Protein AF-A0A961W7Q1-F1 (afdb_monomer_lite)

Secondary structure (DSSP, 8-state):
----PPPTTSTTSS-SSS--------------S--SPEEEEEEE-SSSTTHHHHHHHHHHHHHHHHHHHHTT-BTTBPEEEEEEE-TTSHHHHHHHHHIIIIIS--SEEEE--SHHHHHHHHHHHTTTT-EEEE-S--------TTEEE-S--TTTTHHHHHHHHHHHT-SEEEEEEESSHHHHHHHHHHHHHHHHTT-EEEEEEEE-TT----HHHHHHHHHH--SEEEEE--HHHHHHHHHHHHHHT--SEEE-TT--HHHHHH-HHHHTT-B---S--TT---HHHHHHHHHHHHHH-TT----HHHHHHHHHHHHHHHHHHH---EEE---TTS-HHHHHHHHHHHHTTPPBTTEEE----IIIIIHHHHH-TT--EEEEES-HHHHHHHHHHHHTTT-EEEEE----PEEEE-TTS-HHHHHHHHHHHHHGGGG--TT---EEEE-TTTHHHH-

Radius of gyration: 33.74 Å; chains: 1; bounding box: 75×89×120 Å

Structure (mmCIF, N/CA/C/O backbone):
data_AF-A0A961W7Q1-F1
#
_entry.id   AF-A0A961W7Q1-F1
#
loop_
_atom_site.group_PDB
_atom_site.id
_atom_site.type_symbol
_atom_site.label_atom_id
_atom_site.label_alt_id
_atom_site.label_comp_id
_atom_site.label_asym_id
_atom_site.label_entity_id
_atom_site.label_seq_id
_atom_site.pdbx_PDB_ins_code
_atom_site.Cartn_x
_atom_site.Cartn_y
_atom_site.Cartn_z
_atom_site.occupancy
_atom_site.B_iso_or_equiv
_atom_site.auth_seq_id
_atom_site.auth_comp_id
_atom_site.auth_asym_id
_atom_site.auth_atom_id
_atom_site.pdbx_PDB_model_num
ATOM 1 N N . MET A 1 1 ? -18.730 41.174 88.091 1.00 44.66 1 MET A N 1
ATOM 2 C CA . MET A 1 1 ? -19.718 40.204 87.570 1.00 44.66 1 MET A CA 1
ATOM 3 C C . MET A 1 1 ? -20.510 40.860 86.448 1.00 44.66 1 MET A C 1
ATOM 5 O O . MET A 1 1 ? -21.369 41.678 86.731 1.00 44.66 1 MET A O 1
ATOM 9 N N . SER A 1 2 ? -20.147 40.579 85.192 1.00 34.62 2 SER A N 1
ATOM 10 C CA . SER A 1 2 ? -20.942 40.825 83.976 1.00 34.62 2 SER A CA 1
ATOM 11 C C . SER A 1 2 ? -20.124 40.411 82.740 1.00 34.62 2 SER A C 1
ATOM 13 O O . SER A 1 2 ? -18.999 40.874 82.595 1.00 34.62 2 SER A O 1
ATOM 15 N N . LYS A 1 3 ? -20.758 39.592 81.882 1.00 38.19 3 LYS A N 1
ATOM 16 C CA . LYS A 1 3 ? -20.625 39.421 80.414 1.00 38.19 3 LYS A CA 1
ATOM 17 C C . LYS A 1 3 ? -19.242 39.154 79.783 1.00 38.19 3 LYS A C 1
ATOM 19 O O . LYS A 1 3 ? -18.380 40.020 79.791 1.00 38.19 3 LYS A O 1
ATOM 24 N N . ASN A 1 4 ? -19.121 38.052 79.027 1.00 33.28 4 ASN A N 1
ATOM 25 C CA . ASN A 1 4 ? -19.105 38.131 77.554 1.00 33.28 4 ASN A CA 1
ATOM 26 C C . ASN A 1 4 ? -19.131 36.765 76.840 1.00 33.28 4 ASN A C 1
ATOM 28 O O . ASN A 1 4 ? -18.621 35.757 77.316 1.00 33.28 4 ASN A O 1
ATOM 32 N N . SER A 1 5 ? -19.779 36.801 75.678 1.00 38.28 5 SER A N 1
ATOM 33 C CA . SER A 1 5 ? -20.089 35.758 74.700 1.00 38.28 5 SER A CA 1
ATOM 34 C C . SER A 1 5 ? -18.871 35.116 74.026 1.00 38.28 5 SER A C 1
ATOM 36 O O . SER A 1 5 ? -17.991 35.836 73.551 1.00 38.28 5 SER A O 1
ATOM 38 N N . PHE A 1 6 ? -18.896 33.795 73.824 1.00 38.78 6 PHE A N 1
ATOM 39 C CA . PHE A 1 6 ? -18.014 33.125 72.862 1.00 38.78 6 PHE A CA 1
ATOM 40 C C . PHE A 1 6 ? -18.666 33.033 71.475 1.00 38.78 6 PHE A C 1
ATOM 42 O O . PHE A 1 6 ? -19.811 32.618 71.311 1.00 38.78 6 PHE A O 1
ATOM 49 N N . ASN A 1 7 ? -17.907 33.497 70.484 1.00 38.47 7 ASN A N 1
ATOM 50 C CA . ASN A 1 7 ? -18.293 33.742 69.100 1.00 38.47 7 ASN A CA 1
ATOM 51 C C . ASN A 1 7 ? -18.031 32.500 68.219 1.00 38.47 7 ASN A C 1
ATOM 53 O O . ASN A 1 7 ? -17.048 31.783 68.408 1.00 38.47 7 ASN A O 1
ATOM 57 N N . ARG A 1 8 ? -18.865 32.306 67.191 1.00 42.50 8 ARG A N 1
ATOM 58 C CA . ARG A 1 8 ? -18.914 31.205 66.199 1.00 42.50 8 ARG A CA 1
ATOM 59 C C . ARG A 1 8 ? -17.638 30.987 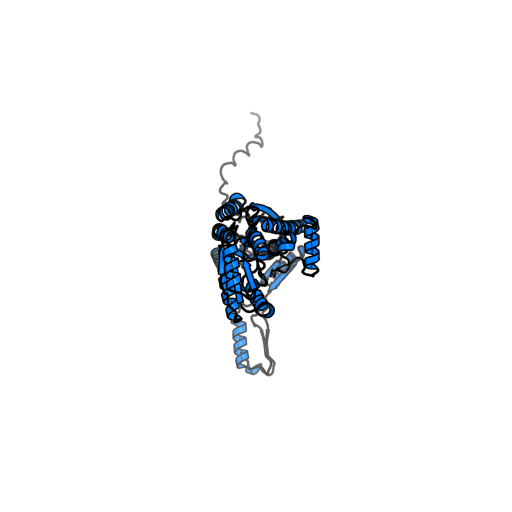65.354 1.00 42.50 8 ARG A C 1
ATOM 61 O O . ARG A 1 8 ? -17.655 30.190 64.424 1.00 42.50 8 ARG A O 1
ATOM 68 N N . ARG A 1 9 ? -16.531 31.680 65.644 1.00 41.97 9 ARG A N 1
ATOM 69 C CA . ARG A 1 9 ? -15.270 31.646 64.872 1.00 41.97 9 ARG A CA 1
ATOM 70 C C . ARG A 1 9 ? -14.150 30.792 65.483 1.00 41.97 9 ARG A C 1
ATOM 72 O O . ARG A 1 9 ? -13.112 30.651 64.846 1.00 41.97 9 ARG A O 1
ATOM 79 N N . GLN A 1 10 ? -14.336 30.198 66.665 1.00 37.69 10 GLN A N 1
ATOM 80 C CA . GLN A 1 10 ? -13.314 29.339 67.297 1.00 37.69 10 GLN A CA 1
ATOM 81 C C . GLN A 1 10 ? -13.540 27.829 67.117 1.00 37.69 10 GLN A C 1
ATOM 83 O O . GLN A 1 10 ? -12.608 27.054 67.307 1.00 37.69 10 GLN A O 1
ATOM 88 N N . THR A 1 11 ? -14.704 27.397 66.629 1.00 36.41 11 THR A N 1
ATOM 89 C CA . THR A 1 11 ? -14.974 25.979 66.312 1.00 36.41 11 THR A CA 1
ATOM 90 C C . THR A 1 11 ? -14.332 25.518 64.991 1.00 36.41 11 THR A C 1
ATOM 92 O O . THR A 1 11 ? -14.398 24.347 64.644 1.00 36.41 11 THR A O 1
ATOM 95 N N . LEU A 1 12 ? -13.666 26.421 64.261 1.00 33.31 12 LEU A N 1
ATOM 96 C CA . LEU A 1 12 ? -13.050 26.166 62.950 1.00 33.31 12 LEU A CA 1
ATOM 97 C C . LEU A 1 12 ? -11.527 25.929 62.997 1.00 33.31 12 LEU A C 1
ATOM 99 O O . LEU A 1 12 ? -10.888 25.885 61.952 1.00 33.31 12 LEU A O 1
ATOM 103 N N . LYS A 1 13 ? -10.923 25.769 64.186 1.00 31.58 13 LYS A N 1
ATOM 104 C CA . LYS A 1 13 ? -9.470 25.521 64.329 1.00 31.58 13 LYS A CA 1
ATOM 105 C C . LYS A 1 13 ? -9.077 24.289 65.158 1.00 31.58 13 LYS A C 1
ATOM 107 O O . LYS A 1 13 ? -7.894 24.088 65.397 1.00 31.58 13 LYS A O 1
ATOM 112 N N . LEU A 1 14 ? -10.027 23.428 65.529 1.00 31.41 14 LEU A N 1
ATOM 113 C CA . LEU A 1 14 ? -9.763 22.168 66.250 1.00 31.41 14 LEU A CA 1
ATOM 114 C C . LEU A 1 14 ? -10.258 20.915 65.498 1.00 31.41 14 LEU A C 1
ATOM 116 O O . LEU A 1 14 ? -10.626 19.918 66.105 1.00 31.41 14 LEU A O 1
ATOM 120 N N . GLY A 1 15 ? -10.252 20.962 64.164 1.00 32.69 15 GLY A N 1
ATOM 121 C CA . GLY A 1 15 ? -10.542 19.816 63.288 1.00 32.69 15 GLY A CA 1
ATOM 122 C C . GLY A 1 15 ? -9.404 19.476 62.320 1.00 32.69 15 GLY A C 1
ATOM 123 O O . GLY A 1 15 ? -9.641 18.823 61.315 1.00 32.69 15 GLY A O 1
ATOM 124 N N . ALA A 1 16 ? -8.182 19.953 62.579 1.00 33.66 16 ALA A N 1
ATOM 125 C CA . ALA A 1 16 ? -7.045 19.856 61.655 1.00 33.66 16 ALA A CA 1
ATOM 126 C C . ALA A 1 16 ? -6.049 18.720 61.984 1.00 33.66 16 ALA A C 1
ATOM 128 O O . ALA A 1 16 ? -4.900 18.787 61.564 1.00 33.66 16 ALA A O 1
ATOM 129 N N . GLY A 1 17 ? -6.446 17.700 62.757 1.00 33.53 17 GLY A N 1
ATOM 130 C CA . GLY A 1 17 ? -5.486 16.743 63.332 1.00 33.53 17 GLY A CA 1
ATOM 131 C C . GLY A 1 17 ? -5.705 15.251 63.079 1.00 33.53 17 GLY A C 1
ATOM 132 O O . GLY A 1 17 ? -4.810 14.480 63.402 1.00 33.53 17 GLY A O 1
ATOM 133 N N . ALA A 1 18 ? -6.843 14.802 62.540 1.00 34.31 18 ALA A N 1
ATOM 134 C CA . ALA A 1 18 ? -7.102 13.363 62.416 1.00 34.31 18 ALA A CA 1
ATOM 135 C C . ALA A 1 18 ? -8.190 13.041 61.378 1.00 34.31 18 ALA A C 1
ATOM 137 O O . ALA A 1 18 ? -9.340 12.847 61.750 1.00 34.31 18 ALA A O 1
ATOM 138 N N . ALA A 1 19 ? -7.830 13.018 60.090 1.00 32.22 19 ALA A N 1
ATOM 139 C CA . ALA A 1 19 ? -8.487 12.235 59.026 1.00 32.22 19 ALA A CA 1
ATOM 140 C C . ALA A 1 19 ? -7.850 12.564 57.661 1.00 32.22 19 ALA A C 1
ATOM 142 O O . ALA A 1 19 ? -8.458 13.200 56.808 1.00 32.22 19 ALA A O 1
ATOM 143 N N . ALA A 1 20 ? -6.600 12.153 57.453 1.00 29.81 20 ALA A N 1
ATOM 144 C CA . ALA A 1 20 ? -5.988 12.131 56.123 1.00 29.81 20 ALA A CA 1
ATOM 145 C C . ALA A 1 20 ? -5.186 10.835 55.956 1.00 29.81 20 ALA A C 1
ATOM 147 O O . ALA A 1 20 ? -3.979 10.833 55.756 1.00 29.81 20 ALA A O 1
ATOM 148 N N . PHE A 1 21 ? -5.891 9.716 56.098 1.00 30.20 21 PHE A N 1
ATOM 149 C CA . PHE A 1 21 ? -5.514 8.434 55.508 1.00 30.20 21 PHE A CA 1
ATOM 150 C C . PHE A 1 21 ? -6.698 7.994 54.640 1.00 30.20 21 PHE A C 1
ATOM 152 O O . PHE A 1 21 ? -7.344 6.977 54.870 1.00 30.20 21 PHE A O 1
ATOM 159 N N . THR A 1 22 ? -7.052 8.824 53.657 1.00 30.20 22 THR A N 1
ATOM 160 C CA . THR A 1 22 ? -7.799 8.340 52.501 1.00 30.20 22 THR A CA 1
ATOM 161 C C . THR A 1 22 ? -6.845 7.438 51.742 1.00 30.20 22 THR A C 1
ATOM 163 O O . THR A 1 22 ? -5.948 7.907 51.045 1.00 30.20 22 THR A O 1
ATOM 166 N N . ALA A 1 23 ? -7.011 6.131 51.937 1.00 30.31 23 ALA A N 1
ATOM 167 C CA . ALA A 1 23 ? -6.472 5.137 51.036 1.00 30.31 23 ALA A CA 1
ATOM 168 C C . ALA A 1 23 ? -6.849 5.561 49.613 1.00 30.31 23 ALA A C 1
ATOM 170 O O . ALA A 1 23 ? -8.020 5.527 49.232 1.00 30.31 23 ALA A O 1
ATOM 171 N N . THR A 1 24 ? -5.859 5.990 48.836 1.00 27.38 24 THR A N 1
ATOM 172 C CA . THR A 1 24 ? -5.930 6.033 47.380 1.00 27.38 24 THR A CA 1
ATOM 173 C C . THR A 1 24 ? -5.989 4.588 46.893 1.00 27.38 24 THR A C 1
ATOM 175 O O . THR A 1 24 ? -5.018 4.048 46.372 1.00 27.38 24 THR A O 1
ATOM 178 N N . LEU A 1 25 ? -7.125 3.928 47.131 1.00 32.75 25 LEU A N 1
ATOM 179 C CA . LEU A 1 25 ? -7.562 2.808 46.317 1.00 32.75 25 LEU A CA 1
ATOM 180 C C . LEU A 1 25 ? -7.701 3.387 44.917 1.00 32.75 25 LEU A C 1
ATOM 182 O O . LEU A 1 25 ? -8.546 4.252 44.686 1.00 32.75 25 LEU A O 1
ATOM 186 N N . GLY A 1 26 ? -6.768 3.000 44.047 1.00 32.00 26 GLY A N 1
ATOM 187 C CA . GLY A 1 26 ? -6.662 3.499 42.688 1.00 32.00 26 GLY A CA 1
ATOM 188 C C . GLY A 1 26 ? -8.023 3.465 42.016 1.00 32.00 26 GLY A C 1
ATOM 189 O O . GLY A 1 26 ? -8.551 2.394 41.724 1.00 32.00 26 GLY A O 1
ATOM 190 N N . MET A 1 27 ? -8.586 4.648 41.774 1.00 27.80 27 MET A N 1
ATOM 191 C CA . MET A 1 27 ? -9.582 4.784 40.728 1.00 27.80 27 MET A CA 1
ATOM 192 C C . MET A 1 27 ? -8.900 4.272 39.458 1.00 27.80 27 MET A C 1
ATOM 194 O O . MET A 1 27 ? -7.820 4.780 39.134 1.00 27.80 27 MET A O 1
ATOM 198 N N . PRO A 1 28 ? -9.451 3.253 38.775 1.00 33.53 28 PRO A N 1
ATOM 199 C CA . PRO A 1 28 ? -8.921 2.866 37.483 1.00 33.53 28 PRO A CA 1
ATOM 200 C C . PRO A 1 28 ? -8.927 4.133 36.641 1.00 33.53 28 PRO A C 1
ATOM 202 O O . PRO A 1 28 ? -9.937 4.842 36.599 1.00 33.53 28 PRO A O 1
ATOM 205 N N . ALA A 1 29 ? -7.768 4.473 36.073 1.00 33.72 29 ALA A N 1
ATOM 206 C CA . ALA A 1 29 ? -7.667 5.578 35.143 1.00 33.72 29 ALA A CA 1
ATOM 207 C C . ALA A 1 29 ? -8.808 5.395 34.146 1.00 33.72 29 ALA A C 1
ATOM 209 O O . ALA A 1 29 ? -8.872 4.373 33.462 1.00 33.72 29 ALA A O 1
ATOM 210 N N . ILE A 1 30 ? -9.755 6.334 34.132 1.00 35.72 30 ILE A N 1
ATOM 211 C CA . ILE A 1 30 ? -10.719 6.420 33.049 1.00 35.72 30 ILE A CA 1
ATOM 212 C C . ILE A 1 30 ? -9.837 6.632 31.824 1.00 35.72 30 ILE A C 1
ATOM 214 O O . ILE A 1 30 ? -9.320 7.731 31.620 1.00 35.72 30 ILE A O 1
ATOM 218 N N . LEU A 1 31 ? -9.580 5.552 31.083 1.00 36.88 31 LEU A N 1
ATOM 219 C CA . LEU A 1 31 ? -9.009 5.586 29.749 1.00 36.88 31 LEU A CA 1
ATOM 220 C C . LEU A 1 31 ? -10.019 6.375 28.927 1.00 36.88 31 LEU A C 1
ATOM 222 O O . LEU A 1 31 ? -10.979 5.831 28.386 1.00 36.88 31 LEU A O 1
ATOM 226 N N . ARG A 1 32 ? -9.861 7.700 28.921 1.00 37.94 32 ARG A N 1
ATOM 227 C CA . ARG A 1 32 ? -10.498 8.524 27.910 1.00 37.94 32 ARG A CA 1
ATOM 228 C C . ARG A 1 32 ? -10.026 7.976 26.570 1.00 37.94 32 ARG A C 1
ATOM 230 O O . ARG A 1 32 ? -8.849 7.632 26.430 1.00 37.94 32 ARG A O 1
ATOM 237 N N . ALA A 1 33 ? -10.943 7.879 25.608 1.00 49.41 33 ALA A N 1
ATOM 238 C CA . ALA A 1 33 ? -10.553 7.803 24.206 1.00 49.41 33 ALA A CA 1
ATOM 239 C C . ALA A 1 33 ? -9.432 8.831 23.989 1.00 49.41 33 ALA A C 1
ATOM 241 O O . ALA A 1 33 ? -9.530 9.922 24.546 1.00 49.41 33 ALA A O 1
ATOM 242 N N . GLN A 1 34 ? -8.343 8.459 23.307 1.00 57.78 34 GLN A N 1
ATOM 243 C CA . GLN A 1 34 ? -7.190 9.348 23.128 1.00 57.78 34 GLN A CA 1
ATOM 244 C C . GLN A 1 34 ? -7.667 10.740 22.687 1.00 57.78 34 GLN A C 1
ATOM 246 O O . GLN A 1 34 ? -8.118 10.912 21.555 1.00 57.78 34 GLN A O 1
ATOM 251 N N . ASP A 1 35 ? -7.578 11.710 23.598 1.00 61.16 35 ASP A N 1
ATOM 252 C CA . ASP A 1 35 ? -7.890 13.105 23.320 1.00 61.16 35 ASP A CA 1
ATOM 253 C C . ASP A 1 35 ? -6.759 13.642 22.420 1.00 61.16 35 ASP A C 1
ATOM 255 O O . ASP A 1 35 ? -5.601 13.698 22.837 1.00 61.16 35 ASP A O 1
ATOM 259 N N . GLY A 1 36 ? -7.074 13.987 21.167 1.00 80.94 36 GLY A N 1
ATOM 260 C CA . GLY A 1 36 ? -6.122 14.567 20.213 1.00 80.94 36 GLY A CA 1
ATOM 261 C C . GLY A 1 36 ? -6.190 13.977 18.798 1.00 80.94 36 GLY A C 1
ATOM 262 O O . GLY A 1 36 ? -6.846 12.955 18.572 1.00 80.94 36 GLY A O 1
ATOM 263 N N . PRO A 1 37 ? -5.521 14.616 17.826 1.00 92.75 37 PRO A N 1
ATOM 264 C CA . PRO A 1 37 ? -5.493 14.155 16.443 1.00 92.75 37 PRO A CA 1
ATOM 265 C C . PRO A 1 37 ? -4.803 12.791 16.321 1.00 92.75 37 PRO A C 1
ATOM 267 O O . PRO A 1 37 ? -4.044 12.378 17.201 1.00 92.75 37 PRO A O 1
ATOM 270 N N . ILE A 1 38 ? -5.079 12.081 15.232 1.00 94.62 38 ILE A N 1
ATOM 271 C CA . ILE A 1 38 ? -4.261 10.946 14.797 1.00 94.62 38 ILE A CA 1
ATOM 272 C C . ILE A 1 38 ? -3.067 11.517 14.044 1.00 94.62 38 ILE A C 1
ATOM 274 O O . ILE A 1 38 ? -3.247 12.304 13.118 1.00 94.62 38 ILE A O 1
ATOM 278 N N . LYS A 1 39 ? -1.853 11.137 14.433 1.00 97.56 39 LYS A N 1
ATOM 279 C CA . LYS A 1 39 ? -0.620 11.666 13.848 1.00 97.56 39 LYS A CA 1
ATOM 280 C C . LYS A 1 39 ? -0.019 10.670 12.875 1.00 97.56 39 LYS A C 1
ATOM 282 O O . LYS A 1 39 ? 0.431 9.604 13.283 1.00 97.56 39 LYS A O 1
ATOM 287 N N . LEU A 1 40 ? 0.060 11.025 11.600 1.00 98.44 40 LEU A N 1
ATOM 288 C CA . LEU A 1 40 ? 0.700 10.201 10.578 1.00 98.44 40 LEU A CA 1
ATOM 289 C C . LEU A 1 40 ? 2.050 10.793 10.163 1.00 98.44 40 LEU A C 1
ATOM 291 O O . LEU A 1 40 ? 2.180 11.984 9.905 1.00 98.44 40 LEU A O 1
ATOM 295 N N . GLY A 1 41 ? 3.079 9.960 10.084 1.00 98.50 41 GLY A N 1
ATOM 296 C CA . GLY A 1 41 ? 4.344 10.333 9.465 1.00 98.50 41 GLY A CA 1
ATOM 297 C C . GLY A 1 41 ? 4.312 9.977 7.989 1.00 98.50 41 GLY A C 1
ATOM 298 O O . GLY A 1 41 ? 4.190 8.804 7.662 1.00 98.50 41 GLY A O 1
ATOM 299 N N . PHE A 1 42 ? 4.455 10.950 7.102 1.00 98.56 42 PHE A N 1
ATOM 300 C CA . PHE A 1 42 ? 4.770 10.691 5.706 1.00 98.56 42 PHE A CA 1
ATOM 301 C C . PHE A 1 42 ? 6.292 10.729 5.542 1.00 98.56 42 PHE A C 1
ATOM 303 O O . PHE A 1 42 ? 6.914 11.757 5.803 1.00 98.56 42 PHE A O 1
ATOM 310 N N . LEU A 1 43 ? 6.900 9.626 5.118 1.00 98.12 43 LEU A N 1
ATOM 311 C CA . LEU A 1 43 ? 8.344 9.528 4.904 1.00 98.12 43 LEU A CA 1
ATOM 312 C C . LEU A 1 43 ? 8.598 9.032 3.489 1.00 98.12 43 LEU A C 1
ATOM 314 O O . LEU A 1 43 ? 8.171 7.932 3.168 1.00 98.12 43 LEU A O 1
ATOM 318 N N . SER A 1 44 ? 9.280 9.802 2.646 1.00 96.25 44 SER A N 1
ATOM 319 C CA . SER A 1 44 ? 9.639 9.355 1.293 1.00 96.25 44 SER A CA 1
ATOM 320 C C . SER A 1 44 ? 10.812 10.156 0.730 1.00 96.25 44 SER A C 1
ATOM 322 O O . SER A 1 44 ? 11.262 11.117 1.355 1.00 96.25 44 SER A O 1
ATOM 324 N N . GLY A 1 45 ? 11.296 9.772 -0.450 1.00 92.25 45 GLY A N 1
ATOM 325 C CA . GLY A 1 45 ? 12.337 10.506 -1.167 1.00 92.25 45 GLY A CA 1
ATOM 326 C C . GLY A 1 45 ? 11.759 11.750 -1.833 1.00 92.25 45 GLY A C 1
ATOM 327 O O . GLY A 1 45 ? 11.203 11.659 -2.922 1.00 92.25 45 GLY A O 1
ATOM 328 N N . MET A 1 46 ? 11.889 12.908 -1.182 1.00 91.62 46 MET A N 1
ATOM 329 C CA . MET A 1 46 ? 11.502 14.217 -1.740 1.00 91.62 46 MET A CA 1
ATOM 330 C C . MET A 1 46 ? 12.662 14.913 -2.437 1.00 91.62 46 MET A C 1
ATOM 332 O O . MET A 1 46 ? 12.462 15.867 -3.184 1.00 91.62 46 MET A O 1
ATOM 336 N N . THR A 1 47 ? 13.880 14.457 -2.172 1.00 89.25 47 THR A N 1
ATOM 337 C CA . THR A 1 47 ? 15.072 14.867 -2.899 1.00 89.25 47 THR A CA 1
ATOM 338 C C . THR A 1 47 ? 15.866 13.645 -3.346 1.00 89.25 47 THR A C 1
ATOM 340 O O . THR A 1 47 ? 15.751 12.544 -2.797 1.00 89.25 47 THR A O 1
ATOM 343 N N . GLY A 1 48 ? 16.696 13.839 -4.370 1.00 79.06 48 GLY A N 1
ATOM 344 C CA . GLY A 1 48 ? 17.522 12.779 -4.936 1.00 79.06 48 GLY A CA 1
ATOM 345 C C . GLY A 1 48 ? 16.826 12.026 -6.069 1.00 79.06 48 GLY A C 1
ATOM 346 O O . GLY A 1 48 ? 16.070 12.611 -6.847 1.00 79.06 48 GLY A O 1
ATOM 347 N N . LEU A 1 49 ? 17.139 10.733 -6.187 1.00 78.50 49 LEU A N 1
ATOM 348 C CA . LEU A 1 49 ? 16.831 9.914 -7.364 1.00 78.50 49 LEU A CA 1
ATOM 349 C C . LEU A 1 49 ? 15.323 9.783 -7.626 1.00 78.50 49 LEU A C 1
ATOM 351 O O . LEU A 1 49 ? 14.911 9.797 -8.782 1.00 78.50 49 LEU A O 1
ATOM 355 N N . GLU A 1 50 ? 14.522 9.713 -6.562 1.00 82.75 50 GLU A N 1
ATOM 356 C CA . GLU A 1 50 ? 13.088 9.395 -6.619 1.00 82.75 50 GLU A CA 1
ATOM 357 C C . GLU A 1 50 ? 12.171 10.624 -6.503 1.00 82.75 50 GLU A C 1
ATOM 359 O O . GLU A 1 50 ? 10.967 10.480 -6.316 1.00 82.75 50 GLU A O 1
ATOM 364 N N . THR A 1 51 ? 12.711 11.843 -6.621 1.00 85.50 51 THR A N 1
ATOM 365 C CA . THR A 1 51 ? 11.962 13.098 -6.381 1.00 85.50 51 THR A CA 1
ATOM 366 C C . THR A 1 51 ? 10.628 13.153 -7.139 1.00 85.50 51 THR A C 1
ATOM 368 O O . THR A 1 51 ? 9.588 13.449 -6.555 1.00 85.50 51 THR A O 1
ATOM 371 N N . ILE A 1 52 ? 10.638 12.801 -8.430 1.00 81.62 52 ILE A N 1
ATOM 372 C CA . ILE A 1 52 ? 9.446 12.851 -9.293 1.00 81.62 52 ILE A CA 1
ATOM 373 C C . ILE A 1 52 ? 8.332 11.896 -8.818 1.00 81.62 52 ILE A C 1
ATOM 375 O O . ILE A 1 52 ? 7.138 12.161 -8.974 1.00 81.62 52 ILE A O 1
ATOM 379 N N . LEU A 1 53 ? 8.731 10.789 -8.192 1.00 90.19 53 LEU A N 1
ATOM 380 C CA . LEU A 1 53 ? 7.850 9.779 -7.628 1.00 90.19 53 LEU A CA 1
ATOM 381 C C . LEU A 1 53 ? 7.344 10.202 -6.237 1.00 90.19 53 LEU A C 1
ATOM 383 O O . LEU A 1 53 ? 6.153 10.063 -5.945 1.00 90.19 53 LEU A O 1
ATOM 387 N N . GLY A 1 54 ? 8.218 10.783 -5.408 1.00 92.12 54 GLY A N 1
ATOM 388 C CA . GLY A 1 54 ? 7.896 11.283 -4.068 1.00 92.12 54 GLY A CA 1
ATOM 389 C C . GLY A 1 54 ? 6.811 12.357 -4.064 1.00 92.12 54 GLY A C 1
ATOM 390 O O . GLY A 1 54 ? 5.879 12.282 -3.262 1.00 92.12 54 GLY A O 1
ATOM 391 N N . GLU A 1 55 ? 6.872 13.312 -4.995 1.00 90.56 55 GLU A N 1
ATOM 392 C CA . GLU A 1 55 ? 5.869 14.380 -5.114 1.00 90.56 55 GLU A CA 1
ATOM 393 C C . GLU A 1 55 ? 4.461 13.827 -5.371 1.00 90.56 55 GLU A C 1
ATOM 395 O O . GLU A 1 55 ? 3.506 14.185 -4.676 1.00 90.56 55 GLU A O 1
ATOM 400 N N . THR A 1 56 ? 4.336 12.898 -6.324 1.00 93.06 56 THR A N 1
ATOM 401 C CA . THR A 1 56 ? 3.053 12.257 -6.655 1.00 93.06 56 THR A CA 1
ATOM 402 C C . THR A 1 56 ? 2.524 11.441 -5.472 1.00 93.06 56 THR A C 1
ATOM 404 O O . THR A 1 56 ? 1.331 11.502 -5.155 1.00 93.06 56 THR A O 1
ATOM 407 N N . GLN A 1 57 ? 3.413 10.727 -4.772 1.00 95.88 57 GLN A N 1
ATOM 408 C CA . GLN A 1 57 ? 3.068 9.951 -3.581 1.00 95.88 57 GLN A CA 1
ATOM 409 C C . GLN A 1 57 ? 2.525 10.840 -2.451 1.00 95.88 57 GLN A C 1
ATOM 411 O O . GLN A 1 57 ? 1.497 10.521 -1.849 1.00 95.88 57 GLN A O 1
ATOM 416 N N . LEU A 1 58 ? 3.170 11.983 -2.196 1.00 96.50 58 LEU A N 1
ATOM 417 C CA . LEU A 1 58 ? 2.737 12.936 -1.175 1.00 96.50 58 LEU A CA 1
ATOM 418 C C . LEU A 1 58 ? 1.403 13.598 -1.521 1.00 96.50 58 LEU A C 1
ATOM 420 O O . LEU A 1 58 ? 0.565 13.763 -0.638 1.00 96.50 58 LEU A O 1
ATOM 424 N N . ASN A 1 59 ? 1.197 13.985 -2.779 1.00 96.25 59 ASN A N 1
ATOM 425 C CA . ASN A 1 59 ? -0.049 14.622 -3.205 1.00 96.25 59 ASN A CA 1
ATOM 426 C C . ASN A 1 59 ? -1.244 13.679 -3.024 1.00 96.25 59 ASN A C 1
ATOM 428 O O . ASN A 1 59 ? -2.251 14.057 -2.432 1.00 96.25 59 ASN A O 1
ATOM 432 N N . CYS A 1 60 ? -1.108 12.416 -3.432 1.00 97.62 60 CYS A N 1
ATOM 433 C CA . CYS A 1 60 ? -2.168 11.426 -3.250 1.00 97.62 60 CYS A CA 1
ATOM 434 C C . CYS A 1 60 ? -2.431 11.110 -1.766 1.00 97.62 60 CYS A C 1
ATOM 436 O O . CYS A 1 60 ? -3.587 10.990 -1.359 1.00 97.62 60 CYS A O 1
ATOM 438 N N . PHE A 1 61 ? -1.382 11.036 -0.937 1.00 98.31 61 PHE A N 1
ATOM 439 C CA . PHE A 1 61 ? -1.522 10.906 0.517 1.00 98.31 61 PHE A CA 1
ATOM 440 C C . PHE A 1 61 ? -2.293 12.088 1.126 1.00 98.31 61 PHE A C 1
ATOM 442 O O . PHE A 1 61 ? -3.233 11.882 1.894 1.00 98.31 61 PHE A O 1
ATOM 449 N N . LYS A 1 62 ? -1.928 13.325 0.759 1.00 98.00 62 LYS A N 1
ATOM 450 C CA . LYS A 1 62 ? -2.595 14.547 1.233 1.00 98.00 62 LYS A CA 1
ATOM 451 C C . LYS A 1 62 ? -4.065 14.572 0.843 1.00 98.00 62 LYS A C 1
ATOM 453 O O . LYS A 1 62 ? -4.901 14.805 1.706 1.00 98.00 62 LYS A O 1
ATOM 458 N N . LEU A 1 63 ? -4.377 14.250 -0.413 1.00 98.38 63 LEU A N 1
ATOM 459 C CA . LEU A 1 63 ? -5.756 14.188 -0.890 1.00 98.38 63 LEU A CA 1
ATOM 460 C C . LEU A 1 63 ? -6.612 13.239 -0.039 1.00 98.38 63 LEU A C 1
ATOM 462 O O . LEU A 1 63 ? -7.722 13.602 0.343 1.00 98.38 63 LEU A O 1
ATOM 466 N N . ALA A 1 64 ? -6.098 12.048 0.290 1.00 98.44 64 ALA A N 1
ATOM 467 C CA . ALA A 1 64 ? -6.816 11.107 1.148 1.00 98.44 64 ALA A CA 1
ATOM 468 C C . ALA A 1 64 ? -7.037 11.668 2.561 1.00 98.44 64 ALA A C 1
ATOM 470 O O . ALA A 1 64 ? -8.135 11.566 3.105 1.00 98.44 64 ALA A O 1
ATOM 471 N N . VAL A 1 65 ? -6.007 12.281 3.152 1.00 98.56 65 VAL A N 1
ATOM 472 C CA . VAL A 1 65 ? -6.106 12.906 4.478 1.00 98.56 65 VAL A CA 1
ATOM 473 C C . VAL A 1 65 ? -7.140 14.032 4.487 1.00 98.56 65 VAL A C 1
ATOM 475 O O . VAL A 1 65 ? -7.985 14.066 5.381 1.00 98.56 65 VAL A O 1
ATOM 478 N N . ASP A 1 66 ? -7.113 14.916 3.491 1.00 98.25 66 ASP A N 1
ATOM 479 C CA . ASP A 1 66 ? -8.025 16.056 3.394 1.00 98.25 66 ASP A CA 1
ATOM 480 C C . ASP A 1 66 ? -9.481 15.597 3.251 1.00 98.25 66 ASP A C 1
ATOM 482 O O . ASP A 1 66 ? -10.365 16.10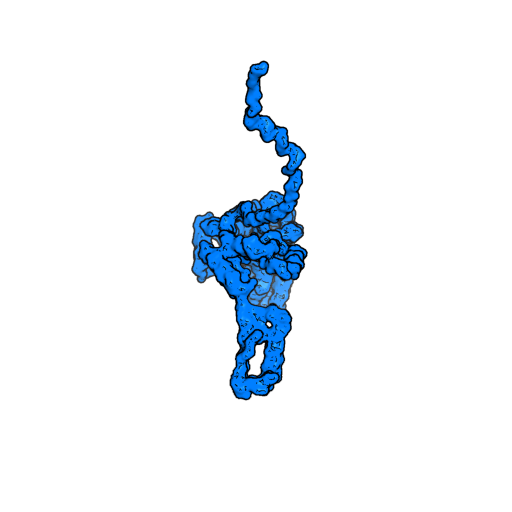6 3.943 1.00 98.25 66 ASP A O 1
ATOM 486 N N . GLN A 1 67 ? -9.732 14.584 2.415 1.00 98.19 67 GLN A N 1
ATOM 487 C CA . GLN A 1 67 ? -11.061 13.988 2.255 1.00 98.19 67 GLN A CA 1
ATOM 488 C C . GLN A 1 67 ? -11.560 13.347 3.556 1.00 98.19 67 GLN A C 1
ATOM 490 O O . GLN A 1 67 ? -12.695 13.585 3.965 1.00 98.19 67 GLN A O 1
ATOM 495 N N . ILE A 1 68 ? -10.708 12.589 4.249 1.00 97.94 68 ILE A N 1
ATOM 496 C CA . ILE A 1 68 ? -11.070 11.960 5.526 1.00 97.94 68 ILE A CA 1
ATOM 497 C C . ILE A 1 68 ? -11.356 13.015 6.599 1.00 97.94 68 ILE A C 1
ATOM 499 O O . ILE A 1 68 ? -12.330 12.900 7.340 1.00 97.94 68 ILE A O 1
ATOM 503 N N . ASN A 1 69 ? -10.542 14.064 6.681 1.00 97.75 69 ASN A N 1
ATOM 504 C CA . ASN A 1 69 ? -10.734 15.148 7.642 1.00 97.75 69 ASN A CA 1
ATOM 505 C C . ASN A 1 69 ? -12.017 15.944 7.380 1.00 97.75 69 ASN A C 1
ATOM 507 O O . ASN A 1 69 ? -12.725 16.284 8.336 1.00 97.75 69 ASN A O 1
ATOM 511 N N . ALA A 1 70 ? -12.361 16.171 6.107 1.00 97.31 70 ALA A N 1
ATOM 512 C CA . ALA A 1 70 ? -13.634 16.769 5.709 1.00 97.31 70 ALA A CA 1
ATOM 513 C C . ALA A 1 70 ? -14.848 15.921 6.144 1.00 97.31 70 ALA A C 1
ATOM 515 O O . ALA A 1 70 ? -15.903 16.473 6.455 1.00 97.31 70 ALA A O 1
ATOM 516 N N . GLU A 1 71 ? -14.683 14.600 6.256 1.00 95.12 71 GLU A N 1
ATOM 517 C CA . GLU A 1 71 ? -15.676 13.647 6.773 1.00 95.12 71 GLU A CA 1
ATOM 518 C C . GLU A 1 71 ? -15.563 13.405 8.294 1.00 95.12 71 GLU A C 1
ATOM 520 O O . GLU A 1 71 ? -15.886 12.328 8.794 1.00 95.12 71 GLU A O 1
ATOM 525 N N . ASN A 1 72 ? -15.137 14.419 9.060 1.00 89.19 72 ASN A N 1
ATOM 526 C CA . ASN A 1 72 ? -14.976 14.369 10.523 1.00 89.19 72 ASN A CA 1
ATOM 527 C C . ASN A 1 72 ? -13.846 13.435 11.016 1.00 89.19 72 ASN A C 1
ATOM 529 O O . ASN A 1 72 ? -13.815 13.034 12.183 1.00 89.19 72 ASN A O 1
ATOM 533 N N . GLY A 1 73 ? -12.881 13.121 10.152 1.00 91.94 73 GLY A N 1
ATOM 534 C CA . GLY A 1 73 ? -11.696 12.346 10.503 1.00 91.94 73 GLY A CA 1
ATOM 535 C C . GLY A 1 73 ? -11.975 10.850 10.686 1.00 91.94 73 GLY A C 1
ATOM 536 O O . GLY A 1 73 ? -12.878 10.270 10.084 1.00 91.94 73 GLY A O 1
ATOM 537 N N . ILE A 1 74 ? -11.175 10.192 11.526 1.00 89.69 74 ILE A N 1
ATOM 538 C CA . ILE A 1 74 ? -11.319 8.764 11.842 1.00 89.69 74 ILE A CA 1
ATOM 539 C C . ILE A 1 74 ? -11.913 8.652 13.245 1.00 89.69 74 ILE A C 1
ATOM 541 O O . ILE A 1 74 ? -11.283 9.059 14.223 1.00 89.69 74 ILE A O 1
ATOM 545 N N . GLY A 1 75 ? -13.143 8.146 13.355 1.00 81.25 75 GLY A N 1
ATOM 546 C CA . GLY A 1 75 ? -13.840 8.071 14.645 1.00 81.25 75 GLY A CA 1
ATOM 547 C C . GLY A 1 75 ? -13.983 9.428 15.357 1.00 81.25 75 GLY A C 1
ATOM 548 O O . GLY A 1 75 ? -13.934 9.482 16.584 1.00 81.25 75 GLY A O 1
ATOM 549 N N . GLY A 1 76 ? -14.097 10.532 14.604 1.00 84.44 76 GLY A N 1
ATOM 550 C CA . GLY A 1 76 ? -14.195 11.896 15.143 1.00 84.44 76 GLY A CA 1
ATOM 551 C C . GLY A 1 76 ? -12.856 12.588 15.428 1.00 84.44 76 GLY A C 1
ATOM 552 O O . GLY A 1 76 ? -12.848 13.724 15.904 1.00 84.44 76 GLY A O 1
ATOM 553 N N . ARG A 1 77 ? -11.720 11.932 15.159 1.00 90.19 77 ARG A N 1
ATOM 554 C CA . ARG A 1 77 ? -10.376 12.494 15.353 1.00 90.19 77 ARG A CA 1
ATOM 555 C C . ARG A 1 77 ? -9.795 12.941 14.017 1.00 90.19 77 ARG A C 1
ATOM 557 O O . ARG A 1 77 ? -9.655 12.132 13.102 1.00 90.19 77 ARG A O 1
ATOM 564 N N . GLN A 1 78 ? -9.424 14.216 13.927 1.00 96.06 78 GLN A N 1
ATOM 565 C CA . GLN A 1 78 ? -8.724 14.763 12.763 1.00 96.06 78 GLN A CA 1
ATOM 566 C C . GLN A 1 78 ? -7.343 14.113 12.610 1.00 96.06 78 GLN A C 1
ATOM 568 O O . GLN A 1 78 ? -6.688 13.785 13.600 1.00 96.06 78 GLN A O 1
ATOM 573 N N . ILE A 1 79 ? -6.903 13.938 11.371 1.00 98.06 79 ILE A N 1
ATOM 574 C CA . ILE A 1 79 ? -5.563 13.483 11.024 1.00 98.06 79 ILE A CA 1
ATOM 575 C C . ILE A 1 79 ? -4.655 14.707 10.893 1.00 98.06 79 ILE A C 1
ATOM 577 O O . ILE A 1 79 ? -4.919 15.604 10.094 1.00 98.06 79 ILE A O 1
ATOM 581 N N . GLU A 1 80 ? -3.554 14.708 11.632 1.00 98.00 80 GLU A N 1
ATOM 582 C CA . GLU A 1 80 ? -2.406 15.583 11.406 1.00 98.00 80 GLU A CA 1
ATOM 583 C C . GLU A 1 80 ? -1.265 14.756 10.822 1.00 98.00 80 GLU A C 1
ATOM 585 O O . GLU A 1 80 ? -1.085 13.593 11.191 1.00 98.00 80 GLU A O 1
ATOM 590 N N . PHE A 1 81 ? -0.459 15.338 9.936 1.00 98.25 81 PHE A N 1
ATOM 591 C CA . PHE A 1 81 ? 0.691 14.629 9.389 1.00 98.25 81 PHE A CA 1
ATOM 592 C C . PHE A 1 81 ? 1.967 15.460 9.362 1.00 98.25 81 PHE A C 1
ATOM 594 O O . PHE A 1 81 ? 1.944 16.683 9.233 1.00 98.25 81 PHE A O 1
ATOM 601 N N . ILE A 1 82 ? 3.095 14.760 9.473 1.00 98.56 82 ILE A N 1
ATOM 602 C CA . ILE A 1 82 ? 4.442 15.317 9.368 1.00 98.56 82 ILE A CA 1
ATOM 603 C C . ILE A 1 82 ? 5.100 14.706 8.138 1.00 98.56 82 ILE A C 1
ATOM 605 O O . ILE A 1 82 ? 5.120 13.487 7.999 1.00 98.56 82 ILE A O 1
ATOM 609 N N . VAL A 1 83 ? 5.646 15.547 7.262 1.00 98.44 83 VAL A N 1
ATOM 610 C CA . VAL A 1 83 ? 6.378 15.116 6.066 1.00 98.44 83 VAL A CA 1
ATOM 611 C C . VAL A 1 83 ? 7.871 15.140 6.357 1.00 98.44 83 VAL A C 1
ATOM 613 O O . VAL A 1 83 ? 8.400 16.156 6.803 1.00 98.44 83 VAL A O 1
ATOM 616 N N . GLU A 1 84 ? 8.554 14.041 6.066 1.00 98.25 84 GLU A N 1
ATOM 617 C CA . GLU A 1 84 ? 10.004 13.940 6.142 1.00 98.25 84 GLU A CA 1
ATOM 618 C C . GLU A 1 84 ? 10.598 13.385 4.848 1.00 98.25 84 GLU A C 1
ATOM 620 O O . GLU A 1 84 ? 10.021 12.519 4.189 1.00 98.25 84 GLU A O 1
ATOM 625 N N . ASP A 1 85 ? 11.785 13.892 4.522 1.00 97.31 85 ASP A N 1
ATOM 626 C CA . ASP A 1 85 ? 12.561 13.509 3.347 1.00 97.31 85 ASP A CA 1
ATOM 627 C C . ASP A 1 85 ? 13.692 12.548 3.734 1.00 97.31 85 ASP A C 1
ATOM 629 O O . ASP A 1 85 ? 14.579 12.906 4.520 1.00 97.31 85 ASP A O 1
ATOM 633 N N . ASP A 1 86 ? 13.664 11.333 3.183 1.00 95.31 86 ASP A N 1
ATOM 634 C CA . ASP A 1 86 ? 14.710 10.322 3.382 1.00 95.31 86 ASP A CA 1
ATOM 635 C C . ASP A 1 86 ? 15.929 10.501 2.454 1.00 95.31 86 ASP A C 1
ATOM 637 O O . ASP A 1 86 ? 16.954 9.826 2.637 1.00 95.31 86 ASP A O 1
ATOM 641 N N . GLN A 1 87 ? 15.839 11.429 1.491 1.00 92.69 87 GLN A N 1
ATOM 642 C CA . GLN A 1 87 ? 16.867 11.754 0.495 1.00 92.69 87 GLN A CA 1
ATOM 643 C C . GLN A 1 87 ? 17.278 10.551 -0.370 1.00 92.69 87 GLN A C 1
ATOM 645 O O . GLN A 1 87 ? 18.357 10.533 -0.960 1.00 92.69 87 GLN A O 1
ATOM 650 N N . THR A 1 88 ? 16.446 9.509 -0.417 1.00 90.25 88 THR A N 1
ATOM 651 C CA . THR A 1 88 ? 16.741 8.200 -1.012 1.00 90.25 88 THR A CA 1
ATOM 652 C C . THR A 1 88 ? 17.979 7.527 -0.391 1.00 90.25 88 THR A C 1
ATOM 654 O O . THR A 1 88 ? 18.764 6.868 -1.071 1.00 90.25 88 THR A O 1
ATOM 657 N N . THR A 1 89 ? 18.201 7.685 0.922 1.00 91.88 89 THR A N 1
ATOM 658 C CA . THR A 1 89 ? 19.369 7.103 1.612 1.00 91.88 89 THR A CA 1
ATOM 659 C C . THR A 1 89 ? 18.996 6.256 2.825 1.00 91.88 89 THR A C 1
ATOM 661 O O . THR A 1 89 ? 18.050 6.547 3.554 1.00 91.88 89 THR A O 1
ATOM 664 N N . THR A 1 90 ? 19.816 5.243 3.125 1.00 94.50 90 THR A N 1
ATOM 665 C CA . THR A 1 90 ? 19.688 4.429 4.348 1.00 94.50 90 THR A CA 1
ATOM 666 C C . THR A 1 90 ? 19.749 5.289 5.612 1.00 94.50 90 THR A C 1
ATOM 668 O O . THR A 1 90 ? 18.963 5.099 6.539 1.00 94.50 90 THR A O 1
ATOM 671 N N . LYS A 1 91 ? 20.679 6.255 5.657 1.00 96.44 91 LYS A N 1
ATOM 672 C CA . LYS A 1 91 ? 20.848 7.148 6.809 1.00 96.44 91 LYS A CA 1
ATOM 673 C C . LYS A 1 91 ? 19.642 8.070 6.983 1.00 96.44 91 LYS A C 1
ATOM 675 O O . LYS A 1 91 ? 19.129 8.161 8.095 1.00 96.44 91 LYS A O 1
ATOM 680 N N . GLY A 1 92 ? 19.186 8.714 5.908 1.00 96.75 92 GLY A N 1
ATOM 681 C CA . GLY A 1 92 ? 18.013 9.585 5.935 1.00 96.75 92 GLY A CA 1
ATOM 682 C 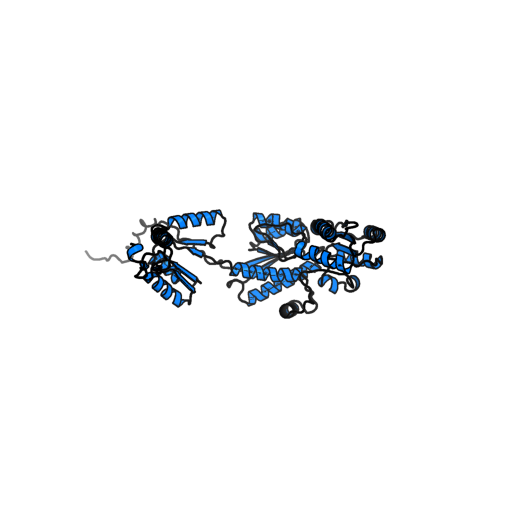C . GLY A 1 92 ? 16.772 8.831 6.398 1.00 96.75 92 GLY A C 1
ATOM 683 O O . GLY A 1 92 ? 16.131 9.255 7.356 1.00 96.75 92 GLY A O 1
ATOM 684 N N . ALA A 1 93 ? 16.506 7.652 5.832 1.00 97.56 93 ALA A N 1
ATOM 685 C CA . ALA A 1 93 ? 15.375 6.817 6.234 1.00 97.56 93 ALA A CA 1
ATOM 686 C C . ALA A 1 93 ? 15.396 6.465 7.734 1.00 97.56 93 ALA A C 1
ATOM 688 O O . ALA A 1 93 ? 14.379 6.602 8.413 1.00 97.56 93 ALA A O 1
ATOM 689 N N . ILE A 1 94 ? 16.554 6.076 8.285 1.00 98.38 94 ILE A N 1
ATOM 690 C CA . ILE A 1 94 ? 16.699 5.777 9.722 1.00 98.38 94 ILE A CA 1
ATOM 691 C C . ILE A 1 94 ? 16.487 7.026 10.580 1.00 98.38 94 ILE A C 1
ATOM 693 O O . ILE A 1 94 ? 15.730 6.989 11.552 1.00 98.38 94 ILE A O 1
ATOM 697 N N . ASP A 1 95 ? 17.170 8.124 10.256 1.00 98.31 95 ASP A N 1
ATOM 698 C CA . ASP A 1 95 ? 17.140 9.344 11.064 1.00 98.31 95 ASP A CA 1
ATOM 699 C C . ASP A 1 95 ? 15.736 9.947 11.100 1.00 98.31 95 ASP A C 1
ATOM 701 O O . ASP A 1 95 ? 15.245 10.341 12.162 1.00 98.31 95 ASP A O 1
ATOM 705 N N . LYS A 1 96 ? 15.061 9.975 9.949 1.00 98.50 96 LYS A N 1
ATOM 706 C CA . LYS A 1 96 ? 13.710 10.512 9.838 1.00 98.50 96 LYS A CA 1
ATOM 707 C C . LYS A 1 96 ? 12.662 9.591 10.442 1.00 98.50 96 LYS A C 1
ATOM 709 O O . LYS A 1 96 ? 11.791 10.086 11.151 1.00 98.50 96 LYS A O 1
ATOM 714 N N . ALA A 1 97 ? 12.785 8.270 10.292 1.00 98.56 97 ALA A N 1
ATOM 715 C CA . ALA A 1 97 ? 11.919 7.336 11.011 1.00 98.56 97 ALA A CA 1
ATOM 716 C C . ALA A 1 97 ? 12.054 7.502 12.537 1.00 98.56 97 ALA A C 1
ATOM 718 O O . ALA A 1 97 ? 11.049 7.535 13.245 1.00 98.56 97 ALA A O 1
ATOM 719 N N . ARG A 1 98 ? 13.279 7.687 13.058 1.00 98.44 98 ARG A N 1
ATOM 720 C CA . ARG A 1 98 ? 13.504 7.982 14.487 1.00 98.44 98 ARG A CA 1
ATOM 721 C C . ARG A 1 98 ? 12.881 9.305 14.909 1.00 98.44 98 ARG A C 1
ATOM 723 O O . ARG A 1 98 ? 12.263 9.353 15.969 1.00 98.44 98 ARG A O 1
ATOM 730 N N . LYS A 1 99 ? 13.023 10.361 14.103 1.00 98.44 99 LYS A N 1
ATOM 731 C CA . LYS A 1 99 ? 12.392 11.659 14.379 1.00 98.44 99 LYS A CA 1
ATOM 732 C C . LYS A 1 99 ? 10.871 11.518 14.459 1.00 98.44 99 LYS A C 1
ATOM 734 O O . LYS A 1 99 ? 10.295 11.915 15.467 1.00 98.44 99 LYS A O 1
ATOM 739 N N . LEU A 1 100 ? 10.252 10.882 13.466 1.00 98.69 100 LEU A N 1
ATOM 740 C CA . LEU A 1 100 ? 8.804 10.674 13.423 1.00 98.69 100 LEU A CA 1
ATOM 741 C C . LEU A 1 100 ? 8.308 9.867 14.635 1.00 98.69 100 LEU A C 1
ATOM 743 O O . LEU A 1 100 ? 7.309 10.223 15.256 1.00 98.69 100 LEU A O 1
ATOM 747 N N . ILE A 1 101 ? 9.023 8.806 15.017 1.00 97.50 101 ILE A N 1
ATOM 748 C CA . ILE A 1 101 ? 8.617 7.929 16.125 1.00 97.50 101 ILE A CA 1
ATOM 749 C C . ILE A 1 101 ? 8.867 8.566 17.492 1.00 97.50 101 ILE A C 1
ATOM 751 O O . ILE A 1 101 ? 7.969 8.575 18.326 1.00 97.50 101 ILE A O 1
ATOM 755 N N . SER A 1 102 ? 10.083 9.043 17.753 1.00 95.06 102 SER A N 1
ATOM 756 C CA . SER A 1 102 ? 10.508 9.461 19.095 1.00 95.06 102 SER A CA 1
ATOM 757 C C . SER A 1 102 ? 10.384 10.964 19.333 1.00 95.06 102 SER A C 1
ATOM 759 O O . SER A 1 102 ? 10.218 11.382 20.475 1.00 95.06 102 SER A O 1
ATOM 761 N N . GLY A 1 103 ? 10.493 11.778 18.282 1.00 95.19 103 GLY A N 1
ATOM 762 C CA . GLY A 1 103 ? 10.335 13.230 18.362 1.00 95.19 103 GLY A CA 1
ATOM 763 C C . GLY A 1 103 ? 8.879 13.647 18.178 1.00 95.19 103 GLY A C 1
ATOM 764 O O . GLY A 1 103 ? 8.284 14.249 19.069 1.00 95.19 103 GLY A O 1
ATOM 765 N N . ASP A 1 104 ? 8.294 13.283 17.037 1.00 97.56 104 ASP A N 1
ATOM 766 C CA . ASP A 1 104 ? 6.952 13.730 16.645 1.00 97.56 104 ASP A CA 1
ATOM 767 C C . ASP A 1 104 ? 5.829 12.843 17.220 1.00 97.56 104 ASP A C 1
ATOM 769 O O . ASP A 1 104 ? 4.673 13.270 17.290 1.00 97.56 104 ASP A O 1
ATOM 773 N N . ASN A 1 105 ? 6.178 11.643 17.703 1.00 95.50 105 ASN A N 1
ATOM 774 C CA . ASN A 1 105 ? 5.268 10.652 18.285 1.00 95.50 105 ASN A CA 1
ATOM 775 C C . ASN A 1 105 ? 4.112 10.266 17.351 1.00 95.50 105 ASN A C 1
ATOM 777 O O . ASN A 1 105 ? 2.957 10.217 17.773 1.00 95.50 105 ASN A O 1
ATOM 781 N N . VAL A 1 106 ? 4.421 9.977 16.084 1.00 97.94 106 VAL A N 1
ATOM 782 C CA . VAL A 1 106 ? 3.405 9.529 15.121 1.00 97.94 106 VAL A CA 1
ATOM 783 C C . VAL A 1 106 ? 2.833 8.153 15.483 1.00 97.94 106 VAL A C 1
ATOM 785 O O . VAL A 1 106 ? 3.507 7.290 16.063 1.00 97.94 106 VAL A O 1
ATOM 788 N N . ASP A 1 107 ? 1.574 7.935 15.125 1.00 95.19 107 ASP A N 1
ATOM 789 C CA . ASP A 1 107 ? 0.843 6.682 15.301 1.00 95.19 107 ASP A CA 1
ATOM 790 C C . ASP A 1 107 ? 1.273 5.631 14.267 1.00 95.19 107 ASP A C 1
ATOM 792 O O . ASP A 1 107 ? 1.436 4.457 14.606 1.00 95.19 107 ASP A O 1
ATOM 796 N N . ALA A 1 108 ? 1.529 6.062 13.030 1.00 97.06 108 ALA A N 1
ATOM 797 C CA . ALA A 1 108 ? 2.036 5.231 11.941 1.00 97.06 108 ALA A CA 1
ATOM 798 C C . ALA A 1 108 ? 2.923 6.045 10.989 1.00 97.06 108 ALA A C 1
ATOM 800 O O . ALA A 1 108 ? 2.792 7.266 10.903 1.00 97.06 108 ALA A O 1
ATOM 801 N N . ILE A 1 109 ? 3.808 5.361 10.263 1.00 98.50 109 ILE A N 1
ATOM 802 C CA . ILE A 1 109 ? 4.562 5.925 9.139 1.00 98.50 109 ILE A CA 1
ATOM 803 C C . ILE A 1 109 ? 3.996 5.354 7.838 1.00 98.50 109 ILE A C 1
ATOM 805 O O . ILE A 1 109 ? 3.721 4.158 7.760 1.00 98.50 109 ILE A O 1
ATOM 809 N N . MET A 1 110 ? 3.839 6.196 6.821 1.00 97.94 110 MET A N 1
ATOM 810 C CA . MET A 1 110 ? 3.387 5.834 5.481 1.00 97.94 110 MET A CA 1
ATOM 811 C C . MET A 1 110 ? 4.329 6.413 4.419 1.00 97.94 110 MET A C 1
ATOM 813 O O . MET A 1 110 ? 4.947 7.455 4.647 1.00 97.94 110 MET A O 1
ATOM 817 N N . GLY A 1 111 ? 4.425 5.757 3.263 1.00 96.31 111 GLY A N 1
ATOM 818 C CA . GLY A 1 111 ? 5.229 6.222 2.131 1.00 96.31 111 GLY A CA 1
ATOM 819 C C . GLY A 1 111 ? 6.366 5.265 1.785 1.00 96.31 111 GLY A C 1
ATOM 820 O O . GLY A 1 111 ? 6.171 4.049 1.736 1.00 96.31 111 GLY A O 1
ATOM 821 N N . LEU A 1 112 ? 7.549 5.850 1.589 1.00 96.12 112 LEU A N 1
ATOM 822 C CA . LEU A 1 112 ? 8.803 5.278 1.105 1.00 96.12 112 LEU A CA 1
ATOM 823 C C . LEU A 1 112 ? 8.683 4.745 -0.325 1.00 96.12 112 LEU A C 1
ATOM 825 O O . LEU A 1 112 ? 7.623 4.308 -0.778 1.00 96.12 112 LEU A O 1
ATOM 829 N N . ILE A 1 113 ? 9.799 4.783 -1.050 1.00 93.94 113 ILE A N 1
ATOM 830 C CA . ILE A 1 113 ? 9.860 4.362 -2.455 1.00 93.94 113 ILE A CA 1
ATOM 831 C C . ILE A 1 113 ? 10.910 3.276 -2.623 1.00 93.94 113 ILE A C 1
ATOM 833 O O . ILE A 1 113 ? 10.559 2.129 -2.864 1.00 93.94 113 ILE A O 1
ATOM 837 N N . ALA A 1 114 ? 12.190 3.588 -2.436 1.00 91.12 114 ALA A N 1
ATOM 838 C CA . ALA A 1 114 ? 13.246 2.614 -2.675 1.00 91.12 114 ALA A CA 1
ATOM 839 C C . ALA A 1 114 ? 13.237 1.473 -1.640 1.00 91.12 114 ALA A C 1
ATOM 841 O O . ALA A 1 114 ? 13.144 1.706 -0.433 1.00 91.12 114 ALA A O 1
ATOM 842 N N . SER A 1 115 ? 13.462 0.234 -2.088 1.00 92.06 115 SER A N 1
ATOM 843 C CA . SER A 1 115 ? 13.533 -0.917 -1.176 1.00 92.06 115 SER A CA 1
ATOM 844 C C . SER A 1 115 ? 14.607 -0.763 -0.079 1.00 92.06 115 SER A C 1
ATOM 846 O O . SER A 1 115 ? 14.457 -1.207 1.059 1.00 92.06 115 SER A O 1
ATOM 848 N N . LEU A 1 116 ? 15.695 -0.036 -0.359 1.00 90.56 116 LEU A N 1
ATOM 849 C CA . LEU A 1 116 ? 16.699 0.259 0.668 1.00 90.56 116 LEU A CA 1
ATOM 850 C C . LEU A 1 116 ? 16.128 1.100 1.827 1.00 90.56 116 LEU A C 1
ATOM 852 O O . LEU A 1 116 ? 16.557 0.926 2.969 1.00 90.56 116 LEU A O 1
ATOM 856 N N . THR A 1 117 ? 15.162 1.990 1.567 1.00 94.38 117 THR A N 1
ATOM 857 C CA . THR A 1 117 ? 14.643 2.918 2.579 1.00 94.38 117 THR A CA 1
ATOM 858 C C . THR A 1 117 ? 13.583 2.275 3.468 1.00 94.38 117 THR A C 1
ATOM 860 O O . THR A 1 117 ? 13.630 2.507 4.675 1.00 94.38 117 THR A O 1
ATOM 863 N N . HIS A 1 118 ? 12.706 1.385 2.973 1.00 93.81 118 HIS A N 1
ATOM 864 C CA . HIS A 1 118 ? 11.818 0.633 3.885 1.00 93.81 118 HIS A CA 1
ATOM 865 C C . HIS A 1 118 ? 12.578 -0.389 4.727 1.00 93.81 118 HIS A C 1
ATOM 867 O O . HIS A 1 118 ? 12.280 -0.502 5.916 1.00 93.81 118 HIS A O 1
ATOM 873 N N . VAL A 1 119 ? 13.603 -1.067 4.191 1.00 93.69 119 VAL A N 1
ATOM 874 C CA . VAL A 1 119 ? 14.488 -1.922 5.004 1.00 93.69 119 VAL A CA 1
ATOM 875 C C . VAL A 1 119 ? 15.134 -1.105 6.129 1.00 93.69 119 VAL A C 1
ATOM 877 O O . VAL A 1 119 ? 15.122 -1.519 7.290 1.00 93.69 119 VAL A O 1
ATOM 880 N N . ALA A 1 120 ? 15.634 0.089 5.808 1.00 96.50 120 ALA A N 1
ATOM 881 C CA . ALA A 1 120 ? 16.243 0.996 6.771 1.00 96.50 120 ALA A CA 1
ATOM 882 C C . ALA A 1 120 ? 15.235 1.514 7.817 1.00 96.50 120 ALA A C 1
ATOM 884 O O . ALA A 1 120 ? 15.503 1.436 9.017 1.00 96.50 120 ALA A O 1
ATOM 885 N N . ALA A 1 121 ? 14.052 1.973 7.401 1.00 97.50 121 ALA A N 1
ATOM 886 C CA . ALA A 1 121 ? 13.001 2.456 8.297 1.00 97.50 121 ALA A CA 1
ATOM 887 C C . ALA A 1 121 ? 12.465 1.346 9.221 1.00 97.50 121 ALA A C 1
ATOM 889 O O . ALA A 1 121 ? 12.255 1.588 10.410 1.00 97.50 121 ALA A O 1
ATOM 890 N N . ARG A 1 122 ? 12.333 0.108 8.718 1.00 96.75 122 ARG A N 1
ATOM 891 C CA . ARG A 1 122 ? 11.929 -1.085 9.492 1.00 96.75 122 ARG A CA 1
ATOM 892 C C . ARG A 1 122 ? 12.851 -1.384 10.665 1.00 96.75 122 ARG A C 1
ATOM 894 O O . ARG A 1 122 ? 12.374 -1.796 11.720 1.00 96.75 122 ARG A O 1
ATOM 901 N N . SER A 1 123 ? 14.151 -1.107 10.525 1.00 96.50 123 SER A N 1
ATOM 902 C CA . SER A 1 123 ? 15.107 -1.238 11.636 1.00 96.50 123 SER A CA 1
ATOM 903 C C . SER A 1 123 ? 14.769 -0.336 12.834 1.00 96.50 123 SER A C 1
ATOM 905 O O . SER A 1 123 ? 15.234 -0.586 13.945 1.00 96.50 123 SER A O 1
ATOM 907 N N . VAL A 1 124 ? 13.935 0.690 12.624 1.00 97.62 124 VAL A N 1
ATOM 908 C CA . VAL A 1 124 ? 13.437 1.604 13.656 1.00 97.62 124 VAL A CA 1
ATOM 909 C C . VAL A 1 124 ? 11.986 1.288 14.023 1.00 97.62 124 VAL A C 1
ATOM 911 O O . VAL A 1 124 ? 11.664 1.195 15.208 1.00 97.62 124 VAL A O 1
ATOM 914 N N . THR A 1 125 ? 11.104 1.105 13.035 1.00 97.25 125 THR A N 1
ATOM 915 C CA . THR A 1 125 ? 9.660 0.945 13.269 1.00 97.25 125 THR A CA 1
ATOM 916 C C . THR A 1 125 ? 9.320 -0.385 13.939 1.00 97.25 125 THR A C 1
ATOM 918 O O . THR A 1 125 ? 8.531 -0.395 14.886 1.00 97.25 125 THR A O 1
ATOM 921 N N . THR A 1 126 ? 9.947 -1.494 13.525 1.00 95.38 126 THR A N 1
ATOM 922 C CA . THR A 1 126 ? 9.642 -2.832 14.057 1.00 95.38 126 THR A CA 1
ATOM 923 C C . THR A 1 126 ? 9.976 -2.943 15.553 1.00 95.38 126 THR A C 1
ATOM 925 O O . THR A 1 126 ? 9.078 -3.305 16.319 1.00 95.38 126 THR A O 1
ATOM 928 N N . PRO A 1 127 ? 11.187 -2.577 16.035 1.00 94.69 127 PRO A N 1
ATOM 929 C CA . PRO A 1 127 ? 11.478 -2.577 17.472 1.00 94.69 127 PRO A CA 1
ATOM 930 C C . PRO A 1 127 ? 10.596 -1.608 18.267 1.00 94.69 127 PRO A C 1
ATOM 932 O O . PRO A 1 127 ? 10.235 -1.896 19.407 1.00 94.69 127 PRO A O 1
ATOM 935 N N . ALA A 1 128 ? 10.208 -0.482 17.658 1.00 95.12 128 ALA A N 1
ATOM 936 C CA . ALA A 1 128 ? 9.306 0.494 18.265 1.00 95.12 128 ALA A CA 1
ATOM 937 C C . ALA A 1 128 ? 7.828 0.061 18.258 1.00 95.12 128 ALA A C 1
ATOM 939 O O . ALA A 1 128 ? 6.991 0.787 18.795 1.00 95.12 128 ALA A O 1
ATOM 940 N N . LYS A 1 129 ? 7.492 -1.096 17.663 1.00 93.94 129 LYS A N 1
ATOM 941 C CA . LYS A 1 129 ? 6.113 -1.577 17.473 1.00 93.94 129 LYS A CA 1
ATOM 942 C C . LYS A 1 129 ? 5.227 -0.557 16.744 1.00 93.94 129 LYS A C 1
ATOM 944 O O . LYS A 1 129 ? 4.041 -0.421 17.047 1.00 93.94 129 LYS A O 1
ATOM 949 N N . LYS A 1 130 ? 5.813 0.188 15.804 1.00 94.56 130 LYS A N 1
ATOM 950 C CA . LYS A 1 130 ? 5.136 1.228 15.025 1.00 94.56 130 LYS A CA 1
ATOM 951 C C . LYS A 1 130 ? 4.815 0.719 13.634 1.00 94.56 130 LYS A C 1
ATOM 953 O O . LYS A 1 130 ? 5.672 0.144 12.971 1.00 94.56 130 LYS A O 1
ATOM 958 N N . LEU A 1 131 ? 3.575 0.943 13.209 1.00 95.69 131 LEU A N 1
ATOM 959 C CA . LEU A 1 131 ? 3.102 0.533 11.897 1.00 95.69 131 LEU A CA 1
ATOM 960 C C . LEU A 1 131 ? 3.848 1.307 10.804 1.00 95.69 131 LEU A C 1
ATOM 962 O O . LEU A 1 131 ? 3.870 2.538 10.827 1.00 95.69 131 LEU A O 1
ATOM 966 N N . LEU A 1 132 ? 4.420 0.580 9.848 1.00 97.62 13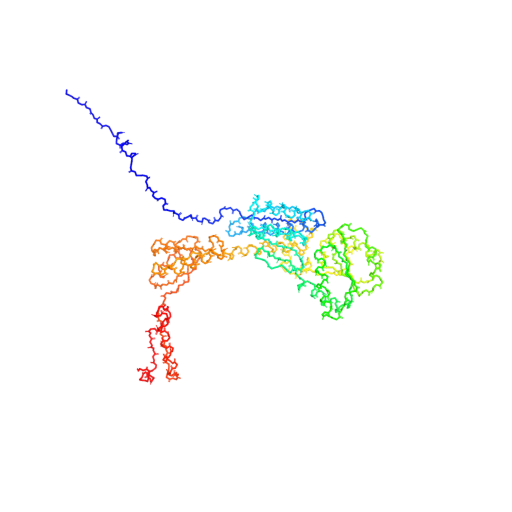2 LEU A N 1
ATOM 967 C CA . LEU A 1 132 ? 4.924 1.115 8.591 1.00 97.62 132 LEU A CA 1
ATOM 968 C C . LEU A 1 132 ? 4.037 0.621 7.446 1.00 97.62 132 LEU A C 1
ATOM 970 O O . LEU A 1 132 ? 4.009 -0.579 7.163 1.00 97.62 132 LEU A O 1
ATOM 974 N N . MET A 1 133 ? 3.339 1.548 6.793 1.00 96.75 133 MET A N 1
ATOM 975 C CA . MET A 1 133 ? 2.583 1.299 5.570 1.00 96.75 133 MET A CA 1
ATOM 976 C C . MET A 1 133 ? 3.397 1.713 4.351 1.00 96.75 133 MET A C 1
ATOM 978 O O . MET A 1 133 ? 3.582 2.893 4.066 1.00 96.75 133 MET A O 1
ATOM 982 N N . TYR A 1 134 ? 3.894 0.719 3.637 1.00 97.00 134 TYR A N 1
ATOM 983 C CA . TYR A 1 134 ? 4.750 0.898 2.484 1.00 97.00 134 TYR A CA 1
ATOM 984 C C . TYR A 1 134 ? 3.936 0.905 1.188 1.00 97.00 134 TYR A C 1
ATOM 986 O O . TYR A 1 134 ? 3.352 -0.109 0.798 1.00 97.00 134 TYR A O 1
ATOM 994 N N . SER A 1 135 ? 3.895 2.054 0.524 1.00 95.00 135 SER A N 1
ATOM 995 C CA . SER A 1 135 ? 3.000 2.330 -0.608 1.00 95.00 135 SER A CA 1
ATOM 996 C C . SER A 1 135 ? 3.694 2.255 -1.967 1.00 95.00 135 SER A C 1
ATOM 998 O O . SER A 1 135 ? 3.414 3.055 -2.857 1.00 95.00 135 SER A O 1
ATOM 1000 N N . THR A 1 136 ? 4.623 1.313 -2.121 1.00 93.88 136 THR A N 1
ATOM 1001 C CA . THR A 1 136 ? 5.397 1.123 -3.354 1.00 93.88 136 THR A CA 1
ATOM 1002 C C . THR A 1 136 ? 5.541 -0.367 -3.658 1.00 93.88 136 THR A C 1
ATOM 1004 O O . THR A 1 136 ? 5.572 -1.188 -2.738 1.00 93.88 136 THR A O 1
ATOM 1007 N N . TYR A 1 137 ? 5.564 -0.736 -4.944 1.00 92.44 137 TYR A N 1
ATOM 1008 C CA . TYR A 1 137 ? 5.866 -2.107 -5.368 1.00 92.44 137 TYR A CA 1
ATOM 1009 C C . TYR A 1 137 ? 7.301 -2.488 -4.985 1.00 92.44 137 TYR A C 1
ATOM 1011 O O . TYR A 1 137 ? 8.186 -1.636 -4.950 1.00 92.44 137 TYR A O 1
ATOM 1019 N N . TYR A 1 138 ? 7.552 -3.764 -4.697 1.00 93.50 138 TYR A N 1
ATOM 1020 C CA . TYR A 1 138 ? 8.879 -4.221 -4.273 1.00 93.50 138 TYR A CA 1
ATOM 1021 C C . TYR A 1 138 ? 9.083 -5.722 -4.465 1.00 93.50 138 TYR A C 1
ATOM 1023 O O . TYR A 1 138 ? 8.227 -6.431 -4.990 1.00 93.50 138 TYR A O 1
ATOM 1031 N N . GLU A 1 139 ? 10.239 -6.214 -4.032 1.00 93.12 139 GLU A N 1
ATOM 1032 C CA . GLU A 1 139 ? 10.680 -7.596 -4.192 1.00 93.12 139 GLU A CA 1
ATOM 1033 C C . GLU A 1 139 ? 9.883 -8.641 -3.392 1.00 93.12 139 GLU A C 1
ATOM 1035 O O . GLU A 1 139 ? 10.012 -9.834 -3.656 1.00 93.12 139 GLU A O 1
ATOM 1040 N N . GLY A 1 140 ? 9.042 -8.233 -2.438 1.00 90.88 140 GLY A N 1
ATOM 1041 C CA . GLY A 1 140 ? 8.341 -9.167 -1.557 1.00 90.88 140 GLY A CA 1
ATOM 1042 C C . GLY A 1 140 ? 9.216 -9.685 -0.409 1.00 90.88 140 GLY A C 1
ATOM 1043 O O . GLY A 1 140 ? 10.093 -8.991 0.092 1.00 90.88 140 GLY A O 1
ATOM 1044 N N . GLU A 1 141 ? 8.938 -10.909 0.049 1.00 85.56 141 GLU A N 1
ATOM 1045 C CA . GLU A 1 141 ? 9.704 -11.623 1.094 1.00 85.56 141 GLU A CA 1
ATOM 1046 C C . GLU A 1 141 ? 9.714 -10.971 2.495 1.00 85.56 141 GLU A C 1
ATOM 1048 O O . GLU A 1 141 ? 10.427 -11.427 3.389 1.00 85.56 141 GLU A O 1
ATOM 1053 N N . VAL A 1 142 ? 8.877 -9.958 2.739 1.00 89.38 142 VAL A N 1
ATOM 1054 C CA . VAL A 1 142 ? 8.715 -9.341 4.062 1.00 89.38 142 VAL A CA 1
ATOM 1055 C C . VAL A 1 142 ? 7.382 -9.750 4.685 1.00 89.38 142 VAL A C 1
ATOM 1057 O O . VAL A 1 142 ? 6.314 -9.361 4.220 1.00 89.38 142 VAL A O 1
ATOM 1060 N N . CYS A 1 143 ? 7.446 -10.504 5.784 1.00 89.19 143 CYS A N 1
ATOM 1061 C CA . CYS A 1 143 ? 6.286 -10.901 6.580 1.00 89.19 143 CYS A CA 1
ATOM 1062 C C . CYS A 1 143 ? 6.531 -10.570 8.057 1.00 89.19 143 CYS A C 1
ATOM 1064 O O . CYS A 1 143 ? 7.054 -11.384 8.817 1.00 89.19 143 CYS A O 1
ATOM 1066 N N . GLU A 1 144 ? 6.157 -9.359 8.472 1.00 90.88 144 GLU A N 1
ATOM 1067 C CA . GLU A 1 144 ? 6.357 -8.877 9.840 1.00 90.88 144 GLU A CA 1
ATOM 1068 C C . GLU A 1 144 ? 5.129 -8.147 10.378 1.00 90.88 144 GLU A C 1
ATOM 1070 O O . GLU A 1 144 ? 4.411 -7.479 9.642 1.00 90.88 144 GLU A O 1
ATOM 1075 N N . ARG A 1 145 ? 4.919 -8.223 11.699 1.00 90.38 145 ARG A N 1
ATOM 1076 C CA . ARG A 1 145 ? 3.710 -7.724 12.379 1.00 90.38 145 ARG A CA 1
ATOM 1077 C C . ARG A 1 145 ? 3.427 -6.231 12.166 1.00 90.38 145 ARG A C 1
ATOM 1079 O O . ARG A 1 145 ? 2.269 -5.833 12.209 1.00 90.38 145 ARG A O 1
ATOM 1086 N N . TYR A 1 146 ? 4.464 -5.414 11.994 1.00 93.81 146 TYR A N 1
ATOM 1087 C CA . TYR A 1 146 ? 4.351 -3.952 11.924 1.00 93.81 146 TYR A CA 1
ATOM 1088 C C . TYR A 1 146 ? 4.641 -3.387 10.531 1.00 93.81 146 TYR A C 1
ATOM 1090 O O . TYR A 1 146 ? 4.801 -2.179 10.383 1.00 93.81 146 TYR A O 1
ATOM 1098 N N . PHE A 1 147 ? 4.705 -4.244 9.511 1.00 95.69 147 PHE A N 1
ATOM 1099 C CA . PHE A 1 147 ? 4.927 -3.843 8.129 1.00 95.69 147 PHE A CA 1
ATOM 1100 C C . PHE A 1 147 ? 3.751 -4.287 7.268 1.00 95.69 147 PHE A C 1
ATOM 1102 O O . PHE A 1 147 ? 3.426 -5.470 7.217 1.00 95.69 147 PHE A O 1
ATOM 1109 N N . PHE A 1 148 ? 3.138 -3.335 6.576 1.00 94.81 148 PHE A N 1
ATOM 1110 C CA . PHE A 1 148 ? 2.063 -3.589 5.627 1.00 94.81 148 PHE A CA 1
ATOM 1111 C C . PHE A 1 148 ? 2.419 -2.908 4.318 1.00 94.81 148 PHE A C 1
ATOM 1113 O O . PHE A 1 148 ? 2.885 -1.773 4.329 1.00 94.81 148 PHE A O 1
ATOM 1120 N N . SER A 1 149 ? 2.200 -3.585 3.196 1.00 93.56 149 SER A N 1
ATOM 1121 C CA . SER A 1 149 ? 2.421 -3.003 1.876 1.00 93.56 149 SER A CA 1
ATOM 1122 C C . SER A 1 149 ? 1.105 -2.904 1.118 1.00 93.56 149 SER A C 1
ATOM 1124 O O . SER A 1 149 ? 0.308 -3.841 1.139 1.00 93.56 149 SER A O 1
ATOM 1126 N N . THR A 1 150 ? 0.886 -1.762 0.470 1.00 92.81 150 THR A N 1
ATOM 1127 C CA . THR A 1 150 ? -0.202 -1.551 -0.496 1.00 92.81 150 THR A CA 1
ATOM 1128 C C . THR A 1 150 ? 0.292 -1.600 -1.944 1.00 92.81 150 THR A C 1
ATOM 1130 O O . THR A 1 150 ? -0.508 -1.469 -2.865 1.00 92.81 150 THR A O 1
ATOM 1133 N N . GLY A 1 151 ? 1.596 -1.810 -2.152 1.00 89.44 151 GLY A N 1
ATOM 1134 C CA . GLY A 1 151 ? 2.201 -2.003 -3.466 1.00 89.44 151 GLY A CA 1
ATOM 1135 C C . GLY A 1 151 ? 2.226 -3.467 -3.906 1.00 89.44 151 GLY A C 1
ATOM 1136 O O . GLY A 1 151 ? 2.024 -4.389 -3.115 1.00 89.44 151 GLY A O 1
ATOM 1137 N N . GLN A 1 152 ? 2.489 -3.678 -5.195 1.00 92.88 152 GLN A N 1
ATOM 1138 C CA . GLN A 1 152 ? 2.547 -5.015 -5.785 1.00 92.88 152 GLN A CA 1
ATOM 1139 C C . GLN A 1 152 ? 3.846 -5.745 -5.422 1.00 92.88 152 GLN A C 1
ATOM 1141 O O . GLN A 1 152 ? 4.912 -5.140 -5.312 1.00 92.88 152 GLN A O 1
ATOM 1146 N N . ILE A 1 153 ? 3.752 -7.066 -5.295 1.00 93.81 153 ILE A N 1
ATOM 1147 C CA . ILE A 1 153 ? 4.892 -7.983 -5.134 1.00 93.81 153 ILE A CA 1
ATOM 1148 C C . ILE A 1 153 ? 5.043 -8.901 -6.364 1.00 93.81 153 ILE A C 1
ATOM 1150 O O . ILE A 1 153 ? 4.149 -8.929 -7.218 1.00 93.81 153 ILE A O 1
ATOM 1154 N N . PRO A 1 154 ? 6.131 -9.688 -6.503 1.00 95.56 154 PRO A N 1
ATOM 1155 C CA . PRO A 1 154 ? 6.430 -10.409 -7.744 1.00 95.56 154 PRO A CA 1
ATOM 1156 C C . PRO A 1 154 ? 5.316 -11.312 -8.290 1.00 95.56 154 PRO A C 1
ATOM 1158 O O . PRO A 1 154 ? 5.106 -11.352 -9.500 1.00 95.56 154 PRO A O 1
ATOM 1161 N N . ASN A 1 155 ? 4.550 -12.004 -7.441 1.00 94.56 155 ASN A N 1
ATOM 1162 C CA . ASN A 1 155 ? 3.435 -12.842 -7.906 1.00 94.56 155 ASN A CA 1
ATOM 1163 C C . ASN A 1 155 ? 2.240 -12.030 -8.445 1.00 94.56 155 ASN A C 1
ATOM 1165 O O . ASN A 1 155 ? 1.400 -12.588 -9.145 1.00 94.56 155 ASN A O 1
ATOM 1169 N N . GLN A 1 156 ? 2.163 -10.738 -8.126 1.00 95.00 156 GLN A N 1
ATOM 1170 C CA . GLN A 1 156 ? 1.127 -9.809 -8.581 1.00 95.00 156 GLN A CA 1
ATOM 1171 C C . GLN A 1 156 ? 1.588 -8.941 -9.764 1.00 95.00 156 GLN A C 1
ATOM 1173 O O . GLN A 1 156 ? 0.742 -8.424 -10.487 1.00 95.00 156 GLN A O 1
ATOM 1178 N N . GLN A 1 157 ? 2.904 -8.786 -9.966 1.00 94.75 157 GLN A N 1
ATOM 1179 C CA . GLN A 1 157 ? 3.488 -7.919 -10.998 1.00 94.75 157 GLN A CA 1
ATOM 1180 C C . GLN A 1 157 ? 4.348 -8.700 -12.007 1.00 94.75 157 GLN A C 1
ATOM 1182 O O . GLN A 1 157 ? 4.016 -8.751 -13.186 1.00 94.75 157 GLN A O 1
ATOM 1187 N N . ILE A 1 158 ? 5.431 -9.345 -11.566 1.00 97.00 158 ILE A N 1
ATOM 1188 C CA . ILE A 1 158 ? 6.406 -10.017 -12.445 1.00 97.00 158 ILE A CA 1
ATOM 1189 C C . ILE A 1 158 ? 5.809 -11.251 -13.123 1.00 97.00 158 ILE A C 1
ATOM 1191 O O . ILE A 1 158 ? 5.895 -11.393 -14.341 1.00 97.00 158 ILE A O 1
ATOM 1195 N N . VAL A 1 159 ? 5.196 -12.148 -12.348 1.00 96.81 159 VAL A N 1
ATOM 1196 C CA . VAL A 1 159 ? 4.642 -13.413 -12.860 1.00 96.81 159 VAL A CA 1
ATOM 1197 C C . VAL A 1 159 ? 3.598 -13.192 -13.966 1.00 96.81 159 VAL A C 1
ATOM 1199 O O . VAL A 1 159 ? 3.737 -13.809 -15.028 1.00 96.81 159 VAL A O 1
ATOM 1202 N N . PRO A 1 160 ? 2.576 -12.325 -13.794 1.00 96.81 160 PRO A N 1
ATOM 1203 C CA . PRO A 1 160 ? 1.632 -12.054 -14.875 1.00 96.81 160 PRO A CA 1
ATOM 1204 C C . PRO A 1 160 ? 2.289 -11.363 -16.080 1.00 96.81 160 PRO A C 1
ATOM 1206 O O . PRO A 1 160 ? 1.957 -11.716 -17.211 1.00 96.81 160 PRO A O 1
ATOM 1209 N N . SER A 1 161 ? 3.257 -10.461 -15.871 1.00 97.56 161 SER A N 1
ATOM 1210 C CA . SER A 1 161 ? 4.006 -9.834 -16.972 1.00 97.56 161 SER A CA 1
ATOM 1211 C C . SER A 1 161 ? 4.775 -10.842 -17.802 1.00 97.56 161 SER A C 1
ATOM 1213 O O . SER A 1 161 ? 4.686 -10.814 -19.022 1.00 97.56 161 SER A O 1
ATOM 1215 N N . VAL A 1 162 ? 5.484 -11.775 -17.165 1.00 98.25 162 VAL A N 1
ATOM 1216 C CA . VAL A 1 162 ? 6.176 -12.852 -17.881 1.00 98.25 162 VAL A CA 1
ATOM 1217 C C . VAL A 1 162 ? 5.184 -13.713 -18.659 1.00 98.25 162 VAL A C 1
ATOM 1219 O O . VAL A 1 162 ? 5.456 -14.074 -19.803 1.00 98.25 162 VAL A O 1
ATOM 1222 N N . GLY A 1 163 ? 4.015 -14.007 -18.081 1.00 97.62 163 GLY A N 1
ATOM 1223 C CA . GLY A 1 163 ? 2.937 -14.695 -18.791 1.00 97.62 163 GLY A CA 1
ATOM 1224 C C . GLY A 1 163 ? 2.568 -13.991 -20.097 1.00 97.62 163 GLY A C 1
ATOM 1225 O O . GLY A 1 163 ? 2.633 -14.605 -21.155 1.00 97.62 163 GLY A O 1
ATOM 1226 N N . TRP A 1 164 ? 2.274 -12.693 -20.030 1.00 98.12 164 TRP A N 1
ATOM 1227 C CA . TRP A 1 164 ? 1.903 -11.912 -21.208 1.00 98.12 164 TRP A CA 1
ATOM 1228 C C . TRP A 1 164 ? 3.065 -11.752 -22.204 1.00 98.12 164 TRP A C 1
ATOM 1230 O O . TRP A 1 164 ? 2.895 -11.998 -23.395 1.00 98.12 164 TRP A O 1
ATOM 1240 N N . LEU A 1 165 ? 4.268 -11.405 -21.737 1.00 98.38 165 LEU A N 1
ATOM 1241 C CA . LEU A 1 165 ? 5.442 -11.173 -22.591 1.00 98.38 165 LEU A CA 1
ATOM 1242 C C . LEU A 1 165 ? 5.871 -12.443 -23.333 1.00 98.38 165 LEU A C 1
ATOM 1244 O O . LEU A 1 165 ? 6.197 -12.381 -24.515 1.00 98.38 165 LEU A O 1
ATOM 1248 N N . THR A 1 166 ? 5.811 -13.608 -22.682 1.00 98.19 166 THR A N 1
ATOM 1249 C CA . THR A 1 166 ? 6.165 -14.884 -23.331 1.00 98.19 166 THR A CA 1
ATOM 1250 C C . THR A 1 166 ? 5.169 -15.352 -24.383 1.00 98.19 166 THR A C 1
ATOM 1252 O O . THR A 1 166 ? 5.531 -16.142 -25.257 1.00 98.19 166 THR A O 1
ATOM 1255 N N . GLU A 1 167 ? 3.936 -14.858 -24.317 1.00 97.88 167 GLU A N 1
ATOM 1256 C CA . GLU A 1 167 ? 2.881 -15.135 -25.289 1.00 97.88 167 GLU A CA 1
ATOM 1257 C C . GLU A 1 167 ? 2.890 -14.143 -26.464 1.00 97.88 167 GLU A C 1
ATOM 1259 O O . GLU A 1 167 ? 2.492 -14.527 -27.563 1.00 97.88 167 GLU A O 1
ATOM 1264 N N . ASN A 1 168 ? 3.360 -12.904 -26.257 1.00 98.00 168 ASN A N 1
ATOM 1265 C CA . ASN A 1 168 ? 3.220 -11.808 -27.227 1.00 98.00 168 ASN A CA 1
ATOM 1266 C C . ASN A 1 168 ? 4.548 -11.292 -27.811 1.00 98.00 168 ASN A C 1
ATOM 1268 O O . ASN A 1 168 ? 4.591 -10.976 -28.995 1.00 98.00 168 ASN A O 1
ATOM 1272 N N . GLU A 1 169 ? 5.622 -11.232 -27.020 1.00 97.56 169 GLU A N 1
ATOM 1273 C CA . GLU A 1 169 ? 6.907 -10.640 -27.433 1.00 97.56 169 GLU A CA 1
ATOM 1274 C C . GLU A 1 169 ? 7.970 -11.701 -27.737 1.00 97.56 169 GLU A C 1
ATOM 1276 O O . GLU A 1 169 ? 8.738 -11.569 -28.685 1.00 97.56 169 GLU A O 1
ATOM 1281 N N . GLY A 1 170 ? 8.008 -12.783 -26.955 1.00 97.62 170 GLY A N 1
ATOM 1282 C CA . GLY A 1 170 ? 8.917 -13.907 -27.180 1.00 97.62 170 GLY A CA 1
ATOM 1283 C C . GLY A 1 170 ? 9.423 -14.546 -25.894 1.00 97.62 170 GLY A C 1
ATOM 1284 O O . GLY A 1 170 ? 9.016 -14.203 -24.791 1.00 97.62 170 GLY A O 1
ATOM 1285 N N . LYS A 1 171 ? 10.317 -15.526 -26.010 1.00 98.25 171 LYS A N 1
ATOM 1286 C CA . LYS A 1 171 ? 10.713 -16.401 -24.893 1.00 98.25 171 LYS A CA 1
ATOM 1287 C C . LYS A 1 171 ? 12.108 -16.120 -24.353 1.00 98.25 171 LYS A C 1
ATOM 1289 O O . LYS A 1 171 ? 12.624 -16.905 -23.561 1.00 98.25 171 LYS A O 1
ATOM 1294 N N . SER A 1 172 ? 12.740 -15.025 -24.746 1.00 98.69 172 SER A N 1
ATOM 1295 C CA . SER A 1 172 ? 14.055 -14.646 -24.250 1.00 98.69 172 SER A CA 1
ATOM 1296 C C . SER A 1 172 ? 14.131 -13.173 -23.881 1.00 98.69 172 SER A C 1
ATOM 1298 O O . SER A 1 172 ? 13.650 -12.314 -24.613 1.00 98.69 172 SER A O 1
ATOM 1300 N N . THR A 1 173 ? 14.752 -12.884 -22.738 1.00 98.81 173 THR A N 1
ATOM 1301 C CA . THR A 1 173 ? 14.902 -11.512 -22.245 1.00 98.81 173 THR A CA 1
ATOM 1302 C C . THR A 1 173 ? 16.318 -11.204 -21.791 1.00 98.81 173 THR A C 1
ATOM 1304 O O . THR A 1 173 ? 17.075 -12.113 -21.455 1.00 98.81 173 THR A O 1
ATOM 1307 N N . TYR A 1 174 ? 16.674 -9.924 -21.769 1.00 98.69 174 TYR A N 1
ATOM 1308 C CA . TYR A 1 174 ? 17.900 -9.423 -21.154 1.00 98.69 174 TYR A CA 1
ATOM 1309 C C . TYR A 1 174 ? 17.542 -8.355 -20.128 1.00 98.69 174 TYR A C 1
ATOM 1311 O O . TYR A 1 174 ? 16.749 -7.460 -20.419 1.00 98.69 174 TYR A O 1
ATOM 1319 N N . ILE A 1 175 ? 18.113 -8.464 -18.932 1.00 98.56 175 ILE A N 1
ATOM 1320 C CA . ILE A 1 175 ? 17.773 -7.618 -17.793 1.00 98.56 175 ILE A CA 1
ATOM 1321 C C . ILE A 1 175 ? 18.840 -6.539 -17.603 1.00 98.56 175 ILE A C 1
ATOM 1323 O O . ILE A 1 175 ? 20.030 -6.840 -17.523 1.00 98.56 175 ILE A O 1
ATOM 1327 N N . VAL A 1 176 ? 18.407 -5.288 -17.462 1.00 98.12 176 VAL A N 1
ATOM 1328 C CA . VAL A 1 176 ? 19.251 -4.176 -17.002 1.00 98.12 176 VAL A CA 1
ATOM 1329 C C . VAL A 1 176 ? 18.561 -3.497 -15.831 1.00 98.12 176 VAL A C 1
ATOM 1331 O O . VAL A 1 176 ? 17.381 -3.169 -15.924 1.00 98.12 176 VAL A O 1
ATOM 1334 N N . GLY A 1 177 ? 19.265 -3.267 -14.727 1.00 96.56 177 GLY A N 1
ATOM 1335 C CA . GLY A 1 177 ? 18.686 -2.586 -13.573 1.00 96.56 177 GLY A CA 1
ATOM 1336 C C . GLY A 1 177 ? 19.684 -1.791 -12.747 1.00 96.56 177 GLY A C 1
ATOM 1337 O O . GLY A 1 177 ? 20.891 -1.840 -12.973 1.00 96.56 177 GLY A O 1
ATOM 1338 N N . SER A 1 178 ? 19.174 -1.052 -11.769 1.00 94.12 178 SER A N 1
ATOM 1339 C CA . SER A 1 178 ? 20.020 -0.388 -10.775 1.00 94.12 178 SER A CA 1
ATOM 1340 C C . SER A 1 178 ? 20.540 -1.388 -9.730 1.00 94.12 178 SER A C 1
ATOM 1342 O O . SER A 1 178 ? 19.870 -2.356 -9.373 1.00 94.12 178 SER A O 1
ATOM 1344 N N . ASP A 1 179 ? 21.745 -1.169 -9.214 1.00 94.31 179 ASP A N 1
ATOM 1345 C CA . ASP A 1 179 ? 22.437 -2.099 -8.322 1.00 94.31 179 ASP A CA 1
ATOM 1346 C C . ASP A 1 179 ? 21.997 -1.947 -6.859 1.00 94.31 179 ASP A C 1
ATOM 1348 O O . ASP A 1 179 ? 22.694 -1.377 -6.019 1.00 94.31 179 ASP A O 1
ATOM 1352 N N . TYR A 1 180 ? 20.805 -2.464 -6.560 1.00 90.56 180 TYR A N 1
ATOM 1353 C CA . TYR A 1 180 ? 20.293 -2.609 -5.199 1.00 90.56 180 TYR A CA 1
ATOM 1354 C C . TYR A 1 180 ? 19.294 -3.774 -5.095 1.00 90.56 180 TYR A C 1
ATOM 1356 O O . TYR A 1 180 ? 19.101 -4.540 -6.040 1.00 90.56 180 TYR A O 1
ATOM 1364 N N . VAL A 1 181 ? 18.684 -3.949 -3.918 1.00 91.25 181 VAL A N 1
ATOM 1365 C CA . VAL A 1 181 ? 17.879 -5.139 -3.595 1.00 91.25 181 VAL A CA 1
ATOM 1366 C C . VAL A 1 181 ? 16.705 -5.368 -4.555 1.00 91.25 181 VAL A C 1
ATOM 1368 O O . VAL A 1 181 ? 16.509 -6.507 -4.972 1.00 91.25 181 VAL A O 1
ATOM 1371 N N . TRP A 1 182 ? 15.985 -4.319 -4.977 1.00 93.06 182 TRP A N 1
ATOM 1372 C CA . TRP A 1 182 ? 14.787 -4.484 -5.807 1.00 93.06 182 TRP A CA 1
ATOM 1373 C C . TRP A 1 182 ? 15.084 -5.095 -7.182 1.00 93.06 182 TRP A C 1
ATOM 1375 O O . TRP A 1 182 ? 14.517 -6.153 -7.463 1.00 93.06 182 TRP A O 1
ATOM 1385 N N . PRO A 1 183 ? 15.985 -4.548 -8.029 1.00 95.06 183 PRO A N 1
ATOM 1386 C CA . PRO A 1 183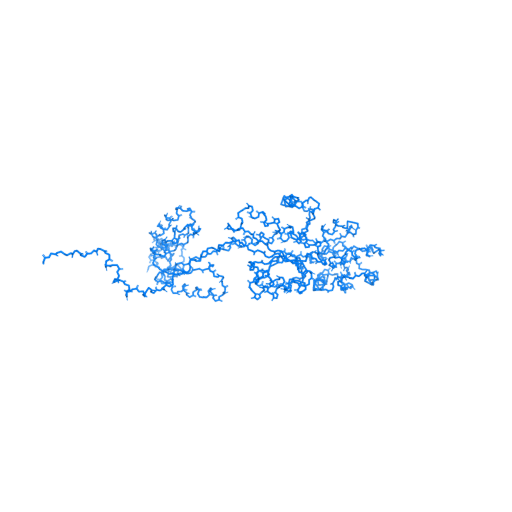 ? 16.270 -5.147 -9.331 1.00 95.06 183 PRO A CA 1
ATOM 1387 C C . PRO A 1 183 ? 16.916 -6.522 -9.221 1.00 95.06 183 PRO A C 1
ATOM 1389 O O . PRO A 1 183 ? 16.600 -7.402 -10.016 1.00 95.06 183 PRO A O 1
ATOM 1392 N N . ARG A 1 184 ? 17.787 -6.738 -8.226 1.00 95.31 184 ARG A N 1
ATOM 1393 C CA . ARG A 1 184 ? 18.460 -8.030 -8.034 1.00 95.31 184 ARG A CA 1
ATOM 1394 C C . ARG A 1 184 ? 17.468 -9.137 -7.692 1.00 95.31 184 ARG A C 1
ATOM 1396 O O . ARG A 1 184 ? 17.411 -10.140 -8.392 1.00 95.31 184 ARG A O 1
ATOM 1403 N N . LYS A 1 185 ? 16.634 -8.923 -6.672 1.00 95.56 185 LYS A N 1
ATOM 1404 C CA . LYS A 1 185 ? 15.607 -9.894 -6.270 1.00 95.56 185 LYS A CA 1
ATOM 1405 C C . LYS A 1 185 ? 14.508 -10.049 -7.317 1.00 95.56 185 LYS A C 1
ATOM 1407 O O . LYS A 1 185 ? 14.017 -11.151 -7.542 1.00 95.56 185 LYS A O 1
ATOM 1412 N N . SER A 1 186 ? 14.161 -8.967 -8.011 1.00 96.31 186 SER A N 1
ATOM 1413 C CA . SER A 1 186 ? 13.234 -9.035 -9.141 1.00 96.31 186 SER A CA 1
ATOM 1414 C C . SER A 1 186 ? 13.801 -9.867 -10.289 1.00 96.31 186 SER A C 1
ATOM 1416 O O . SER A 1 186 ? 13.053 -10.625 -10.894 1.00 96.31 186 SER A O 1
ATOM 1418 N N . ALA A 1 187 ? 15.104 -9.791 -10.577 1.00 97.62 187 ALA A N 1
ATOM 1419 C CA . ALA A 1 187 ? 15.730 -10.611 -11.613 1.00 97.62 187 ALA A CA 1
ATOM 1420 C C . ALA A 1 187 ? 15.697 -12.109 -11.284 1.00 97.62 187 ALA A C 1
ATOM 1422 O O . ALA A 1 187 ? 15.453 -12.910 -12.188 1.00 97.62 187 ALA A O 1
ATOM 1423 N N . ASP A 1 188 ? 15.853 -12.488 -10.012 1.00 97.19 188 ASP A N 1
ATOM 1424 C CA . ASP A 1 188 ? 15.671 -13.878 -9.571 1.00 97.19 188 ASP A CA 1
ATOM 1425 C C . ASP A 1 188 ? 14.232 -14.351 -9.856 1.00 97.19 188 ASP A C 1
ATOM 1427 O O . ASP A 1 188 ? 14.018 -15.407 -10.458 1.00 97.19 188 ASP A O 1
ATOM 1431 N N . ALA A 1 189 ? 13.234 -13.530 -9.507 1.00 97.50 189 ALA A N 1
ATOM 1432 C CA . ALA A 1 189 ? 11.824 -13.829 -9.759 1.00 97.50 189 ALA A CA 1
ATOM 1433 C C . ALA A 1 189 ? 11.475 -13.869 -11.261 1.00 97.50 189 ALA A C 1
ATOM 1435 O O . ALA A 1 189 ? 10.725 -14.747 -11.692 1.00 97.50 189 ALA A O 1
ATOM 1436 N N . ILE A 1 190 ? 12.031 -12.955 -12.066 1.00 98.31 190 ILE A N 1
ATOM 1437 C CA . ILE A 1 190 ? 11.880 -12.938 -13.530 1.00 98.31 190 ILE A CA 1
ATOM 1438 C C . ILE A 1 190 ? 12.478 -14.210 -14.124 1.00 98.31 190 ILE A C 1
ATOM 1440 O O . ILE A 1 190 ? 11.834 -14.849 -14.951 1.00 98.31 190 ILE A O 1
ATOM 1444 N N . THR A 1 191 ? 13.676 -14.604 -13.687 1.00 98.50 191 THR A N 1
ATOM 1445 C CA . THR A 1 191 ? 14.354 -15.815 -14.169 1.00 98.50 191 THR A CA 1
ATOM 1446 C C . THR A 1 191 ? 13.500 -17.049 -13.904 1.00 98.50 191 THR A C 1
ATOM 1448 O O . THR A 1 191 ? 13.164 -17.768 -14.845 1.00 98.50 191 THR A O 1
ATOM 1451 N N . ALA A 1 192 ? 13.044 -17.233 -12.663 1.00 98.19 192 ALA A N 1
ATOM 1452 C CA . ALA A 1 192 ? 12.184 -18.354 -12.297 1.00 98.19 192 ALA A CA 1
ATOM 1453 C C . ALA A 1 192 ? 10.859 -18.365 -13.088 1.00 98.19 192 ALA A C 1
ATOM 1455 O O . ALA A 1 192 ? 10.413 -19.412 -13.561 1.00 98.19 192 ALA A O 1
ATOM 1456 N N . ALA A 1 193 ? 10.228 -17.200 -13.270 1.00 98.25 193 ALA A N 1
ATOM 1457 C CA . ALA A 1 193 ? 8.986 -17.088 -14.030 1.00 98.25 193 ALA A CA 1
ATOM 1458 C C . ALA A 1 193 ? 9.189 -17.367 -15.532 1.00 98.25 193 ALA A C 1
ATOM 1460 O O . ALA A 1 193 ? 8.343 -18.019 -16.151 1.00 98.25 193 ALA A O 1
ATOM 1461 N N . MET A 1 194 ? 10.299 -16.906 -16.121 1.00 98.62 194 MET A N 1
ATOM 1462 C CA . MET A 1 194 ? 10.646 -17.163 -17.523 1.00 98.62 194 MET A CA 1
ATOM 1463 C C . MET A 1 194 ? 10.877 -18.656 -17.750 1.00 98.62 194 MET A C 1
ATOM 1465 O O . MET A 1 194 ? 10.287 -19.226 -18.668 1.00 98.62 194 MET A O 1
ATOM 1469 N N . GLU A 1 195 ? 11.657 -19.311 -16.887 1.00 98.31 195 GLU A N 1
ATOM 1470 C CA . GLU A 1 195 ? 11.909 -20.756 -16.952 1.00 98.31 195 GLU A CA 1
ATOM 1471 C C . GLU A 1 195 ? 10.608 -21.565 -16.863 1.00 98.31 195 GLU A C 1
ATOM 1473 O O . GLU A 1 195 ? 10.379 -22.467 -17.672 1.00 98.31 195 GLU A O 1
ATOM 1478 N N . ALA A 1 196 ? 9.694 -21.185 -15.963 1.00 98.12 196 ALA A N 1
ATOM 1479 C CA . ALA A 1 196 ? 8.382 -21.823 -15.830 1.00 98.12 196 ALA A CA 1
ATOM 1480 C C . ALA A 1 196 ? 7.504 -21.706 -17.096 1.00 98.12 196 ALA A C 1
ATOM 1482 O O . ALA A 1 196 ? 6.611 -22.527 -17.311 1.00 98.12 196 ALA A O 1
ATOM 1483 N N . LYS A 1 197 ? 7.759 -20.711 -17.957 1.00 97.94 197 LYS A N 1
ATOM 1484 C CA . LYS A 1 197 ? 7.091 -20.514 -19.259 1.00 97.94 197 LYS A CA 1
ATOM 1485 C C . LYS A 1 197 ? 7.897 -21.065 -20.449 1.00 97.94 197 LYS A C 1
ATOM 1487 O O . LYS A 1 197 ? 7.512 -20.890 -21.613 1.00 97.94 197 LYS A O 1
ATOM 1492 N N . GLY A 1 198 ? 8.995 -21.775 -20.176 1.00 97.62 198 GLY A N 1
ATOM 1493 C CA . GLY A 1 198 ? 9.908 -22.305 -21.189 1.00 97.62 198 GLY A CA 1
ATOM 1494 C C . GLY A 1 198 ? 10.701 -21.215 -21.913 1.00 97.62 198 GLY A C 1
ATOM 1495 O O . GLY A 1 198 ? 11.059 -21.392 -23.077 1.00 97.62 198 GLY A O 1
ATOM 1496 N N . GLY A 1 199 ? 10.902 -20.074 -21.257 1.00 98.19 199 GLY A N 1
ATOM 1497 C CA . GLY A 1 199 ? 11.758 -18.984 -21.697 1.00 98.19 199 GLY A CA 1
ATOM 1498 C C . GLY A 1 199 ? 13.093 -18.938 -20.955 1.00 98.19 199 GLY A C 1
ATOM 1499 O O . GLY A 1 199 ? 13.389 -19.786 -20.118 1.00 98.19 199 GLY A O 1
ATOM 1500 N N . LYS A 1 200 ? 13.924 -17.949 -21.294 1.00 98.38 200 LYS A N 1
ATOM 1501 C CA . LYS A 1 200 ? 15.289 -17.793 -20.775 1.00 98.38 200 LYS A CA 1
ATOM 1502 C C . LYS A 1 200 ? 15.663 -16.330 -20.550 1.00 98.38 200 LYS A C 1
ATOM 1504 O O . LYS A 1 200 ? 15.317 -15.461 -21.347 1.00 98.38 200 LYS A O 1
ATOM 1509 N N . VAL A 1 201 ? 16.443 -16.075 -19.506 1.00 98.69 201 VAL A N 1
ATOM 1510 C CA . VAL A 1 201 ? 17.146 -14.801 -19.313 1.00 98.69 201 VAL A CA 1
ATOM 1511 C C . VAL A 1 201 ? 18.547 -14.949 -19.910 1.00 98.69 201 VAL A C 1
ATOM 1513 O O . VAL A 1 201 ? 19.304 -15.827 -19.509 1.00 98.69 201 VAL A O 1
ATOM 1516 N N . LEU A 1 202 ? 18.875 -14.140 -20.918 1.00 98.50 202 LEU A N 1
ATOM 1517 C CA . LEU A 1 202 ? 20.138 -14.210 -21.667 1.00 98.50 202 LEU A CA 1
ATOM 1518 C C . LEU A 1 202 ? 21.296 -13.495 -20.968 1.00 98.50 202 LEU A C 1
ATOM 1520 O O . LEU A 1 202 ? 22.457 -13.775 -21.255 1.00 98.50 202 LEU A O 1
ATOM 1524 N N . GLY A 1 203 ? 20.975 -12.579 -20.062 1.00 98.06 203 GLY A N 1
ATOM 1525 C CA . GLY A 1 203 ? 21.925 -11.845 -19.246 1.00 98.06 203 GLY A CA 1
ATOM 1526 C C . GLY A 1 203 ? 21.190 -10.909 -18.297 1.00 98.06 203 GLY A C 1
ATOM 1527 O O . GLY A 1 203 ? 20.033 -10.550 -18.535 1.00 98.06 203 GLY A O 1
ATOM 1528 N N . ALA A 1 204 ? 21.856 -10.557 -17.203 1.00 98.00 204 ALA A N 1
ATOM 1529 C CA . ALA A 1 204 ? 21.355 -9.617 -16.215 1.00 98.00 204 ALA A CA 1
ATOM 1530 C C . ALA A 1 204 ? 22.504 -8.741 -15.719 1.00 98.00 204 ALA A C 1
ATOM 1532 O O . ALA A 1 204 ? 23.530 -9.254 -15.270 1.00 98.00 204 ALA A O 1
ATOM 1533 N N . GLU A 1 205 ? 22.329 -7.427 -15.803 1.00 97.31 205 GLU A N 1
ATOM 1534 C CA . GLU A 1 205 ? 23.352 -6.454 -15.441 1.00 97.31 205 GLU A CA 1
ATOM 1535 C C . GLU A 1 205 ? 22.804 -5.372 -14.528 1.00 97.31 205 GLU A C 1
ATOM 1537 O O . GLU A 1 205 ? 21.702 -4.859 -14.730 1.00 97.31 205 GLU A O 1
ATOM 1542 N N . PHE A 1 206 ? 23.605 -5.016 -13.527 1.00 97.62 206 PHE A N 1
ATOM 1543 C CA . PHE A 1 206 ? 23.215 -4.080 -12.487 1.00 97.62 206 PHE A CA 1
ATOM 1544 C C . PHE A 1 206 ? 24.240 -2.961 -12.376 1.00 97.62 206 PHE A C 1
ATOM 1546 O O . PHE A 1 206 ? 25.436 -3.221 -12.248 1.00 97.62 206 PHE A O 1
ATOM 1553 N N . PHE A 1 207 ? 23.755 -1.725 -12.432 1.00 96.19 207 PHE A N 1
ATOM 1554 C CA . PHE A 1 207 ? 24.576 -0.522 -12.489 1.00 96.19 207 PHE A CA 1
ATOM 1555 C C . PHE A 1 207 ? 24.397 0.331 -11.230 1.00 96.19 207 PHE A C 1
ATOM 1557 O O . PHE A 1 207 ? 23.267 0.485 -10.763 1.00 96.19 207 PHE A O 1
ATOM 1564 N N . PRO A 1 208 ? 25.470 0.913 -10.667 1.00 93.19 208 PRO A N 1
ATOM 1565 C CA . PRO A 1 208 ? 25.347 1.801 -9.514 1.00 93.19 208 PRO A CA 1
ATOM 1566 C C . PRO A 1 208 ? 24.489 3.030 -9.848 1.00 93.19 208 PRO A C 1
ATOM 1568 O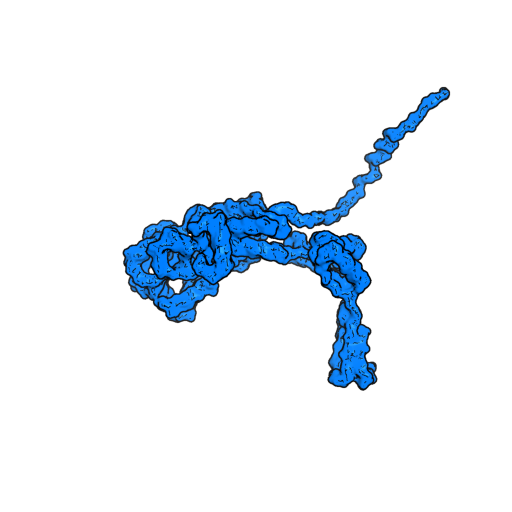 O . PRO A 1 208 ? 24.394 3.437 -11.008 1.00 93.19 208 PRO A O 1
ATOM 1571 N N . PHE A 1 209 ? 23.885 3.648 -8.831 1.00 88.81 209 PHE A N 1
ATOM 1572 C CA . PHE A 1 209 ? 23.090 4.862 -9.030 1.00 88.81 209 PHE A CA 1
ATOM 1573 C C . PHE A 1 209 ? 23.904 6.001 -9.653 1.00 88.81 209 PHE A C 1
ATOM 1575 O O . PHE A 1 209 ? 25.076 6.196 -9.320 1.00 88.81 209 PHE A O 1
ATOM 1582 N N . GLY A 1 210 ? 23.261 6.782 -10.521 1.00 89.25 210 GLY A N 1
ATOM 1583 C CA . GLY A 1 210 ? 23.885 7.904 -11.221 1.00 89.25 210 GLY A CA 1
ATOM 1584 C C . GLY A 1 210 ? 24.713 7.480 -12.434 1.00 89.25 210 GLY A C 1
ATOM 1585 O O . GLY A 1 210 ? 25.546 8.260 -12.906 1.00 89.25 210 GLY A O 1
ATOM 1586 N N . THR A 1 211 ? 24.508 6.261 -12.938 1.00 93.81 211 THR A N 1
ATOM 1587 C CA . THR A 1 211 ? 25.202 5.753 -14.127 1.00 93.81 211 THR A CA 1
ATOM 1588 C C . THR A 1 211 ? 24.895 6.623 -15.345 1.00 93.81 211 THR A C 1
ATOM 1590 O O . THR A 1 211 ? 23.742 6.845 -15.702 1.00 93.81 211 THR A O 1
ATOM 1593 N N . GLN A 1 212 ? 25.956 7.114 -15.992 1.00 94.50 212 GLN A N 1
ATOM 1594 C CA . GLN A 1 212 ? 25.864 7.989 -17.167 1.00 94.50 212 GLN A CA 1
ATOM 1595 C C . GLN A 1 212 ? 26.068 7.249 -18.492 1.00 94.50 212 GLN A C 1
ATOM 1597 O O . GLN A 1 212 ? 25.761 7.805 -19.540 1.00 94.50 212 GLN A O 1
ATOM 1602 N N . ASP A 1 213 ? 26.587 6.021 -18.470 1.00 95.38 213 ASP A N 1
ATOM 1603 C CA . ASP A 1 213 ? 26.904 5.243 -19.668 1.00 95.38 213 ASP A CA 1
ATOM 1604 C C . ASP A 1 213 ? 26.452 3.786 -19.508 1.00 95.38 213 ASP A C 1
ATOM 1606 O O . ASP A 1 213 ? 26.994 3.033 -18.699 1.00 95.38 213 ASP A O 1
ATOM 1610 N N . PHE A 1 214 ? 25.448 3.409 -20.297 1.00 97.50 214 PHE A N 1
ATOM 1611 C CA . PHE A 1 214 ? 24.912 2.056 -20.427 1.00 97.50 214 PHE A CA 1
ATOM 1612 C C . PHE A 1 214 ? 25.356 1.381 -21.735 1.00 97.50 214 PHE A C 1
ATOM 1614 O O . PHE A 1 214 ? 24.958 0.244 -21.992 1.00 97.50 214 PHE A O 1
ATOM 1621 N N . GLY A 1 215 ? 26.196 2.033 -22.551 1.00 96.88 215 GLY A N 1
ATOM 1622 C CA . GLY A 1 215 ? 26.703 1.522 -23.828 1.00 96.88 215 GLY A CA 1
ATOM 1623 C C . GLY A 1 215 ? 27.208 0.076 -23.765 1.00 96.88 215 GLY A C 1
ATOM 1624 O O . GLY A 1 215 ? 26.753 -0.740 -24.565 1.00 96.88 215 GLY A O 1
ATOM 1625 N N . PRO A 1 216 ? 28.032 -0.307 -22.767 1.00 95.62 216 PRO A N 1
ATOM 1626 C CA . PRO A 1 216 ? 28.492 -1.687 -22.631 1.00 95.62 216 PRO A CA 1
ATOM 1627 C C . PRO A 1 216 ? 27.368 -2.724 -22.466 1.00 95.62 216 PRO A C 1
ATOM 1629 O O . PRO A 1 216 ? 27.494 -3.837 -22.978 1.00 95.62 216 PRO A O 1
ATOM 1632 N N . ALA A 1 217 ? 26.278 -2.390 -21.764 1.00 97.00 217 ALA A N 1
ATOM 1633 C CA . ALA A 1 217 ? 25.112 -3.274 -21.670 1.00 97.00 217 ALA A CA 1
ATOM 1634 C C . ALA A 1 217 ? 24.331 -3.306 -22.987 1.00 97.00 217 ALA A C 1
ATOM 1636 O O . ALA A 1 217 ? 23.880 -4.369 -23.400 1.00 97.00 217 ALA A O 1
ATOM 1637 N N . LEU A 1 218 ? 24.204 -2.171 -23.679 1.00 98.00 218 LEU A N 1
ATOM 1638 C CA . LEU A 1 218 ? 23.534 -2.098 -24.981 1.00 98.00 218 LEU A CA 1
ATOM 1639 C C . LEU A 1 218 ? 24.269 -2.919 -26.055 1.00 98.00 218 LEU A C 1
ATOM 1641 O O . LEU A 1 218 ? 23.615 -3.615 -26.833 1.00 98.00 218 LEU A O 1
ATOM 1645 N N . ASP A 1 219 ? 25.605 -2.923 -26.050 1.00 97.62 219 ASP A N 1
ATOM 1646 C CA . ASP A 1 219 ? 26.426 -3.812 -26.885 1.00 97.62 219 ASP A CA 1
ATOM 1647 C C . ASP A 1 219 ? 26.135 -5.291 -26.580 1.00 97.62 219 ASP A C 1
ATOM 1649 O O . ASP A 1 219 ? 25.860 -6.078 -27.488 1.00 97.62 219 ASP A O 1
ATOM 1653 N N . ARG A 1 220 ? 26.107 -5.676 -25.297 1.00 97.88 220 ARG A N 1
ATOM 1654 C CA . ARG A 1 220 ? 25.788 -7.057 -24.898 1.00 97.88 220 ARG A CA 1
ATOM 1655 C C . ARG A 1 220 ? 24.364 -7.463 -25.264 1.00 97.88 220 ARG A C 1
ATOM 1657 O O . ARG A 1 220 ? 24.158 -8.586 -25.719 1.00 97.88 220 ARG A O 1
ATOM 1664 N N . ILE A 1 221 ? 23.391 -6.564 -25.128 1.00 98.31 221 ILE A N 1
ATOM 1665 C CA . ILE A 1 221 ? 22.008 -6.794 -25.566 1.00 98.31 221 ILE A CA 1
ATOM 1666 C C . ILE A 1 221 ? 21.962 -7.021 -27.081 1.00 98.31 221 ILE A C 1
ATOM 1668 O O . ILE A 1 221 ? 21.305 -7.957 -27.545 1.00 98.31 221 ILE A O 1
ATOM 1672 N N . LYS A 1 222 ? 22.680 -6.201 -27.858 1.00 97.12 222 LYS A N 1
ATOM 1673 C CA . LYS A 1 222 ? 22.771 -6.332 -29.317 1.00 97.12 222 LYS A CA 1
ATOM 1674 C C . LYS A 1 222 ? 23.351 -7.681 -29.739 1.00 97.12 222 LYS A C 1
ATOM 1676 O O . LYS A 1 222 ? 22.838 -8.287 -30.681 1.00 97.12 222 LYS A O 1
ATOM 1681 N N . ASP A 1 223 ? 24.386 -8.149 -29.048 1.00 97.38 223 ASP A N 1
ATOM 1682 C CA . ASP A 1 223 ? 25.030 -9.433 -29.328 1.00 97.38 223 ASP A CA 1
ATOM 1683 C C . ASP A 1 223 ? 24.163 -10.622 -28.893 1.00 97.38 223 ASP A C 1
ATOM 1685 O O . ASP A 1 223 ? 24.040 -11.603 -29.632 1.00 97.38 223 ASP A O 1
ATOM 1689 N N . ALA A 1 224 ? 23.516 -10.522 -27.727 1.00 97.94 224 ALA A N 1
ATOM 1690 C CA . ALA A 1 224 ? 22.659 -11.567 -27.174 1.00 97.94 224 ALA A CA 1
ATOM 1691 C C . ALA A 1 224 ? 21.351 -11.754 -27.958 1.00 97.94 224 ALA A C 1
ATOM 1693 O O . ALA A 1 224 ? 20.834 -12.870 -28.005 1.00 97.94 224 ALA A O 1
ATOM 1694 N N . LYS A 1 225 ? 20.829 -10.682 -28.575 1.00 97.50 225 LYS A N 1
ATOM 1695 C CA . LYS A 1 225 ? 19.573 -10.663 -29.346 1.00 97.50 225 LYS A CA 1
ATOM 1696 C C . LYS A 1 225 ? 18.398 -11.297 -28.579 1.00 97.50 225 LYS A C 1
ATOM 1698 O O . LYS A 1 225 ? 17.827 -12.274 -29.066 1.00 97.50 225 LYS A O 1
ATOM 1703 N N . PRO A 1 226 ? 18.041 -10.781 -27.386 1.00 98.56 226 PRO A N 1
ATOM 1704 C CA . PRO A 1 226 ? 16.819 -11.220 -26.721 1.00 98.56 226 PRO A CA 1
ATOM 1705 C C . PRO A 1 226 ? 15.596 -10.854 -27.572 1.00 98.56 226 PRO A C 1
ATOM 1707 O O . PRO A 1 226 ? 15.681 -9.968 -28.425 1.00 98.56 226 PRO A O 1
ATOM 1710 N N . ASP A 1 227 ? 14.463 -11.499 -27.313 1.00 98.56 227 ASP A N 1
ATOM 1711 C CA . ASP A 1 227 ? 13.193 -11.129 -27.945 1.00 98.56 227 ASP A CA 1
ATOM 1712 C C . ASP A 1 227 ? 12.703 -9.769 -27.409 1.00 98.56 227 ASP A C 1
ATOM 1714 O O . ASP A 1 227 ? 12.246 -8.917 -28.168 1.00 98.56 227 ASP A O 1
ATOM 1718 N N . PHE A 1 228 ? 12.893 -9.519 -26.108 1.00 98.62 228 PHE A N 1
ATOM 1719 C CA . PHE A 1 228 ? 12.568 -8.248 -25.452 1.00 98.62 228 PHE A CA 1
ATOM 1720 C C . PHE A 1 228 ? 13.584 -7.884 -24.356 1.00 98.62 228 PHE A C 1
ATOM 1722 O O . PHE A 1 228 ? 14.313 -8.736 -23.848 1.00 98.62 228 PHE A O 1
ATOM 1729 N N . VAL A 1 229 ? 13.642 -6.613 -23.957 1.00 98.44 229 VAL A N 1
ATOM 1730 C CA . VAL A 1 229 ? 14.559 -6.114 -22.915 1.00 98.44 229 VAL A CA 1
ATOM 1731 C C . VAL A 1 229 ? 13.770 -5.704 -21.680 1.00 98.44 229 VAL A C 1
ATOM 1733 O O . VAL A 1 229 ? 12.807 -4.949 -21.782 1.00 98.44 229 VAL A O 1
ATOM 1736 N N . TRP A 1 230 ? 14.192 -6.180 -20.509 1.00 98.31 230 TRP A N 1
ATOM 1737 C CA . TRP A 1 230 ? 13.571 -5.861 -19.226 1.00 98.31 230 TRP A CA 1
ATOM 1738 C C . TRP A 1 230 ? 14.411 -4.826 -18.472 1.00 98.31 230 TRP A C 1
ATOM 1740 O O . TRP A 1 230 ? 15.503 -5.122 -17.987 1.00 98.31 230 TRP A O 1
ATOM 1750 N N . MET A 1 231 ? 13.887 -3.610 -18.337 1.00 96.25 231 MET A N 1
ATOM 1751 C CA . MET A 1 231 ? 14.552 -2.495 -17.660 1.00 96.25 231 MET A CA 1
ATOM 1752 C C . MET A 1 231 ? 13.994 -2.282 -16.244 1.00 96.25 231 MET A C 1
ATOM 1754 O O . MET A 1 231 ? 12.787 -2.138 -16.048 1.00 96.25 231 MET A O 1
ATOM 1758 N N . MET A 1 232 ? 14.883 -2.196 -15.256 1.00 95.00 232 MET A N 1
ATOM 1759 C CA . MET A 1 232 ? 14.605 -1.907 -13.839 1.00 95.00 232 MET A CA 1
ATOM 1760 C C . MET A 1 232 ? 15.568 -0.839 -13.294 1.00 95.00 232 MET A C 1
ATOM 1762 O O . MET A 1 232 ? 16.152 -0.987 -12.218 1.00 95.00 232 MET A O 1
ATOM 1766 N N . CYS A 1 233 ? 15.805 0.212 -14.078 1.00 92.25 233 CYS A N 1
ATOM 1767 C CA . CYS A 1 233 ? 16.559 1.383 -13.637 1.00 92.25 233 CYS A CA 1
ATOM 1768 C C . CYS A 1 233 ? 15.654 2.291 -12.794 1.00 92.25 233 CYS A C 1
ATOM 1770 O O . CYS A 1 233 ? 14.483 2.468 -13.122 1.00 92.25 233 CYS A O 1
ATOM 1772 N N . ALA A 1 234 ? 16.193 2.840 -11.710 1.00 84.75 234 ALA A N 1
ATOM 1773 C CA . ALA A 1 234 ? 15.456 3.673 -10.764 1.00 84.75 234 ALA A CA 1
ATOM 1774 C C . ALA A 1 234 ? 15.575 5.172 -11.096 1.00 84.75 234 ALA A C 1
ATOM 1776 O O . ALA A 1 234 ? 16.627 5.632 -11.547 1.00 84.75 234 ALA A O 1
ATOM 1777 N N . GLY A 1 235 ? 14.500 5.930 -10.855 1.00 83.19 235 GLY A N 1
ATOM 1778 C CA . GLY A 1 235 ? 14.454 7.388 -10.996 1.00 83.19 235 GLY A CA 1
ATOM 1779 C C . GLY A 1 235 ? 15.115 7.941 -12.265 1.00 83.19 235 GLY A C 1
ATOM 1780 O O . GLY A 1 235 ? 14.813 7.527 -13.381 1.00 83.19 235 GLY A O 1
ATOM 1781 N N . ASN A 1 236 ? 16.044 8.886 -12.106 1.00 83.69 236 ASN A N 1
ATOM 1782 C CA . ASN A 1 236 ? 16.725 9.534 -13.237 1.00 83.69 236 ASN A CA 1
ATOM 1783 C C . ASN A 1 236 ? 17.573 8.584 -14.105 1.00 83.69 236 ASN A C 1
ATOM 1785 O O . ASN A 1 236 ? 17.750 8.857 -15.294 1.00 83.69 236 ASN A O 1
ATOM 1789 N N . ASP A 1 237 ? 18.070 7.467 -13.562 1.00 89.75 237 ASP A N 1
ATOM 1790 C CA . ASP A 1 237 ? 18.850 6.498 -14.347 1.00 89.75 237 ASP A CA 1
ATOM 1791 C C . ASP A 1 237 ? 17.975 5.818 -15.411 1.00 89.75 237 ASP A C 1
ATOM 1793 O O . ASP A 1 237 ? 18.469 5.471 -16.485 1.00 89.75 237 ASP A O 1
ATOM 1797 N N . LEU A 1 238 ? 16.665 5.696 -15.158 1.00 91.19 238 LEU A N 1
ATOM 1798 C CA . LEU A 1 238 ? 15.681 5.228 -16.136 1.00 91.19 238 LEU A CA 1
ATOM 1799 C C . LEU A 1 238 ? 15.672 6.127 -17.376 1.00 91.19 238 LEU A C 1
ATOM 1801 O O . LEU A 1 238 ? 15.770 5.638 -18.500 1.00 91.19 238 LEU A O 1
ATOM 1805 N N . VAL A 1 239 ? 15.606 7.446 -17.183 1.00 90.75 239 VAL A N 1
ATOM 1806 C CA . VAL A 1 239 ? 15.593 8.420 -18.286 1.00 90.75 239 VAL A CA 1
ATOM 1807 C C . VAL A 1 239 ? 16.900 8.358 -19.080 1.00 90.75 239 VAL A C 1
ATOM 1809 O O . VAL A 1 239 ? 16.877 8.381 -20.314 1.00 90.75 239 VAL A O 1
ATOM 1812 N N . THR A 1 240 ? 18.040 8.244 -18.393 1.00 93.69 240 THR A N 1
ATOM 1813 C CA . THR A 1 240 ? 19.355 8.089 -19.033 1.00 93.69 240 THR A CA 1
ATOM 1814 C C . THR A 1 240 ? 19.422 6.816 -19.876 1.00 93.69 240 THR A C 1
ATOM 1816 O O . THR A 1 240 ? 19.836 6.883 -21.037 1.00 93.69 240 THR A O 1
ATOM 1819 N N . PHE A 1 241 ? 18.963 5.679 -19.343 1.00 95.56 241 PHE A N 1
ATOM 1820 C CA . PHE A 1 241 ? 18.913 4.422 -20.087 1.00 95.56 241 PHE A CA 1
ATOM 1821 C C . PHE A 1 241 ? 18.014 4.537 -21.323 1.00 95.56 241 PHE A C 1
ATOM 1823 O O . PHE A 1 241 ? 18.451 4.183 -22.415 1.00 95.56 241 PHE A O 1
ATOM 1830 N N . LEU A 1 242 ? 16.798 5.087 -21.194 1.00 95.12 242 LEU A N 1
ATOM 1831 C CA . LEU A 1 242 ? 15.868 5.245 -22.321 1.00 95.12 242 LEU A CA 1
ATOM 1832 C C . LEU A 1 242 ? 16.470 6.074 -23.465 1.00 95.12 242 LEU A C 1
ATOM 1834 O O . LEU A 1 242 ? 16.382 5.674 -24.628 1.00 95.12 242 LEU A O 1
ATOM 1838 N N . LYS A 1 243 ? 17.131 7.199 -23.149 1.00 94.94 243 LYS A N 1
ATOM 1839 C CA . LYS A 1 243 ? 17.816 8.045 -24.148 1.00 94.94 243 LYS A CA 1
ATOM 1840 C C . LYS A 1 243 ? 18.866 7.257 -24.923 1.00 94.94 243 LYS A C 1
ATOM 1842 O O . LYS A 1 243 ? 18.948 7.368 -26.149 1.00 94.94 243 LYS A O 1
ATOM 1847 N N . GLN A 1 244 ? 19.668 6.463 -24.219 1.00 96.88 244 GLN A N 1
ATOM 1848 C CA . GLN A 1 244 ? 20.726 5.671 -24.840 1.00 96.88 244 GLN A CA 1
ATOM 1849 C C . GLN A 1 244 ? 20.157 4.497 -25.630 1.00 96.88 244 GLN A C 1
ATOM 1851 O O . GLN A 1 244 ? 20.569 4.302 -26.766 1.00 96.88 244 GLN A O 1
ATOM 1856 N N . TYR A 1 245 ? 19.160 3.790 -25.096 1.00 96.38 245 TYR A N 1
ATOM 1857 C CA . TYR A 1 245 ? 18.475 2.690 -25.774 1.00 96.38 245 TYR A CA 1
ATOM 1858 C C . TYR A 1 245 ? 17.889 3.131 -27.123 1.00 96.38 245 TYR A C 1
ATOM 1860 O O . TYR A 1 245 ? 18.130 2.492 -28.149 1.00 96.38 245 TYR A O 1
ATOM 1868 N N . GLN A 1 246 ? 17.198 4.278 -27.146 1.00 93.88 246 GLN A N 1
ATOM 1869 C CA . GLN A 1 246 ? 16.652 4.861 -28.373 1.00 93.88 246 GLN A CA 1
ATOM 1870 C C . GLN A 1 246 ? 17.757 5.293 -29.347 1.00 93.88 246 GLN A C 1
ATOM 1872 O O . GLN A 1 246 ? 17.656 5.032 -30.544 1.00 93.88 246 GLN A O 1
ATOM 1877 N N . SER A 1 247 ? 18.824 5.922 -28.844 1.00 95.12 247 SER A N 1
ATOM 1878 C CA . SER A 1 247 ? 19.954 6.376 -29.671 1.00 95.12 247 SER A CA 1
ATOM 1879 C C . SER A 1 247 ? 20.736 5.214 -30.286 1.00 95.12 247 SER A C 1
ATOM 1881 O O . SER A 1 247 ? 21.245 5.326 -31.398 1.00 95.12 247 SER A O 1
ATOM 1883 N N . PHE A 1 248 ? 20.818 4.090 -29.572 1.00 95.75 248 PHE A N 1
ATOM 1884 C CA . PHE A 1 248 ? 21.481 2.871 -30.028 1.00 95.75 248 PHE A CA 1
ATOM 1885 C C . PHE A 1 248 ? 20.682 2.138 -31.114 1.00 95.75 248 PHE A C 1
ATOM 1887 O O . PHE A 1 248 ? 21.249 1.354 -31.874 1.00 95.75 248 PHE A O 1
ATOM 1894 N N . GLY A 1 249 ? 19.373 2.403 -31.204 1.00 93.75 249 GLY A N 1
ATOM 1895 C CA . GLY A 1 249 ? 18.500 1.870 -32.248 1.00 93.75 249 GLY A CA 1
ATOM 1896 C C . GLY A 1 249 ? 18.223 0.373 -32.112 1.00 93.75 249 GLY A C 1
ATOM 1897 O O . GLY A 1 249 ? 18.108 -0.318 -33.126 1.00 93.75 249 GLY A O 1
ATOM 1898 N N . LEU A 1 250 ? 18.152 -0.143 -30.880 1.00 93.69 250 LEU A N 1
ATOM 1899 C CA . LEU A 1 250 ? 17.790 -1.541 -30.641 1.00 93.69 250 LEU A CA 1
ATOM 1900 C C . LEU A 1 250 ? 16.318 -1.788 -31.024 1.00 93.69 250 LEU A C 1
ATOM 1902 O O . LEU A 1 250 ? 15.453 -1.025 -30.595 1.00 93.69 250 LEU A O 1
ATOM 1906 N N . PRO A 1 251 ? 16.017 -2.824 -31.832 1.00 93.12 251 PRO A N 1
ATOM 1907 C CA . PRO A 1 251 ? 14.656 -3.092 -32.299 1.00 93.12 251 PRO A CA 1
ATOM 1908 C C . PRO A 1 251 ? 13.785 -3.846 -31.286 1.00 93.12 251 PRO A C 1
ATOM 1910 O O . PRO A 1 251 ? 12.591 -3.993 -31.530 1.00 93.12 251 PRO A O 1
ATOM 1913 N N . GLN A 1 252 ? 14.367 -4.391 -30.213 1.00 96.44 252 GLN A N 1
ATOM 1914 C CA . GLN A 1 252 ? 13.635 -5.194 -29.237 1.00 96.44 252 GLN A CA 1
ATOM 1915 C C . GLN A 1 252 ? 12.575 -4.369 -28.503 1.00 96.44 252 GLN A C 1
ATOM 1917 O O . GLN A 1 252 ? 12.779 -3.196 -28.190 1.00 96.44 252 GLN A O 1
ATOM 1922 N N . GLN A 1 253 ? 11.459 -5.016 -28.167 1.00 97.25 253 GLN A N 1
ATOM 1923 C CA . GLN A 1 253 ? 10.455 -4.418 -27.299 1.00 97.25 253 GLN A CA 1
ATOM 1924 C C . GLN A 1 253 ? 11.074 -4.143 -25.926 1.00 97.25 253 GLN A C 1
ATOM 1926 O O . GLN A 1 253 ? 11.647 -5.036 -25.294 1.00 97.25 253 GLN A O 1
ATOM 1931 N N . LEU A 1 254 ? 10.956 -2.906 -25.451 1.00 97.50 254 LEU A N 1
ATOM 1932 C CA . LEU A 1 254 ? 11.344 -2.552 -24.094 1.00 97.50 254 LEU A CA 1
ATOM 1933 C C . LEU A 1 254 ? 10.162 -2.771 -23.148 1.00 97.50 254 LEU A C 1
ATOM 1935 O O . LEU A 1 254 ? 9.053 -2.304 -23.420 1.00 97.50 254 LEU A O 1
ATOM 1939 N N . PHE A 1 255 ? 10.411 -3.437 -22.028 1.00 97.81 255 PHE A N 1
ATOM 1940 C CA . PHE A 1 255 ? 9.466 -3.600 -20.933 1.00 97.81 255 PHE A CA 1
ATOM 1941 C C . PHE A 1 255 ? 10.074 -3.060 -19.636 1.00 97.81 255 PHE A C 1
ATOM 1943 O O . PHE A 1 255 ? 11.238 -3.328 -19.331 1.00 97.81 255 PHE A O 1
ATOM 1950 N N . SER A 1 256 ? 9.297 -2.327 -18.840 1.00 94.94 256 SER A N 1
ATOM 1951 C CA . SER A 1 256 ? 9.717 -1.909 -17.505 1.00 94.94 256 SER A CA 1
ATOM 1952 C C . SER A 1 256 ? 8.557 -1.823 -16.531 1.00 94.94 256 SER A C 1
ATOM 1954 O O . SER A 1 256 ? 7.613 -1.069 -16.731 1.00 94.94 256 SER A O 1
ATOM 1956 N N . GLN A 1 257 ? 8.703 -2.512 -15.406 1.00 90.62 257 GLN A N 1
ATOM 1957 C CA . GLN A 1 257 ? 7.829 -2.371 -14.239 1.00 90.62 257 GLN A CA 1
ATOM 1958 C C . GLN A 1 257 ? 8.149 -1.129 -13.379 1.00 90.62 257 GLN A C 1
ATOM 1960 O O . GLN A 1 257 ? 7.499 -0.898 -12.366 1.00 90.62 257 GLN A O 1
ATOM 1965 N N . GLY A 1 258 ? 9.163 -0.339 -13.758 1.00 86.81 258 GLY A N 1
ATOM 1966 C CA . GLY A 1 258 ? 9.479 0.962 -13.151 1.00 86.81 258 GLY A CA 1
ATOM 1967 C C . GLY A 1 258 ? 8.971 2.160 -13.958 1.00 86.81 258 GLY A C 1
ATOM 1968 O O . GLY A 1 258 ? 9.084 3.293 -13.505 1.00 86.81 258 GLY A O 1
ATOM 1969 N N . LEU A 1 259 ? 8.428 1.923 -15.156 1.00 91.50 259 LEU A N 1
ATOM 1970 C CA . LEU A 1 259 ? 7.871 2.963 -16.014 1.00 91.50 259 LEU A CA 1
ATOM 1971 C C . LEU A 1 259 ? 6.381 3.159 -15.708 1.00 91.50 259 LEU A C 1
ATOM 1973 O O . LEU A 1 259 ? 5.647 2.183 -15.575 1.00 91.50 259 LEU A O 1
ATOM 1977 N N . ASP A 1 260 ? 5.910 4.399 -15.625 1.00 91.88 260 ASP A N 1
ATOM 1978 C CA . ASP A 1 260 ? 4.519 4.719 -15.285 1.00 91.88 260 ASP A CA 1
ATOM 1979 C C . ASP A 1 260 ? 4.019 6.006 -15.984 1.00 91.88 260 ASP A C 1
ATOM 1981 O O . ASP A 1 260 ? 4.682 6.564 -16.868 1.00 91.88 260 ASP A O 1
ATOM 1985 N N . ASP A 1 261 ? 2.824 6.472 -15.606 1.00 92.56 261 ASP A N 1
ATOM 1986 C CA . ASP A 1 261 ? 2.213 7.710 -16.110 1.00 92.56 261 ASP A CA 1
ATOM 1987 C C . ASP A 1 261 ? 3.055 8.967 -15.825 1.00 92.56 261 ASP A C 1
ATOM 1989 O O . ASP A 1 261 ? 3.027 9.911 -16.618 1.00 92.56 261 ASP A O 1
ATOM 1993 N N . VAL A 1 262 ? 3.809 8.995 -14.719 1.00 91.00 262 VAL A N 1
ATOM 1994 C CA . VAL A 1 262 ? 4.650 10.138 -14.337 1.00 91.00 262 VAL A CA 1
ATOM 1995 C C . VAL A 1 262 ? 5.800 10.276 -15.331 1.00 91.00 262 VAL A C 1
ATOM 1997 O O . VAL A 1 262 ? 5.974 11.341 -15.927 1.00 91.00 262 VAL A O 1
ATOM 2000 N N . PHE A 1 263 ? 6.524 9.186 -15.597 1.00 90.62 263 PHE A N 1
ATOM 2001 C CA . PHE A 1 263 ? 7.588 9.186 -16.605 1.00 90.62 263 PHE A CA 1
ATOM 2002 C C . PHE A 1 263 ? 7.051 9.413 -18.019 1.00 90.62 263 PHE A C 1
ATOM 2004 O O . PHE A 1 263 ? 7.645 10.163 -18.791 1.00 90.62 263 PHE A O 1
ATOM 2011 N N . SER A 1 264 ? 5.910 8.809 -18.358 1.00 90.44 264 SER A N 1
ATOM 2012 C CA . SER A 1 264 ? 5.317 8.938 -19.695 1.00 90.44 264 SER A CA 1
ATOM 2013 C C . SER A 1 264 ? 4.854 10.365 -19.999 1.00 90.44 264 SER A C 1
ATOM 2015 O O . SER A 1 264 ? 4.913 10.806 -21.145 1.00 90.44 264 SER A O 1
ATOM 2017 N N . ARG A 1 265 ? 4.425 11.118 -18.978 1.00 88.88 265 ARG A N 1
ATOM 2018 C CA . ARG A 1 265 ? 4.087 12.543 -19.106 1.00 88.88 265 ARG A CA 1
ATOM 2019 C C . ARG A 1 265 ? 5.317 13.442 -19.144 1.00 88.88 265 ARG A C 1
ATOM 2021 O O . ARG A 1 265 ? 5.305 14.420 -19.886 1.00 88.88 265 ARG A O 1
ATOM 2028 N N . ALA A 1 266 ? 6.348 13.126 -18.362 1.00 88.50 266 ALA A N 1
ATOM 2029 C CA . ALA A 1 266 ? 7.584 13.904 -18.337 1.00 88.50 266 ALA A CA 1
ATOM 2030 C C . ALA A 1 266 ? 8.392 13.749 -19.637 1.00 88.50 266 ALA A C 1
ATOM 2032 O O . ALA A 1 266 ? 8.912 14.729 -20.162 1.00 88.50 266 ALA A O 1
ATOM 2033 N N . GLU A 1 267 ? 8.464 12.529 -20.174 1.00 91.25 267 GLU A N 1
ATOM 2034 C CA . GLU A 1 267 ? 9.329 12.164 -21.301 1.00 91.25 267 GLU A CA 1
ATOM 2035 C C . GLU A 1 267 ? 8.566 11.327 -22.359 1.00 91.25 267 GLU A C 1
ATOM 2037 O O . GLU A 1 267 ? 8.904 10.167 -22.630 1.00 91.25 267 GLU A O 1
ATOM 2042 N N . PRO A 1 268 ? 7.514 11.878 -23.000 1.00 92.44 268 PRO A N 1
ATOM 2043 C CA . PRO A 1 268 ? 6.626 11.117 -23.886 1.00 92.44 268 PRO A CA 1
ATOM 2044 C C . PRO A 1 268 ? 7.325 10.557 -25.132 1.00 92.44 268 PRO A C 1
ATOM 2046 O O . PRO A 1 268 ? 6.919 9.527 -25.664 1.00 92.44 268 PRO A O 1
ATOM 2049 N N . SER A 1 269 ? 8.379 11.213 -25.625 1.00 93.25 269 SER A N 1
ATOM 2050 C CA . SER A 1 269 ? 9.149 10.735 -26.781 1.00 93.25 269 SER A CA 1
ATOM 2051 C C . SER A 1 269 ? 10.031 9.529 -26.455 1.00 93.25 269 SER A C 1
ATOM 2053 O O . SER A 1 269 ? 10.236 8.688 -27.331 1.00 93.25 269 SER A O 1
ATOM 2055 N N . LEU A 1 270 ? 10.535 9.444 -25.220 1.00 91.94 270 LEU A N 1
ATOM 2056 C CA . LEU A 1 270 ? 11.423 8.374 -24.755 1.00 91.94 270 LEU A CA 1
ATOM 2057 C C . LEU A 1 270 ? 10.658 7.123 -24.334 1.00 91.94 270 LEU A C 1
ATOM 2059 O O . LEU A 1 270 ? 11.171 6.014 -24.423 1.00 91.94 270 LEU A O 1
ATOM 2063 N N . THR A 1 271 ? 9.433 7.312 -23.858 1.00 92.81 271 THR A N 1
ATOM 2064 C CA . THR A 1 271 ? 8.576 6.246 -23.325 1.00 92.81 271 THR A CA 1
ATOM 2065 C C . THR A 1 271 ? 7.636 5.667 -24.379 1.00 92.81 271 THR A C 1
ATOM 2067 O O . THR A 1 271 ? 7.033 4.614 -24.171 1.00 92.81 271 THR A O 1
ATOM 2070 N N . LYS A 1 272 ? 7.521 6.319 -25.544 1.00 92.75 272 LYS A N 1
ATOM 2071 C CA . LYS A 1 272 ? 6.646 5.886 -26.633 1.00 92.75 272 LYS A CA 1
ATOM 2072 C C . LYS A 1 272 ? 6.960 4.453 -27.066 1.00 92.75 272 LYS A C 1
ATOM 2074 O O . LYS A 1 272 ? 8.044 4.166 -27.562 1.00 92.75 272 LYS A O 1
ATOM 2079 N N . GLY A 1 273 ? 5.951 3.590 -26.971 1.00 92.50 273 GLY A N 1
ATOM 2080 C CA . GLY A 1 273 ? 6.029 2.195 -27.405 1.00 92.50 273 GLY A CA 1
ATOM 2081 C C . GLY A 1 273 ? 6.645 1.248 -26.376 1.00 92.50 273 GLY A C 1
ATOM 2082 O O . GLY A 1 273 ? 6.582 0.044 -26.588 1.00 92.50 273 GLY A O 1
ATOM 2083 N N . ALA A 1 274 ? 7.192 1.744 -25.263 1.00 95.25 274 ALA A N 1
ATOM 2084 C CA . ALA A 1 274 ? 7.609 0.884 -24.163 1.00 95.25 274 ALA A CA 1
ATOM 2085 C C . ALA A 1 274 ? 6.386 0.268 -23.467 1.00 95.25 274 ALA A C 1
ATOM 2087 O O . ALA A 1 274 ? 5.338 0.901 -23.331 1.00 95.25 274 ALA A O 1
ATOM 2088 N N . LEU A 1 275 ? 6.538 -0.972 -23.011 1.00 96.56 275 LEU A N 1
ATOM 2089 C CA . LEU A 1 275 ? 5.527 -1.678 -22.236 1.00 96.56 275 LEU A CA 1
ATOM 2090 C C . LEU A 1 275 ? 5.815 -1.540 -20.742 1.00 96.56 275 LEU A C 1
ATOM 2092 O O . LEU A 1 275 ? 6.967 -1.482 -20.310 1.00 96.56 275 LEU A O 1
ATOM 2096 N N . SER A 1 276 ? 4.754 -1.517 -19.947 1.00 95.12 276 SER A N 1
ATOM 2097 C CA . SER A 1 276 ? 4.827 -1.472 -18.491 1.00 95.12 276 SER A CA 1
ATOM 2098 C C . SER A 1 276 ? 3.650 -2.219 -17.882 1.00 95.12 276 SER A C 1
ATOM 2100 O O . SER A 1 276 ? 2.613 -2.402 -18.524 1.00 95.12 276 SER A O 1
ATOM 2102 N N . ASN A 1 277 ? 3.803 -2.627 -16.626 1.00 93.88 277 ASN A N 1
ATOM 2103 C CA . ASN A 1 277 ? 2.699 -3.066 -15.802 1.00 93.88 277 ASN A CA 1
ATOM 2104 C C . ASN A 1 277 ? 2.729 -2.390 -14.427 1.00 93.88 277 ASN A C 1
ATOM 2106 O O . ASN A 1 277 ? 3.749 -2.338 -13.744 1.00 93.88 277 ASN A O 1
ATOM 2110 N N . GLN A 1 278 ? 1.570 -1.899 -14.013 1.00 93.44 278 GLN A N 1
ATOM 2111 C CA . GLN A 1 278 ? 1.372 -1.217 -12.743 1.00 93.44 278 GLN A CA 1
ATOM 2112 C C . GLN A 1 278 ? 0.013 -1.616 -12.166 1.00 93.44 278 GLN A C 1
ATOM 2114 O O . GLN A 1 278 ? -0.874 -2.057 -12.901 1.00 93.44 278 GLN A O 1
ATOM 2119 N N . ALA A 1 279 ? -0.173 -1.448 -10.855 1.00 92.56 279 ALA A N 1
ATOM 2120 C CA . ALA A 1 279 ? -1.476 -1.649 -10.203 1.00 92.56 279 ALA A CA 1
ATOM 2121 C C . ALA A 1 279 ? -2.537 -0.672 -10.715 1.00 92.56 279 ALA A C 1
ATOM 2123 O O . ALA A 1 279 ? -3.731 -0.960 -10.683 1.00 92.56 279 ALA A O 1
ATOM 2124 N N . TYR A 1 280 ? -2.078 0.482 -11.187 1.00 95.38 280 TYR A N 1
ATOM 2125 C CA . TYR A 1 280 ? -2.903 1.593 -11.592 1.00 95.38 280 TYR A CA 1
ATOM 2126 C C . TYR A 1 280 ? -2.261 2.320 -12.772 1.00 95.38 280 TYR A C 1
ATOM 2128 O O . TYR A 1 280 ? -1.055 2.566 -12.782 1.00 95.38 280 TYR A O 1
ATOM 2136 N N . PHE A 1 281 ? -3.111 2.708 -13.719 1.00 95.00 281 PHE A N 1
ATOM 2137 C CA . PHE A 1 281 ? -2.817 3.698 -14.744 1.00 95.00 281 PHE A CA 1
ATOM 2138 C C . PHE A 1 281 ? -3.941 4.732 -14.762 1.00 95.00 281 PHE A C 1
ATOM 2140 O O . PHE A 1 281 ? -5.118 4.389 -14.596 1.00 95.00 281 PHE A O 1
ATOM 2147 N N . MET A 1 282 ? -3.617 5.992 -15.060 1.00 94.19 282 MET A N 1
ATOM 2148 C CA . MET A 1 282 ? -4.619 7.064 -15.160 1.00 94.19 282 MET A CA 1
ATOM 2149 C C . MET A 1 282 ? -5.702 6.781 -16.214 1.00 94.19 282 MET A C 1
ATOM 2151 O O . MET A 1 282 ? -6.792 7.362 -16.162 1.00 94.19 282 MET A O 1
ATOM 2155 N N . SER A 1 283 ? -5.413 5.910 -17.181 1.00 93.94 283 SER A N 1
ATOM 2156 C CA . SER A 1 283 ? -6.296 5.530 -18.286 1.00 93.94 283 SER A CA 1
ATOM 2157 C C . SER A 1 283 ? -7.412 4.550 -17.908 1.00 93.94 283 SER A C 1
ATOM 2159 O O . SER A 1 283 ? -8.323 4.365 -18.712 1.00 93.94 283 SER A O 1
ATOM 2161 N N . ILE A 1 284 ? -7.391 3.951 -16.710 1.00 95.44 284 ILE A N 1
ATOM 2162 C CA . ILE A 1 284 ? -8.427 3.007 -16.260 1.00 95.44 284 ILE A CA 1
ATOM 2163 C C . ILE A 1 284 ? -9.818 3.668 -16.322 1.00 95.44 284 ILE A C 1
ATOM 2165 O O . ILE A 1 284 ? -10.059 4.699 -15.690 1.00 95.44 284 ILE A O 1
ATOM 2169 N N . ASP A 1 285 ? -10.752 3.079 -17.075 1.00 96.56 285 ASP A N 1
ATOM 2170 C CA . ASP A 1 285 ? -12.086 3.650 -17.304 1.00 96.56 285 ASP A CA 1
ATOM 2171 C C . ASP A 1 285 ? -13.119 3.107 -16.309 1.00 96.56 285 ASP A C 1
ATOM 2173 O O . ASP A 1 285 ? -13.932 2.236 -16.617 1.00 96.56 285 ASP A O 1
ATOM 2177 N N . THR A 1 286 ? -13.074 3.624 -15.081 1.00 97.31 286 THR A N 1
ATOM 2178 C CA . THR A 1 286 ? -14.066 3.322 -14.040 1.00 97.31 286 THR A CA 1
ATOM 2179 C C . THR A 1 286 ? -14.643 4.606 -13.439 1.00 97.31 286 THR A C 1
ATOM 2181 O O . THR A 1 286 ? -13.959 5.635 -13.411 1.00 97.31 286 THR A O 1
ATOM 2184 N N . PRO A 1 287 ? -15.891 4.587 -12.929 1.00 97.56 287 PRO A N 1
ATOM 2185 C CA . PRO A 1 287 ? -16.462 5.729 -12.210 1.00 97.56 287 PRO A CA 1
ATOM 2186 C C . PRO A 1 287 ? -15.598 6.184 -11.024 1.00 97.56 287 PRO A C 1
ATOM 2188 O O . PRO A 1 287 ? -15.429 7.381 -10.809 1.00 97.56 287 PRO A O 1
ATOM 2191 N N . GLN A 1 288 ? -15.003 5.234 -10.300 1.00 94.69 288 GLN A N 1
ATOM 2192 C CA . GLN A 1 288 ? -14.124 5.486 -9.160 1.00 94.69 288 GLN A CA 1
ATOM 2193 C C . GLN A 1 288 ? -12.861 6.232 -9.592 1.00 94.69 288 GLN A C 1
ATOM 2195 O O . GLN A 1 288 ? -12.510 7.239 -8.984 1.00 94.69 288 GLN A O 1
ATOM 2200 N N . ASN A 1 289 ? -12.214 5.795 -10.679 1.00 96.00 289 ASN A N 1
ATOM 2201 C CA . ASN A 1 289 ? -11.022 6.474 -11.179 1.00 96.00 289 ASN A CA 1
ATOM 2202 C C . ASN A 1 289 ? -11.340 7.873 -11.732 1.00 96.00 289 ASN A C 1
ATOM 2204 O O . ASN A 1 289 ? -10.555 8.804 -11.577 1.00 96.00 289 ASN A O 1
ATOM 2208 N N . LYS A 1 290 ? -12.507 8.057 -12.364 1.00 96.50 290 LYS A N 1
ATOM 2209 C CA . LYS A 1 290 ? -12.954 9.387 -12.814 1.00 96.50 290 LYS A CA 1
ATOM 2210 C C . LYS A 1 290 ? -13.087 10.353 -11.637 1.00 96.50 290 LYS A C 1
ATOM 2212 O O . LYS A 1 290 ? -12.504 11.430 -11.695 1.00 96.50 290 LYS A O 1
ATOM 2217 N N . ALA A 1 291 ? -13.761 9.933 -10.566 1.00 96.12 291 ALA A N 1
ATOM 2218 C CA . ALA A 1 291 ? -13.912 10.737 -9.354 1.00 96.12 291 ALA A CA 1
ATOM 2219 C C . ALA A 1 291 ? -12.564 11.021 -8.668 1.00 96.12 291 ALA A C 1
ATOM 2221 O O . ALA A 1 291 ? -12.306 12.150 -8.260 1.00 96.12 291 ALA A O 1
ATOM 2222 N N . PHE A 1 292 ? -11.678 10.022 -8.589 1.00 96.56 292 PHE A N 1
ATOM 2223 C CA . PHE A 1 292 ? -10.338 10.190 -8.024 1.00 96.56 292 PHE A CA 1
ATOM 2224 C C . PHE A 1 292 ? -9.509 11.220 -8.802 1.00 96.56 292 PHE A C 1
ATOM 2226 O O . PHE A 1 292 ? -8.948 12.134 -8.202 1.00 96.56 292 PHE A O 1
ATOM 2233 N N . LYS A 1 293 ? -9.490 11.132 -10.139 1.00 95.56 293 LYS A N 1
ATOM 2234 C CA . LYS A 1 293 ? -8.788 12.101 -10.993 1.00 95.56 293 LYS A CA 1
ATOM 2235 C C . LYS A 1 293 ? -9.371 13.506 -10.894 1.00 95.56 293 LYS A C 1
ATOM 2237 O O . LYS A 1 293 ? -8.600 14.455 -10.871 1.00 95.56 293 LYS A O 1
ATOM 2242 N N . GLU A 1 294 ? -10.693 13.647 -10.831 1.00 95.94 294 GLU A N 1
ATOM 2243 C CA . GLU A 1 294 ? -11.352 14.949 -10.669 1.00 95.94 294 GLU A CA 1
ATOM 2244 C C . GLU A 1 294 ? -11.002 15.588 -9.319 1.00 95.94 294 GLU A C 1
ATOM 2246 O O . GLU A 1 294 ? -10.610 16.753 -9.267 1.00 95.94 294 GLU A O 1
ATOM 2251 N N . ALA A 1 295 ? -11.048 14.811 -8.233 1.00 96.56 295 ALA A N 1
ATOM 2252 C CA . ALA A 1 295 ? -10.658 15.285 -6.908 1.00 96.56 295 ALA A CA 1
ATOM 2253 C C . ALA A 1 295 ? -9.168 15.661 -6.842 1.00 96.56 295 ALA A C 1
ATOM 2255 O O . ALA A 1 295 ? -8.812 16.702 -6.290 1.00 96.56 295 ALA A O 1
ATOM 2256 N N . TYR A 1 296 ? -8.297 14.845 -7.442 1.00 96.56 296 TYR A N 1
ATOM 2257 C CA . TYR A 1 296 ? -6.865 15.128 -7.511 1.00 96.56 296 TYR A CA 1
ATOM 2258 C C . TYR A 1 296 ? -6.569 16.384 -8.332 1.00 96.56 296 TYR A C 1
ATOM 2260 O O . TYR A 1 296 ? -5.802 17.240 -7.897 1.00 96.56 296 TYR A O 1
ATOM 2268 N N . ALA A 1 297 ? -7.219 16.536 -9.483 1.00 95.19 297 ALA A N 1
ATOM 2269 C CA . ALA A 1 297 ? -7.101 17.719 -10.320 1.00 95.19 297 ALA A CA 1
ATOM 2270 C C . ALA A 1 297 ? -7.584 18.993 -9.610 1.00 95.19 297 ALA A C 1
ATOM 2272 O O . ALA A 1 297 ? -6.932 20.031 -9.704 1.00 95.19 297 ALA A O 1
ATOM 2273 N N . ALA A 1 298 ? -8.672 18.917 -8.838 1.00 95.56 298 ALA A N 1
ATOM 2274 C CA . ALA A 1 298 ? -9.150 20.041 -8.037 1.00 95.56 298 ALA A CA 1
ATOM 2275 C C . ALA A 1 298 ? -8.147 20.463 -6.943 1.00 95.56 298 ALA A C 1
ATOM 2277 O O . ALA A 1 298 ? -8.034 21.651 -6.645 1.00 95.56 298 ALA A O 1
ATOM 2278 N N . ALA A 1 299 ? -7.407 19.510 -6.364 1.00 94.00 299 ALA A N 1
ATOM 2279 C CA . ALA A 1 299 ? -6.437 19.766 -5.297 1.00 94.00 299 ALA A CA 1
ATOM 2280 C C . ALA A 1 299 ? -5.037 20.167 -5.805 1.00 94.00 299 ALA A C 1
ATOM 2282 O O . ALA A 1 299 ? -4.351 20.965 -5.165 1.00 94.00 299 ALA A O 1
ATOM 2283 N N . HIS A 1 300 ? -4.601 19.621 -6.945 1.00 90.69 300 HIS A N 1
ATOM 2284 C CA . HIS A 1 300 ? -3.208 19.697 -7.413 1.00 90.69 300 HIS A CA 1
ATOM 2285 C C . HIS A 1 300 ? -3.050 20.177 -8.867 1.00 90.69 300 HIS A C 1
ATOM 2287 O O . HIS A 1 300 ? -1.925 20.361 -9.333 1.00 90.69 300 HIS A O 1
ATOM 2293 N N . GLY A 1 301 ? -4.157 20.432 -9.568 1.00 89.25 301 GLY A N 1
ATOM 2294 C CA . GLY A 1 301 ? -4.206 20.882 -10.960 1.00 89.25 301 GLY A CA 1
ATOM 2295 C C . GLY A 1 301 ? -4.284 19.739 -11.981 1.00 89.25 301 GLY A C 1
ATOM 2296 O O . GLY A 1 301 ? -3.686 18.681 -11.806 1.00 89.25 301 GLY A O 1
ATOM 2297 N N . ASP A 1 302 ? -4.974 19.981 -13.102 1.00 80.62 302 ASP A N 1
ATOM 2298 C CA . ASP A 1 302 ? -5.247 18.988 -14.164 1.00 80.62 302 ASP A CA 1
ATOM 2299 C C . ASP A 1 302 ? -3.989 18.346 -14.784 1.00 80.62 302 ASP A C 1
ATOM 2301 O O . ASP A 1 302 ? -4.018 17.224 -15.302 1.00 80.62 302 ASP A O 1
ATOM 2305 N N . ALA A 1 303 ? -2.872 19.076 -14.784 1.00 79.06 303 ALA A N 1
ATOM 2306 C CA . ALA A 1 303 ? -1.625 18.626 -15.393 1.00 79.06 303 ALA A CA 1
ATOM 2307 C C . ALA A 1 303 ? -0.841 17.645 -14.504 1.00 79.06 303 ALA A C 1
ATOM 2309 O O . ALA A 1 303 ? -0.005 16.902 -15.027 1.00 79.06 303 ALA A O 1
ATOM 2310 N N . ALA A 1 304 ? -1.107 17.627 -13.193 1.00 84.69 304 ALA A N 1
ATOM 2311 C CA . ALA A 1 304 ? -0.351 16.823 -12.245 1.00 84.69 304 ALA A CA 1
ATOM 2312 C C . ALA A 1 304 ? -0.578 15.318 -12.511 1.00 84.69 304 ALA A C 1
ATOM 2314 O O . ALA A 1 304 ? -1.726 14.871 -12.604 1.00 84.69 304 ALA A O 1
ATOM 2315 N N . PRO A 1 305 ? 0.492 14.520 -12.679 1.00 88.69 305 PRO A N 1
ATOM 2316 C CA . PRO A 1 305 ? 0.361 13.090 -12.913 1.00 88.69 305 PRO A CA 1
ATOM 2317 C C . PRO A 1 305 ? -0.088 12.354 -11.644 1.00 88.69 305 PRO A C 1
ATOM 2319 O O . PRO A 1 305 ? 0.126 12.819 -10.523 1.00 88.69 305 PRO A O 1
ATOM 2322 N N . ILE A 1 306 ? -0.681 11.177 -11.847 1.00 94.00 306 ILE A N 1
ATOM 2323 C CA . ILE A 1 306 ? -0.947 10.176 -10.812 1.00 94.00 306 ILE A CA 1
ATOM 2324 C C . ILE A 1 306 ? -0.352 8.864 -11.308 1.00 94.00 306 ILE A C 1
ATOM 2326 O O . ILE A 1 306 ? -0.519 8.524 -12.475 1.00 94.00 306 ILE A O 1
ATOM 2330 N N . ASN A 1 307 ? 0.295 8.109 -10.434 1.00 94.06 307 ASN A N 1
ATOM 2331 C CA . ASN A 1 307 ? 0.815 6.778 -10.728 1.00 94.06 307 ASN A CA 1
ATOM 2332 C C . ASN A 1 307 ? 0.401 5.772 -9.648 1.00 94.06 307 ASN A C 1
ATOM 2334 O O . ASN A 1 307 ? -0.294 6.110 -8.689 1.00 94.06 307 ASN A O 1
ATOM 2338 N N . ALA A 1 308 ? 0.844 4.525 -9.803 1.00 94.56 308 ALA A N 1
ATOM 2339 C CA . ALA A 1 308 ? 0.492 3.448 -8.888 1.00 94.56 308 ALA A CA 1
ATOM 2340 C C . ALA A 1 308 ? 1.023 3.632 -7.464 1.00 94.56 308 ALA A C 1
ATOM 2342 O O . ALA A 1 308 ? 0.343 3.240 -6.527 1.00 94.56 308 ALA A O 1
ATOM 2343 N N . ILE A 1 309 ? 2.184 4.260 -7.265 1.00 95.00 309 ILE A N 1
ATOM 2344 C CA . ILE A 1 309 ? 2.683 4.532 -5.906 1.00 95.00 309 ILE A CA 1
ATOM 2345 C C . ILE A 1 309 ? 1.877 5.641 -5.210 1.00 95.00 309 ILE A C 1
ATOM 2347 O O . ILE A 1 309 ? 1.686 5.599 -3.996 1.00 95.00 309 ILE A O 1
ATOM 2351 N N . GLY A 1 310 ? 1.376 6.624 -5.970 1.00 96.19 310 GLY A N 1
ATOM 2352 C CA . GLY A 1 310 ? 0.474 7.651 -5.462 1.00 96.19 310 GLY A CA 1
ATOM 2353 C C . GLY A 1 310 ? -0.878 7.064 -5.090 1.00 96.19 310 GLY A C 1
ATOM 2354 O O . GLY A 1 310 ? -1.346 7.246 -3.968 1.00 96.19 310 GLY A O 1
ATOM 2355 N N . GLU A 1 311 ? -1.463 6.279 -5.990 1.00 96.56 311 GLU A N 1
ATOM 2356 C CA . GLU A 1 311 ? -2.707 5.555 -5.729 1.00 96.56 311 GLU A CA 1
ATOM 2357 C C . GLU A 1 311 ? -2.578 4.609 -4.521 1.00 96.56 311 GLU A C 1
ATOM 2359 O O . GLU A 1 311 ? -3.424 4.630 -3.625 1.00 96.56 311 GLU A O 1
ATOM 2364 N N . ALA A 1 312 ? -1.461 3.886 -4.401 1.00 96.62 312 ALA A N 1
ATOM 2365 C CA . ALA A 1 312 ? -1.188 3.021 -3.259 1.00 96.62 312 ALA A CA 1
ATOM 2366 C C . ALA A 1 312 ? -1.050 3.801 -1.940 1.00 96.62 312 ALA A C 1
ATOM 2368 O O . ALA A 1 312 ? -1.406 3.271 -0.882 1.00 96.62 312 ALA A O 1
ATOM 2369 N N . ALA A 1 313 ? -0.554 5.044 -1.974 1.00 97.56 313 ALA A N 1
ATOM 2370 C CA . ALA A 1 313 ? -0.491 5.919 -0.805 1.00 97.56 313 ALA A CA 1
ATOM 2371 C C . ALA A 1 313 ? -1.881 6.433 -0.411 1.00 97.56 313 ALA A C 1
ATOM 2373 O O . ALA A 1 313 ? -2.233 6.367 0.766 1.00 97.56 313 ALA A O 1
ATOM 2374 N N . TYR A 1 314 ? -2.695 6.856 -1.385 1.00 97.69 314 TYR A N 1
ATOM 2375 C CA . TYR A 1 314 ? -4.098 7.229 -1.173 1.00 97.69 314 TYR A CA 1
ATOM 2376 C C . TYR A 1 314 ? -4.880 6.077 -0.521 1.00 97.69 314 TYR A C 1
ATOM 2378 O O . TYR A 1 314 ? -5.466 6.231 0.554 1.00 97.69 314 TYR A O 1
ATOM 2386 N N . ASN A 1 315 ? -4.792 4.882 -1.110 1.00 95.94 315 ASN A N 1
ATOM 2387 C CA . ASN A 1 315 ? -5.406 3.671 -0.571 1.00 95.94 315 ASN A CA 1
ATOM 2388 C C . ASN A 1 315 ? -4.845 3.290 0.800 1.00 95.94 315 ASN A C 1
ATOM 2390 O O . ASN A 1 315 ? -5.588 2.794 1.643 1.00 95.94 315 ASN A O 1
ATOM 2394 N N . GLY A 1 316 ? -3.555 3.529 1.047 1.00 96.25 316 GLY A N 1
ATOM 2395 C CA . GLY A 1 316 ? -2.918 3.282 2.338 1.00 96.25 316 GLY A CA 1
ATOM 2396 C C . GLY A 1 316 ? -3.580 4.052 3.480 1.00 96.25 316 GLY A C 1
ATOM 2397 O O . GLY A 1 316 ? -3.883 3.461 4.518 1.00 96.25 316 GLY A O 1
ATOM 2398 N N . VAL A 1 317 ? -3.894 5.335 3.273 1.00 97.81 317 VAL A N 1
ATOM 2399 C CA . VAL A 1 317 ? -4.578 6.157 4.286 1.00 97.81 317 VAL A CA 1
ATOM 2400 C C . VAL A 1 317 ? -6.007 5.658 4.530 1.00 97.81 317 VAL A C 1
ATOM 2402 O O . VAL A 1 317 ? -6.415 5.501 5.683 1.00 97.81 317 VAL A O 1
ATOM 2405 N N . TYR A 1 318 ? -6.762 5.338 3.475 1.00 97.19 318 TYR A N 1
ATOM 2406 C CA . TYR A 1 318 ? -8.118 4.793 3.622 1.00 97.19 318 TYR A CA 1
ATOM 2407 C C . TYR A 1 318 ? -8.132 3.408 4.275 1.00 97.19 318 TYR A C 1
ATOM 2409 O O . TYR A 1 318 ? -8.987 3.132 5.119 1.00 97.19 318 TYR A O 1
ATOM 2417 N N . LEU A 1 319 ? -7.170 2.546 3.944 1.00 96.44 319 LEU A N 1
ATOM 2418 C CA . LEU A 1 319 ? -7.021 1.241 4.579 1.00 96.44 319 LEU A CA 1
ATOM 2419 C C . LEU A 1 319 ? -6.707 1.393 6.071 1.00 96.44 319 LEU A C 1
ATOM 2421 O O . LEU A 1 319 ? -7.296 0.690 6.891 1.00 96.44 319 LEU A O 1
ATOM 2425 N N . TYR A 1 320 ? -5.840 2.342 6.431 1.00 95.75 320 TYR A N 1
ATOM 2426 C CA . TYR A 1 320 ? -5.568 2.678 7.824 1.00 95.75 320 TYR A CA 1
ATOM 2427 C C . TYR A 1 320 ? -6.824 3.176 8.549 1.00 95.75 320 TYR A C 1
ATOM 2429 O O . TYR A 1 320 ? -7.142 2.663 9.621 1.00 95.75 320 TYR A O 1
ATOM 2437 N N . LYS A 1 321 ? -7.590 4.099 7.949 1.00 94.31 321 LYS A N 1
ATOM 2438 C CA . LYS A 1 321 ? -8.886 4.556 8.484 1.00 94.31 321 LYS A CA 1
ATOM 2439 C C . LYS A 1 321 ? -9.823 3.385 8.760 1.00 94.31 321 LYS A C 1
ATOM 2441 O O . LYS A 1 321 ? -10.295 3.238 9.884 1.00 94.31 321 LYS A O 1
ATOM 2446 N N . LEU A 1 322 ? -10.042 2.520 7.771 1.00 92.94 322 LEU A N 1
ATOM 2447 C CA . LEU A 1 322 ? -10.922 1.361 7.917 1.00 92.94 322 LEU A CA 1
ATOM 2448 C C . LEU A 1 322 ? -10.428 0.399 9.001 1.00 92.94 322 LEU A C 1
ATOM 2450 O O . LEU A 1 322 ? -11.242 -0.167 9.727 1.00 92.94 322 LEU A O 1
ATOM 2454 N N . ALA A 1 323 ? -9.112 0.208 9.119 1.00 90.50 323 ALA A N 1
ATOM 2455 C CA . ALA A 1 323 ? -8.525 -0.625 10.158 1.00 90.50 323 ALA A CA 1
ATOM 2456 C C . ALA A 1 323 ? -8.757 -0.035 11.555 1.00 90.50 323 ALA A C 1
ATOM 2458 O O . ALA A 1 323 ? -9.182 -0.765 12.446 1.00 90.50 323 ALA A O 1
ATOM 2459 N N . VAL A 1 324 ? -8.542 1.271 11.738 1.00 87.56 324 VAL A N 1
ATOM 2460 C CA . VAL A 1 324 ? -8.784 1.962 13.014 1.00 87.56 324 VAL A CA 1
ATOM 2461 C C . VAL A 1 324 ? -10.269 1.943 13.381 1.00 87.56 324 VAL A C 1
ATOM 2463 O O . VAL A 1 324 ? -10.606 1.645 14.519 1.00 87.56 324 VAL A O 1
ATOM 2466 N N . GLU A 1 325 ? -11.173 2.181 12.431 1.00 83.38 325 GLU A N 1
ATOM 2467 C CA . GLU A 1 325 ? -12.621 2.171 12.696 1.00 83.38 325 GLU A CA 1
ATOM 2468 C C . GLU A 1 325 ? -13.165 0.773 12.984 1.00 83.38 325 GLU A C 1
ATOM 2470 O O . GLU A 1 325 ? -14.122 0.612 13.739 1.00 83.38 325 GLU A O 1
ATOM 2475 N N . LYS A 1 326 ? -12.549 -0.259 12.401 1.00 84.44 326 LYS A N 1
ATOM 2476 C CA . LYS A 1 326 ? -12.869 -1.657 12.708 1.00 84.44 326 LYS A CA 1
ATOM 2477 C C . LYS A 1 326 ? -12.190 -2.158 13.977 1.00 84.44 326 LYS A C 1
ATOM 2479 O O . LYS A 1 326 ? -12.625 -3.184 14.505 1.00 84.44 326 LYS A O 1
ATOM 2484 N N . ALA A 1 327 ? -11.146 -1.485 14.459 1.00 77.88 327 ALA A N 1
ATOM 2485 C CA . ALA A 1 327 ? -10.480 -1.807 15.712 1.00 77.88 327 ALA A CA 1
ATOM 2486 C C . ALA A 1 327 ? -11.396 -1.419 16.884 1.00 77.88 327 ALA A C 1
ATOM 2488 O O . ALA A 1 327 ? -11.253 -0.375 17.511 1.00 77.88 327 ALA A O 1
ATOM 2489 N N . GLY A 1 328 ? -12.393 -2.264 17.149 1.00 76.00 328 GLY A N 1
ATOM 2490 C CA . GLY A 1 328 ? -13.293 -2.108 18.281 1.00 76.00 328 GLY A CA 1
ATOM 2491 C C . GLY A 1 328 ? -12.578 -2.341 19.609 1.00 76.00 328 GLY A C 1
ATOM 2492 O O . GLY A 1 328 ? -11.571 -3.050 19.687 1.00 76.00 328 GLY A O 1
ATOM 2493 N N . THR A 1 329 ? -13.137 -1.774 20.671 1.00 86.81 329 THR A N 1
ATOM 2494 C CA . THR A 1 329 ? -12.730 -2.060 22.045 1.00 86.81 329 THR A CA 1
ATOM 2495 C C . THR A 1 329 ? -13.797 -2.901 22.737 1.00 86.81 329 THR A C 1
ATOM 2497 O O . THR A 1 329 ? -14.966 -2.918 22.346 1.00 86.81 329 THR A O 1
ATOM 2500 N N . MET A 1 330 ? -13.395 -3.645 23.761 1.00 89.94 330 MET A N 1
ATOM 2501 C CA . MET A 1 330 ? -14.295 -4.476 24.545 1.00 89.94 330 MET A CA 1
ATOM 2502 C C . MET A 1 330 ? -14.120 -4.194 26.030 1.00 89.94 330 MET A C 1
ATOM 2504 O O . MET A 1 330 ? -13.002 -4.136 26.546 1.00 89.94 330 MET A O 1
ATOM 2508 N N . VAL A 1 331 ? -15.251 -4.080 26.722 1.00 94.88 331 VAL A N 1
ATOM 2509 C CA . VAL A 1 331 ? -15.315 -4.139 28.180 1.00 94.88 331 VAL A CA 1
ATOM 2510 C C . VAL A 1 331 ? -16.015 -5.436 28.565 1.00 94.88 331 VAL A C 1
ATOM 2512 O O . VAL A 1 331 ? -17.220 -5.584 28.370 1.00 94.88 331 VAL A O 1
ATOM 2515 N N . LEU A 1 332 ? -15.258 -6.392 29.098 1.00 95.06 332 LEU A N 1
ATOM 2516 C CA . LEU A 1 332 ? -15.795 -7.640 29.621 1.00 95.06 332 LEU A CA 1
ATOM 2517 C C . LEU A 1 332 ? -16.141 -7.465 31.103 1.00 95.06 332 LEU A C 1
ATOM 2519 O O . LEU A 1 332 ? -15.259 -7.257 31.937 1.00 95.06 332 LEU A O 1
ATOM 2523 N N . LYS A 1 333 ? -17.427 -7.609 31.437 1.00 95.62 333 LYS A N 1
ATOM 2524 C CA . LYS A 1 333 ? -17.899 -7.737 32.821 1.00 95.62 333 LYS A CA 1
ATOM 2525 C C . LYS A 1 333 ? -18.342 -9.179 33.070 1.00 95.62 333 LYS A C 1
ATOM 2527 O O . LYS A 1 333 ? -19.441 -9.542 32.645 1.00 95.62 333 LYS A O 1
ATOM 2532 N N . PRO A 1 334 ? -17.542 -10.020 33.751 1.00 94.06 334 PRO A N 1
ATOM 2533 C CA . PRO A 1 334 ? -17.970 -11.370 34.095 1.00 94.06 334 PRO A CA 1
ATOM 2534 C C . PRO A 1 334 ? -18.962 -11.359 35.265 1.00 94.06 334 PRO A C 1
ATOM 2536 O O . PRO A 1 334 ? -19.055 -10.387 36.023 1.00 94.06 334 PRO A O 1
ATOM 2539 N N . SER A 1 335 ? -19.699 -12.454 35.460 1.00 90.25 335 SER A N 1
ATOM 2540 C CA . SER A 1 335 ? -20.472 -12.635 36.694 1.00 90.25 335 SER A CA 1
ATOM 2541 C C . SER A 1 335 ? -19.537 -12.618 37.906 1.00 90.25 335 SER A C 1
ATOM 2543 O O . SER A 1 335 ? -18.459 -13.210 37.891 1.00 90.25 335 SER A O 1
ATOM 2545 N N . GLU A 1 336 ? -19.977 -11.958 38.971 1.00 88.62 336 GLU A N 1
ATOM 2546 C CA . GLU A 1 336 ? -19.324 -11.929 40.279 1.00 88.62 336 GLU A CA 1
ATOM 2547 C C . GLU A 1 336 ? -19.154 -13.327 40.895 1.00 88.62 336 GLU A C 1
ATOM 2549 O O . GLU A 1 336 ? -18.271 -13.523 41.724 1.00 88.62 336 GLU A O 1
ATOM 2554 N N . LEU A 1 337 ? -19.954 -14.306 40.458 1.00 88.00 337 LEU A N 1
ATOM 2555 C CA . LEU A 1 337 ? -19.887 -15.690 40.926 1.00 88.00 337 LEU A CA 1
ATOM 2556 C C . LEU A 1 337 ? -18.837 -16.526 40.178 1.00 88.00 337 LEU A C 1
ATOM 2558 O O . LEU A 1 337 ? -18.400 -17.554 40.689 1.00 88.00 337 LEU A O 1
ATOM 2562 N N . CYS A 1 338 ? -18.434 -16.117 38.970 1.00 85.06 338 CYS A N 1
ATOM 2563 C CA . CYS A 1 338 ? -17.551 -16.903 38.101 1.00 85.06 338 CYS A CA 1
ATOM 2564 C C . CYS A 1 338 ? -16.558 -16.027 37.314 1.00 85.06 338 CYS A C 1
ATOM 2566 O O . CYS A 1 338 ? -16.395 -16.160 36.102 1.00 85.06 338 CYS A O 1
ATOM 2568 N N . SER A 1 339 ? -15.884 -15.106 38.002 1.00 91.44 339 SER A N 1
ATOM 2569 C CA . SER A 1 339 ? -14.990 -14.123 37.377 1.00 91.44 339 SER A CA 1
ATOM 2570 C C . SER A 1 339 ? -13.561 -14.619 37.130 1.00 91.44 339 SER A C 1
ATOM 2572 O O . SER A 1 339 ? -12.891 -14.107 36.235 1.00 91.44 339 SER A O 1
ATOM 2574 N N . MET A 1 340 ? -13.089 -15.619 37.882 1.00 91.75 340 MET A N 1
ATOM 2575 C CA . MET A 1 340 ? -11.668 -16.002 37.919 1.00 91.75 340 MET A CA 1
ATOM 2576 C C . MET A 1 340 ? -11.090 -16.423 36.561 1.00 91.75 340 MET A C 1
ATOM 2578 O O . MET A 1 340 ? -9.978 -16.025 36.229 1.00 91.75 340 MET A O 1
ATOM 2582 N N . SER A 1 341 ? -11.837 -17.175 35.747 1.00 91.81 341 SER A N 1
ATOM 2583 C CA . SER A 1 341 ? -11.381 -17.574 34.405 1.00 91.81 341 SER A CA 1
ATOM 2584 C C . SER A 1 341 ? -11.239 -16.379 33.459 1.00 91.81 341 SER A C 1
ATOM 2586 O O . SER A 1 341 ? -10.318 -16.340 32.650 1.00 91.81 341 SER A O 1
ATOM 2588 N N . CYS A 1 342 ? -12.110 -15.376 33.586 1.00 93.12 342 CYS A N 1
ATOM 2589 C CA . CYS A 1 342 ? -12.037 -14.145 32.798 1.00 93.12 342 CYS A CA 1
ATOM 2590 C C . CYS A 1 342 ? -10.877 -13.247 33.251 1.00 93.12 342 CYS A C 1
ATOM 2592 O O . CYS A 1 342 ? -10.264 -12.583 32.420 1.00 93.12 342 CYS A O 1
ATOM 2594 N N . VAL A 1 343 ? -10.553 -13.250 34.550 1.00 95.38 343 VAL A N 1
ATOM 2595 C CA . VAL A 1 343 ? -9.353 -12.581 35.082 1.00 95.38 343 VAL A CA 1
ATOM 2596 C C . VAL A 1 343 ? -8.087 -13.216 34.517 1.00 95.38 343 VAL A C 1
ATOM 2598 O O . VAL A 1 343 ? -7.185 -12.498 34.101 1.00 95.38 343 VAL A O 1
ATOM 2601 N N . GLU A 1 344 ? -8.023 -14.545 34.453 1.00 95.75 344 GLU A N 1
ATOM 2602 C CA . GLU A 1 344 ? -6.873 -15.231 33.862 1.00 95.75 344 GLU A CA 1
ATOM 2603 C C . GLU A 1 344 ? -6.769 -14.988 32.352 1.00 95.75 344 GLU A C 1
ATOM 2605 O O . GLU A 1 344 ? -5.694 -14.672 31.849 1.00 95.75 344 GLU A O 1
ATOM 2610 N N . LEU A 1 345 ? -7.898 -15.020 31.636 1.00 92.56 345 LEU A N 1
ATOM 2611 C CA . LEU A 1 345 ? -7.946 -14.652 30.221 1.00 92.56 345 LEU A CA 1
ATOM 2612 C C . LEU A 1 345 ? -7.414 -13.232 29.981 1.00 92.56 345 LEU A C 1
ATOM 2614 O O . LEU A 1 345 ? -6.667 -13.017 29.032 1.00 92.56 345 LEU A O 1
ATOM 2618 N N . ALA A 1 346 ? -7.761 -12.271 30.842 1.00 93.69 346 ALA A N 1
ATOM 2619 C CA . ALA A 1 346 ? -7.262 -10.903 30.735 1.00 93.69 346 ALA A CA 1
ATOM 2620 C C . ALA A 1 346 ? -5.730 -10.827 30.841 1.00 93.69 346 ALA A C 1
ATOM 2622 O O . ALA A 1 346 ? -5.116 -10.069 30.096 1.00 93.69 346 ALA A O 1
ATOM 2623 N N . LYS A 1 347 ? -5.108 -11.641 31.707 1.00 93.75 347 LYS A N 1
ATOM 2624 C CA . LYS A 1 347 ? -3.640 -11.725 31.799 1.00 93.75 347 LYS A CA 1
ATOM 2625 C C . LYS A 1 347 ? -3.027 -12.318 30.539 1.00 93.75 347 LYS A C 1
ATOM 2627 O O . LYS A 1 347 ? -2.072 -11.760 30.023 1.00 93.75 347 LYS A O 1
ATOM 2632 N N . ILE A 1 348 ? -3.606 -13.395 30.005 1.00 93.94 348 ILE A N 1
ATOM 2633 C CA . ILE A 1 348 ? -3.136 -14.006 28.752 1.00 93.94 348 ILE A CA 1
ATOM 2634 C C . ILE A 1 348 ? -3.210 -12.993 27.600 1.00 93.94 348 ILE A C 1
ATOM 2636 O O . ILE A 1 348 ? -2.310 -12.924 26.767 1.00 93.94 348 ILE A O 1
ATOM 2640 N N . ILE A 1 349 ? -4.275 -12.188 27.551 1.00 88.44 349 ILE A N 1
ATOM 2641 C CA . ILE A 1 349 ? -4.440 -11.122 26.556 1.00 88.44 349 ILE A CA 1
ATOM 2642 C C . ILE A 1 349 ? -3.358 -10.037 26.708 1.00 88.44 349 ILE A C 1
ATOM 2644 O O . ILE A 1 349 ? -2.805 -9.588 25.701 1.00 88.44 349 ILE A O 1
ATOM 2648 N N . ASP A 1 350 ? -3.043 -9.635 27.940 1.00 86.81 350 ASP A N 1
ATOM 2649 C CA . ASP A 1 350 ? -1.972 -8.677 28.240 1.00 86.81 350 ASP A CA 1
ATOM 2650 C C . ASP A 1 350 ? -0.588 -9.233 27.852 1.00 86.81 350 ASP A C 1
ATOM 2652 O O . ASP A 1 350 ? 0.165 -8.590 27.120 1.00 86.81 350 ASP A O 1
ATOM 2656 N N . GLU A 1 351 ? -0.296 -10.484 28.219 1.00 88.56 351 GLU A N 1
ATOM 2657 C CA . GLU A 1 351 ? 0.935 -11.199 27.855 1.00 88.56 351 GLU A CA 1
ATOM 2658 C C . GLU A 1 351 ? 1.091 -11.376 26.336 1.00 88.56 351 GLU A C 1
ATOM 2660 O O . GLU A 1 351 ? 2.198 -11.273 25.801 1.00 88.56 351 GLU A O 1
ATOM 2665 N N . ALA A 1 352 ? -0.015 -11.579 25.609 1.00 81.50 352 ALA A N 1
ATOM 2666 C CA . ALA A 1 352 ? -0.029 -11.622 24.146 1.00 81.50 352 ALA A CA 1
ATOM 2667 C C . ALA A 1 352 ? 0.294 -10.258 23.497 1.00 81.50 352 ALA A C 1
ATOM 2669 O O . ALA A 1 352 ? 0.544 -10.183 22.285 1.00 81.50 352 ALA A O 1
ATOM 2670 N N . GLY A 1 353 ? 0.326 -9.184 24.293 1.00 77.88 353 GLY A N 1
ATOM 2671 C CA . GLY A 1 353 ? 0.687 -7.836 23.879 1.00 77.88 353 GLY A CA 1
ATOM 2672 C C . GLY A 1 353 ? -0.444 -7.094 23.178 1.00 77.88 353 GLY A C 1
ATOM 2673 O O . GLY A 1 353 ? -0.166 -6.283 22.287 1.00 77.88 353 GLY A O 1
ATOM 2674 N N . LEU A 1 354 ? -1.702 -7.384 23.529 1.00 78.25 354 LEU A N 1
ATOM 2675 C CA . LEU A 1 354 ? -2.833 -6.614 23.021 1.00 78.25 354 LEU A CA 1
ATOM 2676 C C . LEU A 1 354 ? -2.715 -5.155 23.508 1.00 78.25 354 LEU A C 1
ATOM 2678 O O . LEU A 1 354 ? -2.383 -4.936 24.674 1.00 78.25 354 LEU A O 1
ATOM 2682 N N . PRO A 1 355 ? -2.952 -4.140 22.655 1.00 73.94 355 PRO A N 1
ATOM 2683 C CA . PRO A 1 355 ? -2.800 -2.754 23.083 1.00 73.94 355 PRO A CA 1
ATOM 2684 C C . PRO A 1 355 ? -3.711 -2.407 24.268 1.00 73.94 355 PRO A C 1
ATOM 2686 O O . PRO A 1 355 ? -4.886 -2.787 24.300 1.00 73.94 355 PRO A O 1
ATOM 2689 N N . ALA A 1 356 ? -3.173 -1.650 25.228 1.00 78.31 356 ALA A N 1
ATOM 2690 C CA . ALA A 1 356 ? -3.923 -1.193 26.392 1.00 78.31 356 ALA A CA 1
ATOM 2691 C C . ALA A 1 356 ? -5.202 -0.449 25.967 1.00 78.31 356 ALA A C 1
ATOM 2693 O O . ALA A 1 356 ? -5.176 0.381 25.058 1.00 78.31 356 ALA A O 1
ATOM 2694 N N . GLY A 1 357 ? -6.325 -0.754 26.622 1.00 79.50 357 GLY A N 1
ATOM 2695 C CA . GLY A 1 357 ? -7.631 -0.165 26.316 1.00 79.50 357 GLY A CA 1
ATOM 2696 C C . GLY A 1 357 ? -8.438 -0.891 25.233 1.00 79.50 357 GLY A C 1
ATOM 2697 O O . GLY A 1 357 ? -9.647 -0.675 25.163 1.00 79.50 357 GLY A O 1
ATOM 2698 N N . VAL A 1 358 ? -7.837 -1.789 24.438 1.00 84.94 358 VAL A N 1
ATOM 2699 C CA . VAL A 1 358 ? -8.583 -2.610 23.459 1.00 84.94 358 VAL A CA 1
ATOM 2700 C C . VAL A 1 358 ? -9.439 -3.659 24.164 1.00 84.94 358 VAL A C 1
ATOM 2702 O O . VAL A 1 358 ? -10.605 -3.836 23.827 1.00 84.94 358 VAL A O 1
ATOM 2705 N N . PHE A 1 359 ? -8.888 -4.323 25.176 1.00 90.94 359 PHE A N 1
ATOM 2706 C CA . PHE A 1 359 ? -9.626 -5.217 26.060 1.00 90.94 359 PHE A CA 1
ATOM 2707 C C . PHE A 1 359 ? -9.545 -4.682 27.485 1.00 90.94 359 PHE A C 1
ATOM 2709 O O . PHE A 1 359 ? -8.459 -4.418 27.996 1.00 90.94 359 PHE A O 1
ATOM 2716 N N . ASN A 1 360 ? -10.695 -4.546 28.133 1.00 92.75 360 ASN A N 1
ATOM 2717 C CA . ASN A 1 360 ? -10.800 -4.086 29.508 1.00 92.75 360 ASN A CA 1
ATOM 2718 C C . ASN A 1 360 ? -11.644 -5.089 30.286 1.00 92.75 360 ASN A C 1
ATOM 2720 O O . ASN A 1 360 ? -12.730 -5.463 29.845 1.00 92.75 360 ASN A O 1
ATOM 2724 N N . LEU A 1 361 ? -11.169 -5.504 31.455 1.00 94.31 361 LEU A N 1
ATOM 2725 C CA . LEU A 1 361 ? -11.930 -6.350 32.364 1.00 94.31 361 LEU A CA 1
ATOM 2726 C C . LEU A 1 361 ? -12.436 -5.506 33.531 1.00 94.31 361 LEU A C 1
ATOM 2728 O O . LEU A 1 361 ? -11.643 -4.874 34.226 1.00 94.31 361 LEU A O 1
ATOM 2732 N N . VAL A 1 362 ? -13.743 -5.536 33.779 1.00 94.38 362 VAL A N 1
ATOM 2733 C CA . VAL A 1 362 ? -14.353 -4.879 34.940 1.00 94.38 362 VAL A CA 1
ATOM 2734 C C . VAL A 1 362 ? -15.088 -5.922 35.766 1.00 94.38 362 VAL A C 1
ATOM 2736 O O . VAL A 1 362 ? -16.041 -6.536 35.304 1.00 94.38 362 VAL A O 1
ATOM 2739 N N . THR A 1 363 ? -14.671 -6.123 37.011 1.00 93.81 363 THR A N 1
ATOM 2740 C CA . THR A 1 363 ? -15.383 -6.982 37.967 1.00 93.81 363 THR A CA 1
ATOM 2741 C C . THR A 1 363 ? -16.280 -6.147 38.873 1.00 93.81 363 THR A C 1
ATOM 2743 O O . THR A 1 363 ? -15.928 -5.025 39.224 1.00 93.81 363 THR A O 1
ATOM 2746 N N . GLY A 1 364 ? -17.411 -6.701 39.304 1.00 92.06 364 GLY A N 1
ATOM 2747 C CA . GLY A 1 364 ? -18.319 -6.038 40.242 1.00 92.06 364 GLY A CA 1
ATOM 2748 C C . GLY A 1 364 ? -19.725 -6.622 40.185 1.00 92.06 364 GLY A C 1
ATOM 2749 O O . GLY A 1 364 ? -19.985 -7.548 39.412 1.00 92.06 364 GLY A O 1
ATOM 2750 N N . TYR A 1 365 ? -20.642 -6.081 40.982 1.00 93.38 365 TYR A N 1
ATOM 2751 C CA . TYR A 1 365 ? -22.041 -6.502 40.965 1.00 93.38 365 TYR A CA 1
ATOM 2752 C C . TYR A 1 365 ? -22.820 -5.853 39.815 1.00 93.38 365 TYR A C 1
ATOM 2754 O O . TYR A 1 365 ? -22.416 -4.838 39.247 1.00 93.38 365 TYR A O 1
ATOM 2762 N N . GLY A 1 366 ? -23.963 -6.445 39.455 1.00 90.19 366 GLY A N 1
ATOM 2763 C CA . GLY A 1 366 ? -24.832 -5.949 38.382 1.00 90.19 366 GLY A CA 1
ATOM 2764 C C . GLY A 1 366 ? -25.178 -4.455 38.492 1.00 90.19 366 GLY A C 1
ATOM 2765 O O . GLY A 1 366 ? -24.920 -3.734 37.532 1.00 90.19 366 GLY A O 1
ATOM 2766 N N . PRO A 1 367 ? -25.699 -3.962 39.633 1.00 92.12 367 PRO A N 1
ATOM 2767 C CA . PRO A 1 367 ? -26.056 -2.548 39.788 1.00 92.12 367 PRO A CA 1
ATOM 2768 C C . PRO A 1 367 ? -24.878 -1.571 39.681 1.00 92.12 367 PRO A C 1
ATOM 2770 O O . PRO A 1 367 ? -25.057 -0.451 39.223 1.00 92.12 367 PRO A O 1
ATOM 2773 N N . GLU A 1 368 ? -23.680 -1.987 40.088 1.00 92.19 368 GLU A N 1
ATOM 2774 C CA . GLU A 1 368 ? -22.513 -1.103 40.224 1.00 92.19 368 GLU A CA 1
ATOM 2775 C C . GLU A 1 368 ? -21.603 -1.128 38.993 1.00 92.19 368 GLU A C 1
ATOM 2777 O O . GLU A 1 368 ? -20.983 -0.123 38.667 1.00 92.19 368 GLU A O 1
ATOM 2782 N N . ALA A 1 369 ? -21.514 -2.272 38.309 1.00 92.19 369 ALA A N 1
ATOM 2783 C CA . ALA A 1 369 ? -20.642 -2.461 37.152 1.00 92.19 369 ALA A CA 1
ATOM 2784 C C . ALA A 1 369 ? -21.422 -2.747 35.861 1.00 92.19 369 ALA A C 1
ATOM 2786 O O . ALA A 1 369 ? -21.035 -2.281 34.798 1.00 92.19 369 ALA A O 1
ATOM 2787 N N . GLY A 1 370 ? -22.526 -3.499 35.920 1.00 92.75 370 GLY A N 1
ATOM 2788 C CA . GLY A 1 370 ? -23.287 -3.895 34.726 1.00 92.75 370 GLY A CA 1
ATOM 2789 C C . GLY A 1 370 ? -24.259 -2.826 34.218 1.00 92.75 370 GLY A C 1
ATOM 2790 O O . GLY A 1 370 ? -24.304 -2.554 33.017 1.00 92.75 370 GLY A O 1
ATOM 2791 N N . ALA A 1 371 ? -25.031 -2.215 35.122 1.00 92.56 371 ALA A N 1
ATOM 2792 C CA . ALA A 1 371 ? -26.000 -1.178 34.770 1.00 92.56 371 ALA A CA 1
ATOM 2793 C C . ALA A 1 371 ? -25.321 0.062 34.160 1.00 92.56 371 ALA A C 1
ATOM 2795 O O . ALA A 1 371 ? -25.720 0.439 33.057 1.00 92.56 371 ALA A O 1
ATOM 2796 N N . PRO A 1 372 ? -24.224 0.604 34.737 1.00 93.50 372 PRO A N 1
ATOM 2797 C CA . PRO A 1 372 ? -23.514 1.717 34.115 1.00 93.50 372 PRO A CA 1
ATOM 2798 C C . PRO A 1 372 ? -23.036 1.403 32.698 1.00 93.50 372 PRO A C 1
ATOM 2800 O O . PRO A 1 372 ? -23.182 2.247 31.826 1.00 93.50 372 PRO A O 1
ATOM 2803 N N . LEU A 1 373 ? -22.536 0.187 32.431 1.00 92.38 373 LEU A N 1
ATOM 2804 C CA . LEU A 1 373 ? -22.114 -0.216 31.082 1.00 92.38 373 LEU A CA 1
ATOM 2805 C C . LEU A 1 373 ? -23.282 -0.267 30.089 1.00 92.38 373 LEU A C 1
ATOM 2807 O O . LEU A 1 373 ? -23.123 0.126 28.939 1.00 92.38 373 LEU A O 1
ATOM 2811 N N . SER A 1 374 ? -24.458 -0.722 30.526 1.00 92.25 374 SER A N 1
ATOM 2812 C CA . SER A 1 374 ? -25.645 -0.822 29.661 1.00 92.25 374 SER A CA 1
ATOM 2813 C C . SER A 1 374 ? -26.252 0.548 29.327 1.00 92.25 374 SER A C 1
ATOM 2815 O O . SER A 1 374 ? -26.912 0.703 28.300 1.00 92.25 374 SER A O 1
ATOM 2817 N N . GLU A 1 375 ? -26.027 1.539 30.191 1.00 92.25 375 GLU A N 1
ATOM 2818 C CA . GLU A 1 375 ? -26.557 2.903 30.076 1.00 92.25 375 GLU A CA 1
ATOM 2819 C C . GLU A 1 375 ? -25.545 3.889 29.466 1.00 92.25 375 GLU A C 1
ATOM 2821 O O . GLU A 1 375 ? -25.932 4.962 28.993 1.00 92.25 375 GLU A O 1
ATOM 2826 N N . HIS A 1 376 ? -24.254 3.535 29.437 1.00 91.88 376 HIS A N 1
ATOM 2827 C CA . HIS A 1 376 ? -23.175 4.462 29.106 1.00 91.88 376 HIS A CA 1
ATOM 2828 C C . HIS A 1 376 ? -23.284 5.012 27.671 1.00 91.88 376 HIS A C 1
ATOM 2830 O O . HIS A 1 376 ? -23.412 4.237 26.717 1.00 91.88 376 HIS A O 1
ATOM 2836 N N . PRO A 1 377 ? -23.196 6.339 27.454 1.00 88.25 377 PRO A N 1
ATOM 2837 C CA . PRO A 1 377 ? -23.373 6.950 26.130 1.00 88.25 377 PRO A CA 1
ATOM 2838 C C . PRO A 1 377 ? -22.318 6.528 25.096 1.00 88.25 377 PRO A C 1
ATOM 2840 O O . PRO A 1 377 ? -22.614 6.552 23.912 1.00 88.25 377 PRO A O 1
ATOM 2843 N N . LEU A 1 378 ? -21.124 6.112 25.532 1.00 86.94 378 LEU A N 1
ATOM 2844 C CA . LEU A 1 378 ? -20.032 5.664 24.647 1.00 86.94 378 LEU A CA 1
ATOM 2845 C C . LEU A 1 378 ? -20.037 4.157 24.329 1.00 86.94 378 LEU A C 1
ATOM 2847 O O . LEU A 1 378 ? -19.088 3.666 23.732 1.00 86.94 378 LEU A O 1
ATOM 2851 N N . VAL A 1 379 ? -21.033 3.396 24.789 1.00 89.81 379 VAL A N 1
ATOM 2852 C CA . VAL A 1 379 ? -21.137 1.967 24.455 1.00 89.81 379 VAL A CA 1
ATOM 2853 C C . VAL A 1 379 ? -22.021 1.812 23.224 1.00 89.81 379 VAL A C 1
ATOM 2855 O O . VAL A 1 379 ? -23.219 2.080 23.294 1.00 89.81 379 VAL A O 1
ATOM 2858 N N . ASP A 1 380 ? -21.441 1.341 22.120 1.00 88.62 380 ASP A N 1
ATOM 2859 C CA . ASP A 1 380 ? -22.149 1.166 20.841 1.00 88.62 380 ASP A CA 1
ATOM 2860 C C . ASP A 1 380 ? -23.030 -0.097 20.812 1.00 88.62 380 ASP A C 1
ATOM 2862 O O . ASP A 1 380 ? -24.079 -0.151 20.160 1.00 88.62 380 ASP A O 1
ATOM 2866 N N . LYS A 1 381 ? -22.604 -1.144 21.532 1.00 91.75 381 LYS A N 1
ATOM 2867 C CA . LYS A 1 381 ? -23.252 -2.459 21.553 1.00 91.75 381 LYS A CA 1
ATOM 2868 C C . LYS A 1 381 ? -23.146 -3.114 22.925 1.00 91.75 381 LYS A C 1
ATOM 2870 O O . LYS A 1 381 ? -22.082 -3.116 23.536 1.00 91.75 381 LYS A O 1
ATOM 2875 N N . VAL A 1 382 ? -24.229 -3.763 23.354 1.00 94.50 382 VAL A N 1
ATOM 2876 C CA . VAL A 1 382 ? -24.248 -4.592 24.566 1.00 94.50 382 VAL A CA 1
ATOM 2877 C C . VAL A 1 382 ? -24.548 -6.042 24.194 1.00 94.50 382 VAL A C 1
ATOM 2879 O O . VAL A 1 382 ? -25.579 -6.344 23.594 1.00 94.50 382 VAL A O 1
ATOM 2882 N N . ALA A 1 383 ? -23.648 -6.951 24.563 1.00 94.81 383 ALA A N 1
ATOM 2883 C CA . ALA A 1 383 ? -23.895 -8.388 24.537 1.00 94.81 383 ALA A CA 1
ATOM 2884 C C . ALA A 1 383 ? -24.066 -8.876 25.978 1.00 94.81 383 ALA A C 1
ATOM 2886 O O . ALA A 1 383 ? -23.177 -8.683 26.806 1.00 94.81 383 ALA A O 1
ATOM 2887 N N . PHE A 1 384 ? -25.213 -9.475 26.288 1.00 94.56 384 PHE A N 1
ATOM 2888 C CA . PHE A 1 384 ? -25.525 -9.944 27.632 1.00 94.56 384 PHE A CA 1
ATOM 2889 C C . PHE A 1 384 ? -25.964 -11.403 27.613 1.00 94.56 384 PHE A C 1
ATOM 2891 O O . PHE A 1 384 ? -26.866 -11.789 26.870 1.00 94.56 384 PHE A O 1
ATOM 2898 N N . THR A 1 385 ? -25.361 -12.195 28.493 1.00 91.19 385 THR A N 1
ATOM 2899 C CA . THR A 1 385 ? -25.763 -13.572 28.779 1.00 91.19 385 THR A CA 1
ATOM 2900 C C . THR A 1 385 ? -26.230 -13.653 30.225 1.00 91.19 385 THR A C 1
ATOM 2902 O O . THR A 1 385 ? -25.498 -13.260 31.135 1.00 91.19 385 THR A O 1
ATOM 2905 N N . GLY A 1 386 ? -27.448 -14.144 30.456 1.00 89.44 386 GLY A N 1
ATOM 2906 C CA . GLY A 1 386 ? -28.001 -14.219 31.807 1.00 89.44 386 GLY A CA 1
ATOM 2907 C C . GLY A 1 386 ? -29.502 -14.475 31.845 1.00 89.44 386 GLY A C 1
ATOM 2908 O O . GLY A 1 386 ? -30.039 -15.191 31.013 1.00 89.44 386 GLY A O 1
ATOM 2909 N N . SER A 1 387 ? -30.194 -13.921 32.840 1.00 89.25 387 SER A N 1
ATOM 2910 C CA . SER A 1 387 ? -31.632 -14.150 33.021 1.00 89.25 387 SER A CA 1
ATOM 2911 C C . SER A 1 387 ? -32.491 -13.220 32.162 1.00 89.25 387 SER A C 1
ATOM 2913 O O . SER A 1 387 ? -32.119 -12.073 31.904 1.00 89.25 387 SER A O 1
ATOM 2915 N N . VAL A 1 388 ? -33.700 -13.674 31.810 1.00 91.94 388 VAL A N 1
ATOM 2916 C CA . VAL A 1 388 ? -34.703 -12.868 31.088 1.00 91.94 388 VAL A CA 1
ATOM 2917 C C . VAL A 1 388 ? -35.004 -11.549 31.804 1.00 91.94 388 VAL A C 1
ATOM 2919 O O . VAL A 1 388 ? -35.055 -10.497 31.170 1.00 91.94 388 VAL A O 1
ATOM 2922 N N . ALA A 1 389 ? -35.145 -11.579 33.133 1.00 92.62 389 ALA A N 1
ATOM 2923 C CA . ALA A 1 389 ? -35.444 -10.384 33.920 1.00 92.62 389 ALA A CA 1
ATOM 2924 C C . ALA A 1 389 ? -34.332 -9.325 33.820 1.00 92.62 389 ALA A C 1
ATOM 2926 O O . ALA A 1 389 ? -34.623 -8.139 33.680 1.00 92.62 389 ALA A O 1
ATOM 2927 N N . THR A 1 390 ? -33.061 -9.735 33.868 1.00 92.81 390 THR A N 1
ATOM 2928 C CA . THR A 1 390 ? -31.934 -8.804 33.701 1.00 92.81 390 THR A CA 1
ATOM 2929 C C . THR A 1 390 ? -31.786 -8.367 32.248 1.00 92.81 390 THR A C 1
ATOM 2931 O O . THR A 1 390 ? -31.610 -7.179 31.998 1.00 92.81 390 THR A O 1
ATOM 2934 N N . GLY A 1 391 ? -31.947 -9.285 31.291 1.00 94.62 391 GLY A N 1
ATOM 2935 C CA . GLY A 1 391 ? -31.934 -8.975 29.861 1.00 94.62 391 GLY A CA 1
ATOM 2936 C C . GLY A 1 391 ? -32.969 -7.925 29.464 1.00 94.62 391 GLY A C 1
ATOM 2937 O O . GLY A 1 391 ? -32.652 -6.999 28.725 1.00 94.62 391 GLY A O 1
ATOM 2938 N N . SER A 1 392 ? -34.179 -8.004 30.027 1.00 95.88 392 SER A N 1
ATOM 2939 C CA . SER A 1 392 ? -35.219 -6.993 29.819 1.00 95.88 392 SER A CA 1
ATOM 2940 C C . SER A 1 392 ? -34.785 -5.607 30.301 1.00 95.88 392 SER A C 1
ATOM 2942 O O . SER A 1 392 ? -35.078 -4.621 29.631 1.00 95.88 392 SER A O 1
ATOM 2944 N N . ARG A 1 393 ? -34.079 -5.513 31.437 1.00 95.44 393 ARG A N 1
ATOM 2945 C CA . ARG A 1 393 ? -33.556 -4.232 31.946 1.00 95.44 393 ARG A CA 1
ATOM 2946 C C . ARG A 1 393 ? -32.424 -3.702 31.070 1.00 95.44 393 ARG A C 1
ATOM 2948 O O . ARG A 1 393 ? -32.414 -2.519 30.758 1.00 95.44 393 ARG A O 1
ATOM 2955 N N . VAL A 1 394 ? -31.516 -4.577 30.630 1.00 95.69 394 VAL A N 1
ATOM 2956 C CA . VAL A 1 394 ? -30.439 -4.217 29.692 1.00 95.69 394 VAL A CA 1
ATOM 2957 C C . VAL A 1 394 ? -31.021 -3.664 28.389 1.00 95.69 394 VAL A C 1
ATOM 2959 O O . VAL A 1 394 ? -30.580 -2.622 27.920 1.00 95.69 394 VAL A O 1
ATOM 2962 N N . MET A 1 395 ? -32.056 -4.306 27.837 1.00 95.88 395 MET A N 1
ATOM 2963 C CA . MET A 1 395 ? -32.741 -3.831 26.630 1.00 95.88 395 MET A CA 1
ATOM 2964 C C . MET A 1 395 ? -33.403 -2.461 26.834 1.00 95.88 395 MET A C 1
ATOM 2966 O O . MET A 1 395 ? -33.302 -1.598 25.966 1.00 95.88 395 MET A O 1
ATOM 2970 N N . GLN A 1 396 ? -34.045 -2.239 27.986 1.00 96.31 396 GLN A N 1
ATOM 2971 C CA . GLN A 1 396 ? -34.642 -0.944 28.334 1.00 96.31 396 GLN A CA 1
ATOM 2972 C C . GLN A 1 396 ? -33.585 0.164 28.449 1.00 96.31 396 GLN A C 1
ATOM 2974 O O . GLN A 1 396 ? -33.773 1.238 27.884 1.00 96.31 396 GLN A O 1
ATOM 2979 N N . ALA A 1 397 ? -32.460 -0.102 29.118 1.00 94.31 397 ALA A N 1
ATOM 2980 C CA . ALA A 1 397 ? -31.344 0.839 29.225 1.00 94.31 397 ALA A CA 1
ATOM 2981 C C . ALA A 1 397 ? -30.727 1.168 27.853 1.00 94.31 397 ALA A C 1
ATOM 2983 O O . ALA A 1 397 ? -30.483 2.332 27.521 1.00 94.31 397 ALA A O 1
ATOM 2984 N N . ALA A 1 398 ? -30.533 0.146 27.019 1.00 93.06 398 ALA A N 1
ATOM 2985 C CA . ALA A 1 398 ? -29.964 0.290 25.686 1.00 93.06 398 ALA A CA 1
ATOM 2986 C C . ALA A 1 398 ? -30.823 1.165 24.754 1.00 93.06 398 ALA A C 1
ATOM 2988 O O . ALA A 1 398 ? -30.265 1.890 23.924 1.00 93.06 398 ALA A O 1
ATOM 2989 N N . ALA A 1 399 ? -32.151 1.144 24.923 1.00 93.69 399 ALA A N 1
ATOM 2990 C CA . ALA A 1 399 ? -33.099 1.881 24.088 1.00 93.69 399 ALA A CA 1
ATOM 2991 C C . ALA A 1 399 ? -32.878 3.403 24.109 1.00 93.69 399 ALA A C 1
ATOM 2993 O O . ALA A 1 399 ? -33.077 4.050 23.084 1.00 93.69 399 ALA A O 1
ATOM 2994 N N . ALA A 1 400 ? -32.398 3.968 25.224 1.00 88.62 400 ALA A N 1
ATOM 2995 C CA . ALA A 1 400 ? -32.129 5.405 25.341 1.00 88.62 400 ALA A CA 1
ATOM 2996 C C . ALA A 1 400 ? -31.081 5.917 24.330 1.00 88.62 400 ALA A C 1
ATOM 2998 O O . ALA A 1 400 ? -31.112 7.086 23.961 1.00 88.62 400 ALA A O 1
ATOM 2999 N N . GLY A 1 401 ? -30.172 5.045 23.877 1.00 85.94 401 GLY A N 1
ATOM 3000 C CA . GLY A 1 401 ? -29.156 5.351 22.864 1.00 85.94 401 GLY A CA 1
ATOM 3001 C C . GLY A 1 401 ? -29.324 4.567 21.562 1.00 85.94 401 GLY A C 1
ATOM 3002 O O . GLY A 1 401 ? -28.395 4.546 20.766 1.00 85.94 401 GLY A O 1
ATOM 3003 N N . ILE A 1 402 ? -30.460 3.879 21.366 1.00 91.31 402 ILE A N 1
ATOM 3004 C CA . ILE A 1 402 ? -30.721 2.999 20.208 1.00 91.31 402 ILE A CA 1
ATOM 3005 C C . ILE A 1 402 ? -29.558 2.006 19.985 1.00 91.31 402 ILE A C 1
ATOM 3007 O O . ILE A 1 402 ? -29.112 1.750 18.868 1.00 91.31 402 ILE A O 1
ATOM 3011 N N . ARG A 1 403 ? -29.019 1.454 21.078 1.00 90.44 403 ARG A N 1
ATOM 3012 C CA . ARG A 1 403 ? -27.849 0.568 21.008 1.00 90.44 403 ARG A CA 1
ATOM 3013 C C . ARG A 1 403 ? -28.242 -0.799 20.482 1.00 90.44 403 ARG A C 1
ATOM 3015 O O . ARG A 1 403 ? -29.304 -1.332 20.811 1.00 90.44 403 ARG A O 1
ATOM 3022 N N . THR A 1 404 ? -27.333 -1.415 19.736 1.00 92.56 404 THR A N 1
ATOM 3023 C CA . THR A 1 404 ? -27.504 -2.814 19.339 1.00 92.56 404 THR A CA 1
ATOM 3024 C C . THR A 1 404 ? -27.387 -3.705 20.577 1.00 92.56 404 THR A C 1
ATOM 3026 O O . THR A 1 404 ? -26.394 -3.630 21.304 1.00 92.56 404 THR A O 1
ATOM 3029 N N . VAL A 1 405 ? -28.375 -4.573 20.809 1.00 94.88 405 VAL A N 1
ATOM 3030 C CA . VAL A 1 405 ? -28.362 -5.549 21.910 1.00 94.88 405 VAL A CA 1
ATOM 3031 C C . VAL A 1 405 ? -28.376 -6.978 21.382 1.00 94.88 405 VAL A C 1
ATOM 3033 O O . VAL A 1 405 ? -29.181 -7.323 20.521 1.00 94.88 405 VAL A O 1
ATOM 3036 N N . ALA A 1 406 ? -27.489 -7.815 21.914 1.00 95.25 406 ALA A N 1
ATOM 3037 C CA . ALA A 1 406 ? -27.512 -9.263 21.727 1.00 95.25 406 ALA A CA 1
ATOM 3038 C C . ALA A 1 406 ? -27.765 -9.915 23.089 1.00 95.25 406 ALA A C 1
ATOM 3040 O O . ALA A 1 406 ? -26.998 -9.700 24.028 1.00 95.25 406 ALA A O 1
ATOM 3041 N N . LEU A 1 407 ? -28.865 -10.656 23.211 1.00 93.38 407 LEU A N 1
ATOM 3042 C CA . LEU A 1 407 ? -29.349 -11.174 24.485 1.00 93.38 407 LEU A CA 1
ATOM 3043 C C . LEU A 1 407 ? -29.446 -12.700 24.448 1.00 93.38 407 LEU A C 1
ATOM 3045 O O . LEU A 1 407 ? -30.342 -13.257 23.822 1.00 93.38 407 LEU A O 1
ATOM 3049 N N . GLU A 1 408 ? -28.566 -13.356 25.193 1.00 89.75 408 GLU A N 1
ATOM 3050 C CA . GLU A 1 408 ? -28.553 -14.804 25.398 1.00 89.75 408 GLU A CA 1
ATOM 3051 C C . GLU A 1 408 ? -29.175 -15.113 26.769 1.00 89.75 408 GLU A C 1
ATOM 3053 O O . GLU A 1 408 ? -28.486 -15.229 27.785 1.00 89.75 408 GLU A O 1
ATOM 3058 N N . LEU A 1 409 ? -30.511 -15.160 26.828 1.00 88.88 409 LEU A N 1
ATOM 3059 C CA . LEU A 1 409 ? -31.271 -15.108 28.093 1.00 88.88 409 LEU A CA 1
ATOM 3060 C C . LEU A 1 409 ? -31.607 -16.478 28.705 1.00 88.88 409 LEU A C 1
ATOM 3062 O O . LEU A 1 409 ? -32.500 -16.591 29.553 1.00 88.88 409 LEU A O 1
ATOM 3066 N N . GLY A 1 410 ? -30.901 -17.521 28.267 1.00 77.62 410 GLY A N 1
ATOM 3067 C CA . GLY A 1 410 ? -31.187 -18.899 28.652 1.00 77.62 410 GLY A CA 1
ATOM 3068 C C . GLY A 1 410 ? -32.531 -19.392 28.111 1.00 77.62 410 GLY A C 1
ATOM 3069 O O . GLY A 1 410 ? -33.058 -18.871 27.132 1.00 77.62 410 GLY A O 1
ATOM 3070 N N . GLY A 1 411 ? -33.091 -20.413 28.762 1.00 74.31 411 GLY A N 1
ATOM 3071 C CA . GLY A 1 411 ? -34.441 -20.897 28.456 1.00 74.31 411 GLY A CA 1
ATOM 3072 C C . GLY A 1 411 ? -34.648 -22.402 28.577 1.00 74.31 411 GLY A C 1
ATOM 3073 O O . GLY A 1 411 ? -35.805 -22.811 28.619 1.00 74.31 411 GLY A O 1
ATOM 3074 N N . LYS A 1 412 ? -33.569 -23.196 28.686 1.00 77.25 412 LYS A N 1
ATOM 3075 C CA . LYS A 1 412 ? -33.568 -24.672 28.710 1.00 77.25 412 LYS A CA 1
ATOM 3076 C C . LYS A 1 412 ? -34.486 -25.281 27.640 1.00 77.25 412 LYS A C 1
ATOM 3078 O O . LYS A 1 412 ? -35.716 -25.355 27.777 1.00 77.25 412 LYS A O 1
ATOM 3083 N N . SER A 1 413 ? -33.875 -25.724 26.553 1.00 85.38 413 SER A N 1
ATOM 3084 C CA . SER A 1 413 ? -34.595 -26.206 25.379 1.00 85.38 413 SER A CA 1
ATOM 3085 C C . SER A 1 413 ? -35.358 -27.506 25.665 1.00 85.38 413 SER A C 1
ATOM 3087 O O . SER A 1 413 ? -34.939 -28.307 26.502 1.00 85.38 413 SER A O 1
ATOM 3089 N N . PRO A 1 414 ? -36.499 -27.748 25.002 1.00 89.56 414 PRO A N 1
ATOM 3090 C CA . PRO A 1 414 ? -37.062 -29.086 24.936 1.00 89.56 414 PRO A CA 1
ATOM 3091 C C . PRO A 1 414 ? -36.254 -29.963 23.963 1.00 89.56 414 PRO A C 1
ATOM 3093 O O . PRO A 1 414 ? -35.867 -29.504 22.891 1.00 89.56 414 PRO A O 1
ATOM 3096 N N . PHE A 1 415 ? -36.041 -31.229 24.318 1.00 92.25 415 PHE A N 1
ATOM 3097 C CA . PHE A 1 415 ? -35.629 -32.292 23.402 1.00 92.25 415 PHE A CA 1
ATOM 3098 C C . PHE A 1 415 ? -36.889 -32.976 22.868 1.00 92.25 415 PHE A C 1
ATOM 3100 O O . PHE A 1 415 ? -37.676 -33.478 23.669 1.00 92.25 415 PHE A O 1
ATOM 3107 N N . ILE A 1 416 ? -37.116 -32.976 21.554 1.00 94.50 416 ILE A N 1
ATOM 3108 C CA . ILE A 1 416 ? -38.321 -33.560 20.939 1.00 94.50 416 ILE A CA 1
ATOM 3109 C C . ILE A 1 416 ? -37.944 -34.863 20.233 1.00 94.50 416 ILE A C 1
ATOM 3111 O O . ILE A 1 416 ? -37.002 -34.868 19.446 1.00 94.50 416 ILE A O 1
ATOM 3115 N N . ILE A 1 417 ? -38.667 -35.950 20.516 1.00 95.31 417 ILE A N 1
ATOM 3116 C CA . ILE A 1 417 ? -38.373 -37.304 20.023 1.00 95.31 417 ILE A CA 1
ATOM 3117 C C . ILE A 1 417 ? -39.637 -37.894 19.401 1.00 95.31 417 ILE A C 1
ATOM 3119 O O . ILE A 1 417 ? -40.665 -38.014 20.074 1.00 95.31 417 ILE A O 1
ATOM 3123 N N . PHE A 1 418 ? -39.550 -38.266 18.128 1.00 96.88 418 PHE A N 1
ATOM 3124 C CA . PHE A 1 418 ? -40.630 -38.914 17.382 1.00 96.88 418 PHE A CA 1
ATOM 3125 C C . PHE A 1 418 ? -40.472 -40.434 17.393 1.00 96.88 418 PHE A C 1
ATOM 3127 O O . PHE A 1 418 ? -39.389 -40.950 17.665 1.00 96.88 418 PHE A O 1
ATOM 3134 N N . ALA A 1 419 ? -41.551 -41.167 17.124 1.00 95.69 419 ALA A N 1
ATOM 3135 C CA . ALA A 1 419 ? -41.572 -42.624 17.252 1.00 95.69 419 ALA A CA 1
ATOM 3136 C C . ALA A 1 419 ? -40.692 -43.374 16.245 1.00 95.69 419 ALA A C 1
ATOM 3138 O O . ALA A 1 419 ? -40.393 -44.547 16.450 1.00 95.69 419 ALA A O 1
ATOM 3139 N N . ASP A 1 420 ? -40.268 -42.702 15.179 1.00 96.06 420 ASP A N 1
ATOM 3140 C CA . ASP A 1 420 ? -39.319 -43.193 14.183 1.00 96.06 420 ASP A CA 1
ATOM 3141 C C . ASP A 1 420 ? -37.847 -42.932 14.559 1.00 96.06 420 ASP A C 1
ATOM 3143 O O . ASP A 1 420 ? -36.942 -43.291 13.805 1.00 96.06 420 ASP A O 1
ATOM 3147 N N . SER A 1 421 ? -37.588 -42.324 15.722 1.00 94.94 421 SER A N 1
ATOM 3148 C CA . SER A 1 421 ? -36.234 -42.058 16.207 1.00 94.94 421 SER A CA 1
ATOM 3149 C C . SER A 1 421 ? -35.550 -43.329 16.718 1.00 94.94 421 SER A C 1
ATOM 3151 O O . SER A 1 421 ? -36.144 -44.144 17.420 1.00 94.94 421 SER A O 1
ATOM 3153 N N . ASP A 1 422 ? -34.259 -43.457 16.412 1.00 96.25 422 ASP A N 1
ATOM 3154 C CA . ASP A 1 422 ? -33.379 -44.482 16.980 1.00 96.25 422 ASP A CA 1
ATOM 3155 C C . ASP A 1 422 ? -33.255 -44.273 18.499 1.00 96.25 422 ASP A C 1
ATOM 3157 O O . ASP A 1 422 ? -32.733 -43.250 18.956 1.00 96.25 422 ASP A O 1
ATOM 3161 N N . ILE A 1 423 ? -33.782 -45.224 19.273 1.00 94.69 423 ILE A N 1
ATOM 3162 C CA . ILE A 1 423 ? -33.967 -45.066 20.715 1.00 94.69 423 ILE A CA 1
ATOM 3163 C C . ILE A 1 423 ? -32.642 -44.986 21.476 1.00 94.69 423 ILE A C 1
ATOM 3165 O O . ILE A 1 423 ? -32.513 -44.165 22.382 1.00 94.69 423 ILE A O 1
ATOM 3169 N N . ASP A 1 424 ? -31.636 -45.761 21.069 1.00 95.56 424 ASP A N 1
ATOM 3170 C CA . ASP A 1 424 ? -30.340 -45.793 21.747 1.00 95.56 424 ASP A CA 1
ATOM 3171 C C . ASP A 1 424 ? -29.618 -44.452 21.571 1.00 95.56 424 ASP A C 1
ATOM 3173 O O . ASP A 1 424 ? -29.095 -43.873 22.527 1.00 95.56 424 ASP A O 1
ATOM 3177 N N . LYS A 1 425 ? -29.684 -43.886 20.359 1.00 95.88 425 LYS A N 1
ATOM 3178 C CA . LYS A 1 425 ? -29.158 -42.541 20.089 1.00 95.88 425 LYS A CA 1
ATOM 3179 C C . LYS A 1 425 ? -29.950 -41.468 20.819 1.00 95.88 425 LYS A C 1
ATOM 3181 O O . LYS A 1 425 ? -29.359 -40.512 21.315 1.00 95.88 425 LYS A O 1
ATOM 3186 N N . ALA A 1 426 ? -31.274 -41.598 20.885 1.00 94.75 426 ALA A N 1
ATOM 3187 C CA . ALA A 1 426 ? -32.104 -40.650 21.615 1.00 94.75 426 ALA A CA 1
ATOM 3188 C C . ALA A 1 426 ? -31.685 -40.588 23.093 1.00 94.75 426 ALA A C 1
ATOM 3190 O O . ALA A 1 426 ? -31.491 -39.493 23.616 1.00 94.75 426 ALA A O 1
ATOM 3191 N N . VAL A 1 427 ? -31.450 -41.737 23.736 1.00 94.69 427 VAL A N 1
ATOM 3192 C CA . VAL A 1 427 ? -30.947 -41.810 25.119 1.00 94.69 427 VAL A CA 1
ATOM 3193 C C . VAL A 1 427 ? -29.581 -41.138 25.261 1.00 94.69 427 VAL A C 1
ATOM 3195 O O . VAL A 1 427 ? -29.401 -40.316 26.160 1.00 94.69 427 VAL A O 1
ATOM 3198 N N . GLU A 1 428 ? -28.633 -41.422 24.366 1.00 95.19 428 GLU A N 1
ATOM 3199 C CA . GLU A 1 428 ? -27.305 -40.796 24.397 1.00 95.19 428 GLU A CA 1
ATOM 3200 C C . GLU A 1 428 ? -27.393 -39.261 24.331 1.00 95.19 428 GLU A C 1
ATOM 3202 O O . GLU A 1 428 ? -26.816 -38.557 25.166 1.00 95.19 428 GLU A O 1
ATOM 3207 N N . TRP A 1 429 ? -28.173 -38.731 23.386 1.00 93.81 429 TRP A N 1
ATOM 3208 C CA . TRP A 1 429 ? -28.333 -37.289 23.204 1.00 93.81 429 TRP A CA 1
ATOM 3209 C C . TRP A 1 429 ? -29.129 -36.616 24.323 1.00 93.81 429 TRP A C 1
ATOM 3211 O O . TRP A 1 429 ? -28.827 -35.473 24.668 1.00 93.81 429 TRP A O 1
ATOM 3221 N N . ILE A 1 430 ? -30.097 -37.311 24.928 1.00 93.25 430 ILE A N 1
ATOM 3222 C CA . ILE A 1 430 ? -30.780 -36.847 26.142 1.00 93.25 430 ILE A CA 1
ATOM 3223 C C . ILE A 1 430 ? -29.759 -36.656 27.265 1.00 93.25 430 ILE A C 1
ATOM 3225 O O . ILE A 1 430 ? -29.718 -35.587 27.880 1.00 93.25 430 ILE A O 1
ATOM 3229 N N . LEU A 1 431 ? -28.932 -37.676 27.527 1.00 92.88 431 LEU A N 1
ATOM 3230 C CA . LEU A 1 431 ? -27.930 -37.644 28.593 1.00 92.88 431 LEU A CA 1
ATOM 3231 C C . LEU A 1 431 ? -26.910 -36.535 28.343 1.00 92.88 431 LEU A C 1
ATOM 3233 O O . LEU A 1 431 ? -26.647 -35.728 29.234 1.00 92.88 431 LEU A O 1
ATOM 3237 N N . PHE A 1 432 ? -26.387 -36.445 27.122 1.00 91.12 432 PHE A N 1
ATOM 3238 C CA . PHE A 1 432 ? -25.483 -35.374 26.727 1.00 91.12 432 PHE A CA 1
ATOM 3239 C C . PHE A 1 432 ? -26.128 -33.998 26.933 1.00 91.12 432 PHE A C 1
ATOM 3241 O O . PHE A 1 432 ? -25.571 -33.146 27.620 1.00 91.12 432 PHE A O 1
ATOM 3248 N N . GLY A 1 433 ? -27.329 -33.785 26.395 1.00 89.12 433 GLY A N 1
ATOM 3249 C CA . GLY A 1 433 ? -27.974 -32.477 26.372 1.00 89.12 433 GLY A CA 1
ATOM 3250 C C . GLY A 1 433 ? -28.316 -31.907 27.752 1.00 89.12 433 GLY A C 1
ATOM 3251 O O . GLY A 1 433 ? -28.366 -30.684 27.898 1.00 89.12 433 GLY A O 1
ATOM 3252 N N . ILE A 1 434 ? -28.516 -32.748 28.777 1.00 90.12 434 ILE A N 1
ATOM 3253 C CA . ILE A 1 434 ? -28.767 -32.287 30.153 1.00 90.12 434 ILE A CA 1
ATOM 3254 C C . ILE A 1 434 ? -27.542 -32.347 31.069 1.00 90.12 434 ILE A C 1
ATOM 3256 O O . ILE A 1 434 ? -27.413 -31.494 31.944 1.00 90.12 434 ILE A O 1
ATOM 3260 N N . PHE A 1 435 ? -26.642 -33.319 30.898 1.00 89.94 435 PHE A N 1
ATOM 3261 C CA . PHE A 1 435 ? -25.496 -33.492 31.799 1.00 89.94 435 PHE A CA 1
ATOM 3262 C C . PHE A 1 435 ? -24.216 -32.810 31.309 1.00 89.94 435 PHE A C 1
ATOM 3264 O O . PHE A 1 435 ? -23.290 -32.617 32.105 1.00 89.94 435 PHE A O 1
ATOM 3271 N N . TRP A 1 436 ? -24.155 -32.383 30.045 1.00 86.12 436 TRP A N 1
ATOM 3272 C CA . TRP A 1 436 ? -23.038 -31.588 29.544 1.00 86.12 436 TRP A CA 1
ATOM 3273 C C . TRP A 1 436 ? -22.856 -30.314 30.372 1.00 86.12 436 TRP A C 1
ATOM 3275 O O . TRP A 1 436 ? -23.819 -29.625 30.708 1.00 86.12 436 TRP A O 1
ATOM 3285 N N . ASN A 1 437 ? -21.606 -30.016 30.739 1.00 83.19 437 ASN A N 1
ATOM 3286 C CA . ASN A 1 437 ? -21.252 -28.912 31.636 1.00 83.19 437 ASN A CA 1
ATOM 3287 C C . ASN A 1 437 ? -22.097 -28.870 32.930 1.00 83.19 437 ASN A C 1
ATOM 3289 O O . ASN A 1 437 ? -22.484 -27.802 33.395 1.00 83.19 437 ASN A O 1
ATOM 3293 N N . LYS A 1 438 ? -22.433 -30.041 33.497 1.00 84.50 438 LYS A N 1
ATOM 3294 C CA . LYS A 1 438 ? -23.298 -30.176 34.688 1.00 84.50 438 LYS A CA 1
ATOM 3295 C C . LYS A 1 438 ? -24.698 -29.556 34.513 1.00 84.50 438 LYS A C 1
ATOM 3297 O O . LYS A 1 438 ? -25.337 -29.208 35.501 1.00 84.50 438 LYS A O 1
ATOM 3302 N N . GLY A 1 439 ? -25.167 -29.401 33.274 1.00 78.38 439 GLY A N 1
ATOM 3303 C CA . GLY A 1 439 ? -26.441 -28.758 32.949 1.00 78.38 439 GLY A CA 1
ATOM 3304 C C . GLY A 1 439 ? -26.415 -27.227 32.984 1.00 78.38 439 GLY A C 1
ATOM 3305 O O . GLY A 1 439 ? -27.450 -26.600 32.751 1.00 78.38 439 GLY A O 1
ATOM 3306 N N . GLU A 1 440 ? -25.248 -26.616 33.217 1.00 78.75 440 GLU A N 1
ATOM 3307 C CA . GLU A 1 440 ? -25.016 -25.166 33.154 1.00 78.75 440 GLU A CA 1
ATOM 3308 C C . GLU A 1 440 ? -24.795 -24.725 31.696 1.00 78.75 440 GLU A C 1
ATOM 3310 O O . GLU A 1 440 ? -23.748 -24.195 31.316 1.00 78.75 440 GLU A O 1
ATOM 3315 N N . VAL A 1 441 ? -25.778 -25.009 30.840 1.00 81.19 441 VAL A N 1
ATOM 3316 C CA . VAL A 1 441 ? -25.807 -24.613 29.425 1.00 81.19 441 VAL A CA 1
ATOM 3317 C C . VAL A 1 441 ? -27.148 -23.941 29.148 1.00 81.19 441 VAL A C 1
ATOM 3319 O O . VAL A 1 441 ? -28.199 -24.462 29.521 1.00 81.19 441 VAL A O 1
ATOM 3322 N N . CYS A 1 442 ? -27.142 -22.791 28.470 1.00 80.62 442 CYS A N 1
ATOM 3323 C CA . CYS A 1 442 ? -28.364 -22.037 28.157 1.00 80.62 442 CYS A CA 1
ATOM 3324 C C . CYS A 1 442 ? -29.393 -22.863 27.359 1.00 80.62 442 CYS A C 1
ATOM 3326 O O . CYS A 1 442 ? -30.600 -22.735 27.582 1.00 80.62 442 CYS A O 1
ATOM 3328 N N . SER A 1 443 ? -28.897 -23.740 26.485 1.00 83.06 443 SER A N 1
ATOM 3329 C CA . SER A 1 443 ? -29.650 -24.669 25.644 1.00 83.06 443 SER A CA 1
ATOM 3330 C C . SER A 1 443 ? -29.797 -26.073 26.242 1.00 83.06 443 SER A C 1
ATOM 3332 O O . SER A 1 443 ? -30.279 -26.960 25.540 1.00 83.06 443 SER A O 1
ATOM 3334 N N . ALA A 1 444 ? -29.426 -26.289 27.515 1.00 88.62 444 ALA A N 1
ATOM 3335 C CA . ALA A 1 444 ? -29.537 -27.596 28.161 1.00 88.62 444 ALA A CA 1
ATOM 3336 C C . ALA A 1 444 ? -30.952 -28.164 28.009 1.00 88.62 444 ALA A C 1
ATOM 3338 O O . ALA A 1 444 ? -31.948 -27.475 28.265 1.00 88.62 444 ALA A O 1
ATOM 3339 N N . THR A 1 445 ? -31.043 -29.427 27.611 1.00 90.38 445 THR A N 1
ATOM 3340 C CA . THR A 1 445 ? -32.301 -30.035 27.181 1.00 90.38 445 THR A CA 1
ATOM 3341 C C . THR A 1 445 ? -33.079 -30.615 28.357 1.00 90.38 445 THR A C 1
ATOM 3343 O O . THR A 1 445 ? -33.293 -31.819 28.469 1.00 90.38 445 THR A O 1
ATOM 3346 N N . SER A 1 446 ? -33.477 -29.755 29.297 1.00 88.69 446 SER A N 1
ATOM 3347 C CA . SER A 1 446 ? -34.032 -30.183 30.591 1.00 88.69 446 SER A CA 1
ATOM 3348 C C . SER A 1 446 ? -35.491 -30.622 30.556 1.00 88.69 446 SER A C 1
ATOM 3350 O O . SER A 1 446 ? -36.093 -30.846 31.606 1.00 88.69 446 SER A O 1
ATOM 3352 N N . ARG A 1 447 ? -36.097 -30.640 29.373 1.00 91.56 447 ARG A N 1
ATOM 3353 C CA . ARG A 1 447 ? -37.456 -31.115 29.135 1.00 91.56 447 ARG A CA 1
ATOM 3354 C C . ARG A 1 447 ? -37.395 -32.061 27.954 1.00 91.56 447 ARG A C 1
ATOM 3356 O O . ARG A 1 447 ? -36.818 -31.701 26.937 1.00 91.56 447 ARG A O 1
ATOM 3363 N N . ILE A 1 448 ? -38.007 -33.227 28.080 1.00 93.25 448 ILE A N 1
ATOM 3364 C CA . ILE A 1 448 ? -38.079 -34.212 27.002 1.00 93.25 448 ILE A CA 1
ATOM 3365 C C . ILE A 1 448 ? -39.547 -34.325 26.599 1.00 93.25 448 ILE A C 1
ATOM 3367 O O . ILE A 1 448 ? -40.413 -34.540 27.447 1.00 93.25 448 ILE A O 1
ATOM 3371 N N . LEU A 1 449 ? -39.828 -34.125 25.317 1.00 95.00 449 LEU A N 1
ATOM 3372 C CA . LEU A 1 449 ? -41.140 -34.283 24.705 1.00 95.00 449 LEU A CA 1
ATOM 3373 C C . LEU A 1 449 ? -41.060 -35.480 23.762 1.00 95.00 449 LEU A C 1
ATOM 3375 O O . LEU A 1 449 ? -40.310 -35.455 22.792 1.00 95.00 449 LEU A O 1
ATOM 3379 N N . VAL A 1 450 ? -41.816 -36.529 24.060 1.00 96.12 450 VAL A N 1
ATOM 3380 C CA . VAL A 1 450 ? -41.732 -37.810 23.350 1.00 96.12 450 VAL A CA 1
ATOM 3381 C C . VAL A 1 450 ? -43.085 -38.121 22.740 1.00 96.12 450 VAL A C 1
ATOM 3383 O O . VAL A 1 450 ? -44.121 -37.941 23.388 1.00 96.12 450 VAL A O 1
ATOM 3386 N N . GLU A 1 451 ? -43.086 -38.616 21.510 1.00 97.38 451 GLU A N 1
ATOM 3387 C CA . GLU A 1 451 ? -44.288 -39.166 20.904 1.00 97.38 451 GLU A CA 1
ATOM 3388 C C . GLU A 1 451 ? -44.832 -40.338 21.737 1.00 97.38 451 GLU A C 1
ATOM 3390 O O . GLU A 1 451 ? -44.101 -41.217 22.195 1.00 97.38 451 GLU A O 1
ATOM 3395 N N . ARG A 1 452 ? -46.153 -40.346 21.947 1.00 96.75 452 ARG A N 1
ATOM 3396 C CA . ARG A 1 452 ? -46.833 -41.233 22.904 1.00 96.75 452 ARG A CA 1
ATOM 3397 C C . ARG A 1 452 ? -46.525 -42.721 22.700 1.00 96.75 452 ARG A C 1
ATOM 3399 O O . ARG A 1 452 ? -46.481 -43.455 23.680 1.00 96.75 452 ARG A O 1
ATOM 3406 N N . SER A 1 453 ? -46.351 -43.157 21.456 1.00 96.62 453 SER A N 1
ATOM 3407 C CA . SER A 1 453 ? -46.050 -44.545 21.081 1.00 96.62 453 SER A CA 1
ATOM 3408 C C . SER A 1 453 ? -44.652 -45.001 21.519 1.00 96.62 453 SER A C 1
ATOM 3410 O O . SER A 1 453 ? -44.498 -46.167 21.870 1.00 96.62 453 SER A O 1
ATOM 3412 N N . LEU A 1 454 ? -43.663 -44.100 21.559 1.00 94.88 454 LEU A N 1
ATOM 3413 C CA . LEU A 1 454 ? -42.281 -44.393 21.970 1.00 94.88 454 LEU A CA 1
ATOM 3414 C C . LEU A 1 454 ? -42.057 -44.227 23.480 1.00 94.88 454 LEU A C 1
ATOM 3416 O O . LEU A 1 454 ? -41.155 -44.843 24.043 1.00 94.88 454 LEU A O 1
ATOM 3420 N N . TYR A 1 455 ? -42.893 -43.425 24.149 1.00 93.06 455 TYR A N 1
ATOM 3421 C CA . TYR A 1 455 ? -42.752 -43.097 25.572 1.00 93.06 455 TYR A CA 1
ATOM 3422 C C . TYR A 1 455 ? -42.505 -44.310 26.492 1.00 93.06 455 TYR A C 1
ATOM 3424 O O . TYR A 1 455 ? -41.595 -44.216 27.309 1.00 93.06 455 TYR A O 1
ATOM 3432 N N . PRO A 1 456 ? -43.223 -45.452 26.371 1.00 93.44 456 PRO A N 1
ATOM 3433 C CA . PRO A 1 456 ? -42.997 -46.599 27.252 1.00 93.44 456 PRO A CA 1
ATOM 3434 C C . PRO A 1 456 ? -41.639 -47.279 27.068 1.00 93.44 456 PRO A C 1
ATOM 3436 O O . PRO A 1 456 ? -41.163 -47.903 28.002 1.00 93.44 456 PRO A O 1
ATOM 3439 N N . ALA A 1 457 ? -41.054 -47.212 25.869 1.00 91.44 457 ALA A N 1
ATOM 3440 C CA . ALA A 1 457 ? -39.767 -47.840 25.578 1.00 91.44 457 ALA A CA 1
ATOM 3441 C C . ALA A 1 457 ? -38.582 -46.948 25.978 1.00 91.44 457 ALA A C 1
ATOM 3443 O O . ALA A 1 457 ? -37.496 -47.457 26.227 1.00 91.44 457 ALA A O 1
ATOM 3444 N N . LEU A 1 458 ? -38.784 -45.625 26.000 1.00 91.12 458 LEU A N 1
ATOM 3445 C CA . LEU A 1 458 ? -37.750 -44.649 26.354 1.00 91.12 458 LEU A CA 1
ATOM 3446 C C . LEU A 1 458 ? -37.547 -44.514 27.877 1.00 91.12 458 LEU A C 1
ATOM 3448 O O . LEU A 1 458 ? -36.502 -44.032 28.309 1.00 91.12 458 LEU A O 1
ATOM 3452 N N . LEU A 1 459 ? -38.564 -44.868 28.666 1.00 84.44 459 LEU A N 1
ATOM 3453 C CA . LEU A 1 459 ? -38.618 -44.738 30.128 1.00 84.44 459 LEU A CA 1
ATOM 3454 C C . LEU A 1 459 ? -38.021 -45.972 30.806 1.00 84.44 459 LEU A C 1
ATOM 3456 O O . LEU A 1 459 ? -37.262 -45.778 31.783 1.00 84.44 459 LEU A O 1
#

pLDDT: mean 88.97, std 15.96, range [27.38, 98.81]

Foldseek 3Di:
DDDDDDDPPPVPPPPPDDDPPPPCPDPPPPPDDPPAAQEEEEEEACADQCVLVSVLQVLLLVLLLVVCVVVCHFVNHRYDYDYAHLNPDLVSLQVSLCCVCPVVNHQAYEEYEDPSSVVSSCVPQQVSVHAYEYLYEFADPDDGPRYHYLFHHCVRFQLVVLVVCCVPQHLEEEEEEAPDDGSVSSVVSNQVSSVVSVGHYQYYYHHHPPDQDPPVVLVVCVVSVTSAYEYHYTGPVVVNVLVVNVVSPDPHAAEYQRDAQSCCLVPVPSCPRHHYDGPDHLPDDDPVSVVSLVSSCVSPNNSRDHTSSNVSSSVSSVVVSVVSNVLAADEDEDDLVPCVVVVVVVVVCVVVPPDPRRYHYDYDHCVPTVLCQLQPLPNQEDEDEEAPVVLVVSVVSNVVNVHHYHYLHADAAAAEEEPPDDLVVSLVVLCCLCPPVDNPDSHRHPHYHYDPVCVVVND

Sequence (459 aa):
MSKNSFNRRQTLKLGAGAAAFTATLGMPAILRAQDGPIKLGFLSGMTGLETILGETQLNCFKLAVDQINAENGIGGRQIEFIVEDDQTTTKGAIDKARKLISGDNVDAIMGLIASLTHVAARSVTTPAKKLLMYSTYYEGEVCERYFFSTGQIPNQQIVPSVGWLTENEGKSTYIVGSDYVWPRKSADAITAAMEAKGGKVLGAEFFPFGTQDFGPALDRIKDAKPDFVWMMCAGNDLVTFLKQYQSFGLPQQLFSQGLDDVFSRAEPSLTKGALSNQAYFMSIDTPQNKAFKEAYAAAHGDAAPINAIGEAAYNGVYLYKLAVEKAGTMVLKPSELCSMSCVELAKIIDEAGLPAGVFNLVTGYGPEAGAPLSEHPLVDKVAFTGSVATGSRVMQAAAAGIRTVALELGGKSPFIIFADSDIDKAVEWILFGIFWNKGEVCSATSRILVERSLYPALL